Protein AF-0000000066031161 (afdb_homodimer)

GO terms:
  GO:0004060 arylamine N-acetyltransferase activity (F, EXP)

pLDDT: mean 96.81, std 4.49, range [51.31, 98.94]

Secondary structure (DSSP, 8-state):
----HHHHHHHHT--S---SSHHHHHHHHHHHHHHS-EE-HHHHTT------SHHHHHIIIIIS---B-HHHHHHHHHHHHHHHT-EEEEEEEEE-TT--TTSPPPPS-EEEEEEEPTTSSSEEEE-S-S-TT---S-EES-SS-EE--SSS-EEEEEETTEEEEEEEETTEEEEEEEE-S----HHHHHHHHHHHHH-TT-HHHHS-EEEEE-SSEEEEEETTEEEEEETTEEEEEE-SSHHHHHHHHHHTS----GGGTTS-HHHHHHTTTT-/----HHHHHHHTT--S---SSHHHHHHHHHHHHHHS-EE-HHHHTT------SHHHHHIIIIIS---B-HHHHHHHHHHHHHHHT-EEEEEEEEE-TT--TTSPPPPS-EEEEEEEPTTSSSEEEE-S-S-TT---S-EES-SS-EE--SSS-EEEEEETTEEEEEEEETTEEEEEEEE-S----HHHHHHHHHHHHH-TT-HHHHS-EEEEE-SSEEEEEETTEEEEEETTEEEEEE-SSHHHHHHHHHHTS----GGGTTS-HHHHHHTTTT-

Organism: Mycolicibacterium smegmatis (NCBI:txid1772)

Sequence (550 aa):
MAMDLGGYLTRIGLDGRPRPDLGTLHAIVAAHNRSIPFENLDPLLGIPVADLSAEALFAKLVDRRRGGYCYEHNGLLGYVLEELGFEVERLSGRVVWMRADDAPLPAQTHNVLSVAVPGADGRYLVDVGFGGQTLTSPIRLEAGPVQQTRHEPYRLTRHGDDHTLAAQVRGEWQPLYTFTTEPRPRIDLEVGSWYVSTHPGSHFVTGLTVAVVTDDARYNLRGRNLAVHRSGATEHIRFDSAAQVLDAIVNRFGIDLGDLAGRDVQARVAEVLDTMAMDLGGYLTRIGLDGRPRPDLGTLHAIVAAHNRSIPFENLDPLLGIPVADLSAEALFAKLVDRRRGGYCYEHNGLLGYVLEELGFEVERLSGRVVWMRADDAPLPAQTHNVLSVAVPGADGRYLVDVGFGGQTLTSPIRLEAGPVQQTRHEPYRLTRHGDDHTLAAQVRGEWQPLYTFTTEPRPRIDLEVGSWYVSTHPGSHFVTGLTVAVVTDDARYNLRGRNLAVHRSGATEHIRFDSAAQVLDAIVNRFGIDLGDLAGRDVQARVAEVLDT

Foldseek 3Di:
DQQPLVLLCVQLVHDDQDALAQVSQLVSLQSLQFRAKEWLLCLQQQHADQDLDLVVLCCACRVQVHHYAFSSSQSNVQSSSVSNPKDKFKWWWWFCFPHDPPDPGGDRQGIWIWIHGPPDPATWTGTSGLAQPTQSGTDGPDADDWADGLDFTWGWHDDVQKIWIWTQDPNDTTTTIITGPDGDDSNVNSVSRRCLSHPPPHCSHQWIWMWGDHSFWIWIDTQQWIWIDGPHDIDIDGDPALVVVVVCCCPVVVHRCVVVVVGDSRVSSRNHNPD/DQQPLVLLCVQLVHDDQDALAQVSQLVSLQSLQFRAKEWLLCLQQQHADQDLDLVVLCCACRVQVHHYAFSSSQSNVQSSSVSNPKDKFKWWWWFCFPHDPPDPGGDRQGIWIWIHGPPDPATWTGTSGLAQPTQSGTDGPDADDFADGLDFTWGWHDDVQKIWIWTQDPNDTTTTIITGPDGDDSNVNSVSRRCQSHPPPHCSHQWIWMWGDHSFWIWIDTQQWIWIDGPHDIDIDGDPALVVVVVCCCPVVVHRCVVVVVGDSRVSSRNHNPD

Radius of gyration: 25.74 Å; Cα contacts (8 Å, |Δi|>4): 1197; chains: 2; bounding box: 50×70×63 Å

InterPro domains:
  IPR001447 Arylamine N-acetyltransferase [PF00797] (21-258)
  IPR001447 Arylamine N-acetyltransferase [PR01543] (21-44)
  IPR001447 Arylamine N-acetyltransferase [PR01543] (70-92)
  IPR001447 Arylamine N-acetyltransferase [PTHR11786] (6-258)
  IPR038765 Papain-like cysteine peptidase superfamily [SSF54001] (2-269)

Nearest PDB structures (foldseek):
  1w5r-assembly1_B  TM=9.933E-01  e=8.835E-51  Mycolicibacterium smegmatis
  1gx3-assembly2_B  TM=9.918E-01  e=8.393E-50  Mycolicibacterium smegmatis
  4c5p-assembly1_A  TM=9.776E-01  e=4.790E-38  Mycobacterium marinum
  4bgf-assembly3_C  TM=9.773E-01  e=1.092E-37  Mycobacterium tuberculosis H37Rv
  2vfc-assembly2_B  TM=9.746E-01  e=5.365E-37  Mycobacterium marinum

Solvent-accessible surface area (backbone atoms only — not comparable to full-atom values): 28556 Å² total; per-residue (Å²): 132,82,81,60,60,66,59,47,30,58,58,32,69,51,83,81,80,81,57,47,36,68,68,41,52,40,50,48,46,42,30,40,31,54,50,44,26,28,29,34,63,48,19,46,72,69,39,68,52,57,70,75,47,67,68,53,33,42,46,40,41,45,73,49,34,25,52,28,42,20,61,46,41,36,41,43,49,46,54,52,41,41,74,51,62,31,48,70,39,40,26,48,18,25,63,46,53,94,51,61,88,84,50,78,81,57,46,65,65,37,43,34,35,43,33,37,40,64,96,52,86,66,42,26,37,39,37,69,23,68,42,64,78,36,54,56,34,66,38,69,69,48,63,70,58,77,42,79,39,76,73,55,39,32,34,29,43,69,61,88,74,36,34,35,39,27,37,44,58,94,88,35,80,41,56,39,33,35,32,44,85,61,68,49,59,68,54,50,50,32,38,37,34,36,32,44,19,59,37,82,83,24,63,36,33,59,24,46,47,37,16,39,36,49,91,67,34,31,34,33,33,40,32,31,38,34,38,39,39,39,98,89,43,75,48,80,47,75,50,91,44,35,67,52,42,50,49,39,43,36,71,72,56,56,38,48,62,70,92,46,72,93,50,67,59,54,64,56,46,50,75,18,37,88,78,133,80,80,61,59,66,60,47,32,58,58,30,70,52,82,83,81,82,57,48,37,68,69,42,51,39,51,50,46,42,29,42,31,53,50,43,26,27,28,33,64,48,19,44,72,67,38,67,52,58,70,76,46,67,66,54,32,41,47,40,41,46,74,49,34,27,52,28,42,20,59,47,39,35,41,41,49,45,53,50,40,41,73,52,62,30,48,69,38,40,26,47,17,26,65,47,54,94,53,61,90,83,50,77,81,58,46,64,64,38,43,37,34,42,33,35,39,62,95,52,86,66,42,25,38,40,37,70,23,69,41,62,80,35,55,56,35,66,38,67,69,49,63,68,57,78,42,78,41,77,71,56,38,31,34,30,43,68,61,89,73,34,36,35,40,26,38,45,56,94,88,36,80,42,55,40,33,34,31,44,86,62,67,51,59,68,55,49,51,34,38,37,34,35,32,44,19,60,37,82,84,23,64,36,32,58,26,46,46,36,15,37,38,50,92,67,35,32,34,32,33,41,32,32,40,34,39,39,39,38,97,90,42,74,48,79,46,75,50,92,43,36,66,52,43,51,47,40,43,38,72,73,56,56,38,49,63,72,91,46,71,93,51,68,60,53,63,55,45,50,75,17,39,88,76

Structure (mmCIF, N/CA/C/O backbone):
data_AF-0000000066031161-model_v1
#
loop_
_entity.id
_entity.type
_entity.pdbx_description
1 polymer 'Arylamine N-acetyltransferase'
#
loop_
_atom_site.group_PDB
_atom_site.id
_atom_site.type_symbol
_atom_site.label_atom_id
_atom_site.label_alt_id
_atom_site.label_comp_id
_atom_site.label_asym_id
_atom_site.label_entity_id
_atom_site.label_seq_id
_atom_site.pdbx_PDB_ins_code
_atom_site.Cartn_x
_atom_site.Cartn_y
_atom_site.Cartn_z
_atom_site.occupancy
_atom_site.B_iso_or_equiv
_atom_site.auth_seq_id
_atom_site.auth_comp_id
_atom_site.auth_asym_id
_atom_site.auth_atom_id
_atom_site.pdbx_PDB_model_num
ATOM 1 N N . MET A 1 1 ? -18.531 -7.949 -16.594 1 52.84 1 MET A N 1
ATOM 2 C CA . MET A 1 1 ? -18.641 -9.133 -17.453 1 52.84 1 MET A CA 1
ATOM 3 C C . MET A 1 1 ? -18.344 -10.398 -16.656 1 52.84 1 MET A C 1
ATOM 5 O O . MET A 1 1 ? -17.562 -10.375 -15.703 1 52.84 1 MET A O 1
ATOM 9 N N . ALA A 1 2 ? -19.125 -11.43 -16.891 1 65.5 2 ALA A N 1
ATOM 10 C CA . ALA A 1 2 ? -19.031 -12.742 -16.266 1 65.5 2 ALA A CA 1
ATOM 11 C C . ALA A 1 2 ? -17.719 -13.438 -16.625 1 65.5 2 ALA A C 1
ATOM 13 O O . ALA A 1 2 ? -17.219 -13.289 -17.734 1 65.5 2 ALA A O 1
ATOM 14 N N . MET A 1 3 ? -16.812 -13.812 -15.648 1 85.19 3 MET A N 1
ATOM 15 C CA . MET A 1 3 ? -15.617 -14.633 -15.82 1 85.19 3 MET A CA 1
ATOM 16 C C . MET A 1 3 ? -15.852 -15.75 -16.828 1 85.19 3 MET A C 1
ATOM 18 O O . MET A 1 3 ? -16.875 -16.422 -16.781 1 85.19 3 MET A O 1
ATOM 22 N N . ASP A 1 4 ? -15.062 -15.797 -17.906 1 91.81 4 ASP A N 1
ATOM 23 C CA . ASP A 1 4 ? -15.102 -16.922 -18.844 1 91.81 4 ASP A CA 1
ATOM 24 C C . ASP A 1 4 ? -14.438 -18.156 -18.25 1 91.81 4 ASP A C 1
ATOM 26 O O . ASP A 1 4 ? -13.289 -18.469 -18.578 1 91.81 4 ASP A O 1
ATOM 30 N N . LEU A 1 5 ? -15.242 -18.891 -17.516 1 95 5 LEU A N 1
ATOM 31 C CA . LEU A 1 5 ? -14.734 -20.062 -16.812 1 95 5 LEU A CA 1
ATOM 32 C C . LEU A 1 5 ? -14.203 -21.109 -17.812 1 95 5 LEU A C 1
ATOM 34 O O . LEU A 1 5 ? -13.18 -21.734 -17.547 1 95 5 LEU A O 1
ATOM 38 N N . GLY A 1 6 ? -14.914 -21.266 -18.906 1 95.25 6 GLY A N 1
ATOM 39 C CA . GLY A 1 6 ? -14.461 -22.203 -19.922 1 95.25 6 GLY A CA 1
ATOM 40 C C . GLY A 1 6 ? -13.086 -21.859 -20.469 1 95.25 6 GLY A C 1
ATOM 41 O O . GLY A 1 6 ? -12.242 -22.75 -20.625 1 95.25 6 GLY A O 1
ATOM 42 N N . GLY A 1 7 ? -12.875 -20.609 -20.812 1 96.69 7 GLY A N 1
ATOM 43 C CA . GLY A 1 7 ? -11.578 -20.156 -21.266 1 96.69 7 GLY A CA 1
ATOM 44 C C . GLY A 1 7 ? -10.461 -20.406 -20.266 1 96.69 7 GLY A C 1
ATOM 45 O O . GLY A 1 7 ? -9.367 -20.828 -20.641 1 96.69 7 GLY A O 1
ATOM 46 N N . TYR A 1 8 ? -10.766 -20.203 -19.047 1 98.19 8 TYR A N 1
ATOM 47 C CA . TYR A 1 8 ? -9.797 -20.453 -17.984 1 98.19 8 TYR A CA 1
ATOM 48 C C . TYR A 1 8 ? -9.461 -21.922 -17.875 1 98.19 8 TYR A C 1
ATOM 50 O O . TYR A 1 8 ? -8.289 -22.312 -17.797 1 98.19 8 TYR A O 1
ATOM 58 N N . LEU A 1 9 ? -10.516 -22.734 -17.844 1 97.94 9 LEU A N 1
ATOM 59 C CA . LEU A 1 9 ? -10.312 -24.172 -17.719 1 97.94 9 LEU A CA 1
ATOM 60 C C . LEU A 1 9 ? -9.516 -24.719 -18.906 1 97.94 9 LEU A C 1
ATOM 62 O O . LEU A 1 9 ? -8.664 -25.594 -18.75 1 97.94 9 LEU A O 1
ATOM 66 N N . THR A 1 10 ? -9.727 -24.188 -20.078 1 97.81 10 THR A N 1
ATOM 67 C CA . THR A 1 10 ? -8.938 -24.562 -21.25 1 97.81 10 THR A CA 1
ATOM 68 C C . THR A 1 10 ? -7.48 -24.141 -21.078 1 97.81 10 THR A C 1
ATOM 70 O O . THR A 1 10 ? -6.57 -24.922 -21.375 1 97.81 10 THR A O 1
ATOM 73 N N . ARG A 1 11 ? -7.246 -22.969 -20.562 1 98.38 11 ARG A N 1
ATOM 74 C CA . ARG A 1 11 ? -5.91 -22.422 -20.344 1 98.38 11 ARG A CA 1
ATOM 75 C C . ARG A 1 11 ? -5.102 -23.312 -19.406 1 98.38 11 ARG A C 1
ATOM 77 O O . ARG A 1 11 ? -3.9 -23.5 -19.609 1 98.38 11 ARG A O 1
ATOM 84 N N . ILE A 1 12 ? -5.812 -23.891 -18.438 1 98.25 12 ILE A N 1
ATOM 85 C CA . ILE A 1 12 ? -5.043 -24.656 -17.453 1 98.25 12 ILE A CA 1
ATOM 86 C C . ILE A 1 12 ? -5.148 -26.141 -17.75 1 98.25 12 ILE A C 1
ATOM 88 O O . ILE A 1 12 ? -4.645 -26.969 -17 1 98.25 12 ILE A O 1
ATOM 92 N N . GLY A 1 13 ? -5.812 -26.5 -18.781 1 97.56 13 GLY A N 1
ATOM 93 C CA . GLY A 1 13 ? -5.867 -27.875 -19.234 1 97.56 13 GLY A CA 1
ATOM 94 C C . GLY A 1 13 ? -6.73 -28.766 -18.359 1 97.56 13 GLY A C 1
ATOM 95 O O . GLY A 1 13 ? -6.395 -29.922 -18.125 1 97.56 13 GLY A O 1
ATOM 96 N N . LEU A 1 14 ? -7.691 -28.219 -17.781 1 96.06 14 LEU A N 1
ATOM 97 C CA . LEU A 1 14 ? -8.609 -29 -16.969 1 96.06 14 LEU A CA 1
ATOM 98 C C . LEU A 1 14 ? -9.922 -29.25 -17.703 1 96.06 14 LEU A C 1
ATOM 100 O O . LEU A 1 14 ? -10.562 -28.297 -18.156 1 96.06 14 LEU A O 1
ATOM 104 N N . ASP A 1 15 ? -10.234 -30.469 -17.828 1 90.12 15 ASP A N 1
ATOM 105 C CA . ASP A 1 15 ? -11.461 -30.859 -18.5 1 90.12 15 ASP A CA 1
ATOM 106 C C . ASP A 1 15 ? -12.586 -31.109 -17.516 1 90.12 15 ASP A C 1
ATOM 108 O O . ASP A 1 15 ? -12.336 -31.328 -16.328 1 90.12 15 ASP A O 1
ATOM 112 N N . GLY A 1 16 ? -13.859 -30.906 -18.016 1 86 16 GLY A N 1
ATOM 113 C CA . GLY A 1 16 ? -15.016 -31.266 -17.188 1 86 16 GLY A CA 1
ATOM 114 C C . GLY A 1 16 ? -15.766 -30.047 -16.672 1 86 16 GLY A C 1
ATOM 115 O O . GLY A 1 16 ? -15.586 -28.938 -17.188 1 86 16 GLY A O 1
ATOM 116 N N . ARG A 1 17 ? -16.75 -30.375 -15.867 1 86.25 17 ARG A N 1
ATOM 117 C CA . ARG A 1 17 ? -17.562 -29.344 -15.211 1 86.25 17 ARG A CA 1
ATOM 118 C C . ARG A 1 17 ? -17.25 -29.281 -13.719 1 86.25 17 ARG A C 1
ATOM 120 O O . ARG A 1 17 ? -17.875 -29.984 -12.922 1 86.25 17 ARG A O 1
ATOM 127 N N . PRO A 1 18 ? -16.312 -28.453 -13.398 1 91.38 18 PRO A N 1
ATOM 128 C CA . PRO A 1 18 ? -15.891 -28.406 -12 1 91.38 18 PRO A CA 1
ATOM 129 C C . PRO A 1 18 ? -17.016 -28 -11.055 1 91.38 18 PRO A C 1
ATOM 131 O O . PRO A 1 18 ? -17.906 -27.234 -11.438 1 91.38 18 PRO A O 1
ATOM 134 N N . ARG A 1 19 ? -17.109 -28.719 -9.898 1 94.75 19 ARG A N 1
ATOM 135 C CA . ARG A 1 19 ? -18 -28.406 -8.781 1 94.75 19 ARG A CA 1
ATOM 136 C C . ARG A 1 19 ? -17.203 -27.797 -7.621 1 94.75 19 ARG A C 1
ATOM 138 O O . ARG A 1 19 ? -16 -28.016 -7.5 1 94.75 19 ARG A O 1
ATOM 145 N N . PRO A 1 20 ? -17.859 -27.047 -6.805 1 96.75 20 PRO A N 1
ATOM 146 C CA . PRO A 1 20 ? -17.156 -26.406 -5.691 1 96.75 20 PRO A CA 1
ATOM 147 C C . PRO A 1 20 ? -16.891 -27.359 -4.527 1 96.75 20 PRO A C 1
ATOM 149 O O . PRO A 1 20 ? -17.422 -27.156 -3.43 1 96.75 20 PRO A O 1
ATOM 152 N N . ASP A 1 21 ? -16.078 -28.328 -4.77 1 97.31 21 ASP A N 1
ATOM 153 C CA . ASP A 1 21 ? -15.688 -29.297 -3.742 1 97.31 21 ASP A CA 1
ATOM 154 C C . ASP A 1 21 ? -14.164 -29.375 -3.613 1 97.31 21 ASP A C 1
ATOM 156 O O . ASP A 1 21 ? -13.438 -28.719 -4.371 1 97.31 21 ASP A O 1
ATOM 160 N N . LEU A 1 22 ? -13.719 -30.109 -2.631 1 97.31 22 LEU A N 1
ATOM 161 C CA . LEU A 1 22 ? -12.297 -30.141 -2.279 1 97.31 22 LEU A CA 1
ATOM 162 C C . LEU A 1 22 ? -11.477 -30.766 -3.404 1 97.31 22 LEU A C 1
ATOM 164 O O . LEU A 1 22 ? -10.359 -30.312 -3.68 1 97.31 22 LEU A O 1
ATOM 168 N N . GLY A 1 23 ? -11.977 -31.797 -3.998 1 96.75 23 GLY A N 1
ATOM 169 C CA . GLY A 1 23 ? -11.289 -32.406 -5.125 1 96.75 23 GLY A CA 1
ATOM 170 C C . GLY A 1 23 ? -11.031 -31.422 -6.262 1 96.75 23 GLY A C 1
ATOM 171 O O . GLY A 1 23 ? -9.93 -31.391 -6.805 1 96.75 23 GLY A O 1
ATOM 172 N N . THR A 1 24 ? -12.078 -30.688 -6.621 1 97.44 24 THR A N 1
ATOM 173 C CA . THR A 1 24 ? -11.953 -29.672 -7.664 1 97.44 24 THR A CA 1
ATOM 174 C C . THR A 1 24 ? -10.938 -28.609 -7.27 1 97.44 24 THR A C 1
ATOM 176 O O . THR A 1 24 ? -10.141 -28.172 -8.102 1 97.44 24 THR A O 1
ATOM 179 N N . LEU A 1 25 ? -10.953 -28.172 -6.035 1 98.5 25 LEU A N 1
ATOM 180 C CA . LEU A 1 25 ? -10.008 -27.172 -5.562 1 98.5 25 LEU A CA 1
ATOM 181 C C . LEU A 1 25 ? -8.57 -27.656 -5.75 1 98.5 25 LEU A C 1
ATOM 183 O O . LEU A 1 25 ? -7.723 -26.906 -6.266 1 98.5 25 LEU A O 1
ATOM 187 N N . HIS A 1 26 ? -8.289 -28.906 -5.363 1 98.06 26 HIS A N 1
ATOM 188 C CA . HIS A 1 26 ? -6.969 -29.5 -5.539 1 98.06 26 HIS A CA 1
ATOM 189 C C . HIS A 1 26 ? -6.578 -29.547 -7.016 1 98.06 26 HIS A C 1
ATOM 191 O O . HIS A 1 26 ? -5.449 -29.203 -7.375 1 98.06 26 HIS A O 1
ATOM 197 N N . ALA A 1 27 ? -7.492 -29.953 -7.832 1 98.06 27 ALA A N 1
ATOM 198 C CA . ALA A 1 27 ? -7.223 -30.094 -9.258 1 98.06 27 ALA A CA 1
ATOM 199 C C . ALA A 1 27 ? -6.918 -28.75 -9.898 1 98.06 27 ALA A C 1
ATOM 201 O O . ALA A 1 27 ? -6 -28.641 -10.719 1 98.06 27 ALA A O 1
ATOM 202 N N . ILE A 1 28 ? -7.695 -27.75 -9.516 1 98.44 28 ILE A N 1
ATOM 203 C CA . ILE A 1 28 ? -7.527 -26.422 -10.086 1 98.44 28 ILE A CA 1
ATOM 204 C C . ILE A 1 28 ? -6.18 -25.844 -9.664 1 98.44 28 ILE A C 1
ATOM 206 O O . ILE A 1 28 ? -5.457 -25.266 -10.484 1 98.44 28 ILE A O 1
ATOM 210 N N . VAL A 1 29 ? -5.801 -25.984 -8.398 1 98.69 29 VAL A N 1
ATOM 211 C CA . VAL A 1 29 ? -4.527 -25.469 -7.906 1 98.69 29 VAL A CA 1
ATOM 212 C C . VAL A 1 29 ? -3.377 -26.141 -8.656 1 98.69 29 VAL A C 1
ATOM 214 O O . VAL A 1 29 ? -2.465 -25.453 -9.133 1 98.69 29 VAL A O 1
ATOM 217 N N . ALA A 1 30 ? -3.441 -27.438 -8.789 1 98.25 30 ALA A N 1
ATOM 218 C CA . ALA A 1 30 ? -2.398 -28.172 -9.492 1 98.25 30 ALA A CA 1
ATOM 219 C C . ALA A 1 30 ? -2.301 -27.734 -10.953 1 98.25 30 ALA A C 1
ATOM 221 O O . ALA A 1 30 ? -1.205 -27.484 -11.461 1 98.25 30 ALA A O 1
ATOM 222 N N . ALA A 1 31 ? -3.424 -27.656 -11.625 1 98.38 31 ALA A N 1
ATOM 223 C CA . ALA A 1 31 ? -3.471 -27.297 -13.039 1 98.38 31 ALA A CA 1
ATOM 224 C C . ALA A 1 31 ? -2.992 -25.859 -13.25 1 98.38 31 ALA A C 1
ATOM 226 O O . ALA A 1 31 ? -2.279 -25.578 -14.211 1 98.38 31 ALA A O 1
ATOM 227 N N . HIS A 1 32 ? -3.41 -24.953 -12.367 1 98.69 32 HIS A N 1
ATOM 228 C CA . HIS A 1 32 ? -2.979 -23.562 -12.438 1 98.69 32 HIS A CA 1
ATOM 229 C C . HIS A 1 32 ? -1.464 -23.453 -12.305 1 98.69 32 HIS A C 1
ATOM 231 O O . HIS A 1 32 ? -0.817 -22.766 -13.102 1 98.69 32 HIS A O 1
ATOM 237 N N . ASN A 1 33 ? -0.859 -24.156 -11.328 1 98.31 33 ASN A N 1
ATOM 238 C CA . ASN A 1 33 ? 0.581 -24.125 -11.094 1 98.31 33 ASN A CA 1
ATOM 239 C C . ASN A 1 33 ? 1.354 -24.562 -12.336 1 98.31 33 ASN A C 1
ATOM 241 O O . ASN A 1 33 ? 2.375 -23.953 -12.68 1 98.31 33 ASN A O 1
ATOM 245 N N . ARG A 1 34 ? 0.879 -25.516 -13.008 1 97.31 34 ARG A N 1
ATOM 246 C CA . ARG A 1 34 ? 1.661 -26.109 -14.086 1 97.31 34 ARG A CA 1
ATOM 247 C C . ARG A 1 34 ? 1.486 -25.344 -15.391 1 97.31 34 ARG A C 1
ATOM 249 O O . ARG A 1 34 ? 2.295 -25.469 -16.312 1 97.31 34 ARG A O 1
ATOM 256 N N . SER A 1 35 ? 0.422 -24.484 -15.461 1 98.25 35 SER A N 1
ATOM 257 C CA . SER A 1 35 ? 0.046 -23.953 -16.766 1 98.25 35 SER A CA 1
ATOM 258 C C . SER A 1 35 ? 0.333 -22.453 -16.844 1 98.25 35 SER A C 1
ATOM 260 O O . SER A 1 35 ? 0.559 -21.906 -17.922 1 98.25 35 SER A O 1
ATOM 262 N N . ILE A 1 36 ? 0.207 -21.719 -15.75 1 98.81 36 ILE A N 1
ATOM 263 C CA . ILE A 1 36 ? 0.401 -20.281 -15.742 1 98.81 36 ILE A CA 1
ATOM 264 C C . ILE A 1 36 ? 1.665 -19.938 -14.953 1 98.81 36 ILE A C 1
ATOM 266 O O . ILE A 1 36 ? 1.716 -20.109 -13.734 1 98.81 36 ILE A O 1
ATOM 270 N N . PRO A 1 37 ? 2.676 -19.406 -15.602 1 98.88 37 PRO A N 1
ATOM 271 C CA . PRO A 1 37 ? 3.953 -19.156 -14.93 1 98.88 37 PRO A CA 1
ATOM 272 C C . PRO A 1 37 ? 3.926 -17.891 -14.062 1 98.88 37 PRO A C 1
ATOM 274 O O . PRO A 1 37 ? 3.234 -16.938 -14.398 1 98.88 37 PRO A O 1
ATOM 277 N N . PHE A 1 38 ? 4.621 -17.984 -12.922 1 98.88 38 PHE A N 1
ATOM 278 C CA . PHE A 1 38 ? 5.004 -16.781 -12.188 1 98.88 38 PHE A CA 1
ATOM 279 C C . PHE A 1 38 ? 6.039 -15.984 -12.969 1 98.88 38 PHE A C 1
ATOM 281 O O . PHE A 1 38 ? 7.035 -16.547 -13.438 1 98.88 38 PHE A O 1
ATOM 288 N N . GLU A 1 39 ? 5.859 -14.695 -13.172 1 98.88 39 GLU A N 1
ATOM 289 C CA . GLU A 1 39 ? 6.832 -13.883 -13.898 1 98.88 39 GLU A CA 1
ATOM 290 C C . GLU A 1 39 ? 6.629 -12.398 -13.609 1 98.88 39 GLU A C 1
ATOM 292 O O . GLU A 1 39 ? 5.57 -11.992 -13.117 1 98.88 39 GLU A O 1
ATOM 297 N N . ASN A 1 40 ? 7.656 -11.617 -13.82 1 98.81 40 ASN A N 1
ATOM 298 C CA . ASN A 1 40 ? 7.578 -10.195 -13.531 1 98.81 40 ASN A CA 1
ATOM 299 C C . ASN A 1 40 ? 8.016 -9.352 -14.727 1 98.81 40 ASN A C 1
ATOM 301 O O . ASN A 1 40 ? 8.617 -8.289 -14.555 1 98.81 40 ASN A O 1
ATOM 305 N N . LEU A 1 41 ? 7.719 -9.75 -15.945 1 98.81 41 LEU A N 1
ATOM 306 C CA . LEU A 1 41 ? 8.18 -9.047 -17.141 1 98.81 41 LEU A CA 1
ATOM 307 C C . LEU A 1 41 ? 7.574 -7.648 -17.203 1 98.81 41 LEU A C 1
ATOM 309 O O . LEU A 1 41 ? 8.25 -6.691 -17.594 1 98.81 41 LEU A O 1
ATOM 313 N N . ASP A 1 42 ? 6.289 -7.496 -16.859 1 98.81 42 ASP A N 1
ATOM 314 C CA . ASP A 1 42 ? 5.664 -6.18 -16.922 1 98.81 42 ASP A CA 1
ATOM 315 C C . ASP A 1 42 ? 6.383 -5.188 -16.016 1 98.81 42 ASP A C 1
ATOM 317 O O . ASP A 1 42 ? 6.895 -4.168 -16.484 1 98.81 42 ASP A O 1
ATOM 321 N N . PRO A 1 43 ? 6.512 -5.516 -14.703 1 98.81 43 PRO A N 1
ATOM 322 C CA . PRO A 1 43 ? 7.254 -4.582 -13.852 1 98.81 43 PRO A CA 1
ATOM 323 C C . PRO A 1 43 ? 8.68 -4.344 -14.344 1 98.81 43 PRO A C 1
ATOM 325 O O . PRO A 1 43 ? 9.172 -3.213 -14.289 1 98.81 43 PRO A O 1
ATOM 328 N N . LEU A 1 44 ? 9.344 -5.379 -14.805 1 98.75 44 LEU A N 1
ATOM 329 C CA . LEU A 1 44 ? 10.711 -5.258 -15.305 1 98.75 44 LEU A CA 1
AT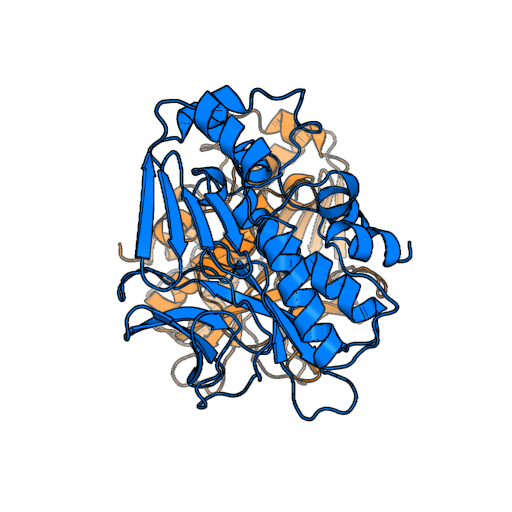OM 330 C C . LEU A 1 44 ? 10.789 -4.262 -16.453 1 98.75 44 LEU A C 1
ATOM 332 O O . LEU A 1 44 ? 11.758 -3.512 -16.562 1 98.75 44 LEU A O 1
ATOM 336 N N . LEU A 1 45 ? 9.773 -4.219 -17.281 1 98.62 45 LEU A N 1
ATOM 337 C CA . LEU A 1 45 ? 9.75 -3.379 -18.484 1 98.62 45 LEU A CA 1
ATOM 338 C C . LEU A 1 45 ? 9.133 -2.016 -18.172 1 98.62 45 LEU A C 1
ATOM 340 O O . LEU A 1 45 ? 8.867 -1.229 -19.078 1 98.62 45 LEU A O 1
ATOM 344 N N . GLY A 1 46 ? 8.812 -1.771 -16.906 1 98.12 46 GLY A N 1
ATOM 345 C CA . GLY A 1 46 ? 8.266 -0.484 -16.5 1 98.12 46 GLY A CA 1
ATOM 346 C C . GLY A 1 46 ? 6.77 -0.38 -16.719 1 98.12 46 GLY A C 1
ATOM 347 O O . GLY A 1 46 ? 6.223 0.723 -16.781 1 98.12 46 GLY A O 1
ATOM 348 N N . ILE A 1 47 ? 6.102 -1.5 -16.969 1 98.5 47 ILE A N 1
ATOM 349 C CA . ILE A 1 47 ? 4.648 -1.538 -17.094 1 98.5 47 ILE A CA 1
ATOM 350 C C . ILE A 1 47 ? 4.016 -1.801 -15.734 1 98.5 47 ILE A C 1
ATOM 352 O O . ILE A 1 47 ? 4.168 -2.887 -15.172 1 98.5 47 ILE A O 1
ATOM 356 N N . PRO A 1 48 ? 3.301 -0.848 -15.188 1 98.69 48 PRO A N 1
ATOM 357 C CA . PRO A 1 48 ? 2.686 -1.063 -13.875 1 98.69 48 PRO A CA 1
ATOM 358 C C . PRO A 1 48 ? 1.589 -2.125 -13.906 1 98.69 48 PRO A C 1
ATOM 360 O O . PRO A 1 48 ? 0.911 -2.289 -14.922 1 98.69 48 PRO A O 1
ATOM 363 N N . VAL A 1 49 ? 1.444 -2.816 -12.852 1 98.75 49 VAL A N 1
ATOM 364 C CA . VAL A 1 49 ? 0.316 -3.719 -12.648 1 98.75 49 VAL A CA 1
ATOM 365 C C . VAL A 1 49 ? -0.705 -3.07 -11.719 1 98.75 49 VAL A C 1
ATOM 367 O O . VAL A 1 49 ? -0.746 -3.373 -10.523 1 98.75 49 VAL A O 1
ATOM 370 N N . ALA A 1 50 ? -1.581 -2.287 -12.258 1 98 50 ALA A N 1
ATOM 371 C CA . ALA A 1 50 ? -2.482 -1.448 -11.469 1 98 50 ALA A CA 1
ATOM 372 C C . ALA A 1 50 ? -3.893 -2.031 -11.445 1 98 50 ALA A C 1
ATOM 374 O O . ALA A 1 50 ? -4.598 -1.924 -10.445 1 98 50 ALA A O 1
ATOM 375 N N . ASP A 1 51 ? -4.352 -2.604 -12.562 1 98.19 51 ASP A N 1
ATOM 376 C CA . ASP A 1 51 ? -5.715 -3.109 -12.703 1 98.19 51 ASP A CA 1
ATOM 377 C C . ASP A 1 51 ? -5.793 -4.59 -12.328 1 98.19 51 ASP A C 1
ATOM 379 O O . ASP A 1 51 ? -5.32 -5.445 -13.078 1 98.19 51 ASP A O 1
ATOM 383 N N . LEU A 1 52 ? -6.398 -4.883 -11.203 1 98.69 52 LEU A N 1
ATOM 384 C CA . LEU A 1 52 ? -6.531 -6.258 -10.734 1 98.69 52 LEU A CA 1
ATOM 385 C C . LEU A 1 52 ? -7.957 -6.766 -10.93 1 98.69 52 LEU A C 1
ATOM 387 O O . LEU A 1 52 ? -8.398 -7.668 -10.219 1 98.69 52 LEU A O 1
ATOM 391 N N . SER A 1 53 ? -8.664 -6.16 -11.812 1 98.25 53 SER A N 1
ATOM 392 C CA . SER A 1 53 ? -10.016 -6.633 -12.125 1 98.25 53 SER A CA 1
ATOM 393 C C . SER A 1 53 ? -9.984 -8.008 -12.781 1 98.25 53 SER A C 1
ATOM 395 O O . SER A 1 53 ? -8.961 -8.414 -13.336 1 98.25 53 SER A O 1
ATOM 397 N N . ALA A 1 54 ? -11.086 -8.656 -12.719 1 98.19 54 ALA A N 1
ATOM 398 C CA . ALA A 1 54 ? -11.219 -9.961 -13.352 1 98.19 54 ALA A CA 1
ATOM 399 C C . ALA A 1 54 ? -10.922 -9.883 -14.844 1 98.19 54 ALA A C 1
ATOM 401 O O . ALA A 1 54 ? -10.227 -10.742 -15.391 1 98.19 54 ALA A O 1
ATOM 402 N N . GLU A 1 55 ? -11.422 -8.852 -15.469 1 98.06 55 GLU A N 1
ATOM 403 C CA . GLU A 1 55 ? -11.25 -8.672 -16.906 1 98.06 55 GLU A CA 1
ATOM 404 C C . GLU A 1 55 ? -9.773 -8.5 -17.266 1 98.06 55 GLU A C 1
ATOM 406 O O . GLU A 1 55 ? -9.281 -9.125 -18.203 1 98.06 55 GLU A O 1
ATOM 411 N N . ALA A 1 56 ? -9.102 -7.652 -16.562 1 98.31 56 ALA A N 1
ATOM 412 C CA . ALA A 1 56 ? -7.695 -7.367 -16.844 1 98.31 56 ALA A CA 1
ATOM 413 C C . ALA A 1 56 ? -6.828 -8.602 -16.625 1 98.31 56 ALA A C 1
ATOM 415 O O . ALA A 1 56 ? -5.957 -8.914 -17.438 1 98.31 56 ALA A O 1
ATOM 416 N N . LEU A 1 57 ? -7.086 -9.312 -15.555 1 98.75 57 LEU A N 1
ATOM 417 C CA . LEU A 1 57 ? -6.281 -10.477 -15.219 1 98.75 57 LEU A CA 1
ATOM 418 C C . LEU A 1 57 ? -6.543 -11.617 -16.203 1 98.75 57 LEU A C 1
ATOM 420 O O . LEU A 1 57 ? -5.613 -12.305 -16.625 1 98.75 57 LEU A O 1
ATOM 424 N N . PHE A 1 58 ? -7.789 -11.789 -16.547 1 98.62 58 PHE A N 1
ATOM 425 C CA . PHE A 1 58 ? -8.133 -12.82 -17.531 1 98.62 58 PHE A CA 1
ATOM 426 C C . PHE A 1 58 ? -7.488 -12.523 -18.875 1 98.62 58 PHE A C 1
ATOM 428 O O . PHE A 1 58 ? -6.906 -13.406 -19.5 1 98.62 58 PHE A O 1
ATOM 435 N N . ALA A 1 59 ? -7.582 -11.297 -19.297 1 98.44 59 ALA A N 1
ATOM 436 C CA . ALA A 1 59 ? -7.008 -10.898 -20.578 1 98.44 59 ALA A CA 1
ATOM 437 C C . ALA A 1 59 ? -5.508 -11.188 -20.609 1 98.44 59 ALA A C 1
ATOM 439 O O . ALA A 1 59 ? -4.992 -11.688 -21.609 1 98.44 59 ALA A O 1
ATOM 440 N N . LYS A 1 60 ? -4.844 -10.922 -19.562 1 98.5 60 LYS A N 1
ATOM 441 C CA . LYS A 1 60 ? -3.396 -11.102 -19.547 1 98.5 60 LYS A CA 1
ATOM 442 C C . LYS A 1 60 ? -3.027 -12.57 -19.375 1 98.5 60 LYS A C 1
ATOM 444 O O . LYS A 1 60 ? -2.275 -13.125 -20.172 1 98.5 60 LYS A O 1
ATOM 449 N N . LEU A 1 61 ? -3.557 -13.258 -18.359 1 98.75 61 LEU A N 1
ATOM 450 C CA . LEU A 1 61 ? -3.064 -14.562 -17.938 1 98.75 61 LEU A CA 1
ATOM 451 C C . LEU A 1 61 ? -3.682 -15.672 -18.781 1 98.75 61 LEU A C 1
ATOM 453 O O . LEU A 1 61 ? -3.074 -16.734 -18.969 1 98.75 61 LEU A O 1
ATOM 457 N N . VAL A 1 62 ? -4.852 -15.414 -19.297 1 98.62 62 VAL A N 1
ATOM 458 C CA . VAL A 1 62 ? -5.547 -16.469 -20.047 1 98.62 62 VAL A CA 1
ATOM 459 C C . VAL A 1 62 ? -5.48 -16.172 -21.531 1 98.62 62 VAL A C 1
ATOM 461 O O . VAL A 1 62 ? -4.887 -16.938 -22.297 1 98.62 62 VAL A O 1
ATOM 464 N N . ASP A 1 63 ? -5.91 -14.969 -21.969 1 98.19 63 ASP A N 1
ATOM 465 C CA . ASP A 1 63 ? -6.004 -14.688 -23.391 1 98.19 63 ASP A CA 1
ATOM 466 C C . ASP A 1 63 ? -4.621 -14.5 -24.016 1 98.19 63 ASP A C 1
ATOM 468 O O . ASP A 1 63 ? -4.332 -15.055 -25.078 1 98.19 63 ASP A O 1
ATOM 472 N N . ARG A 1 64 ? -3.822 -13.789 -23.344 1 98.38 64 ARG A N 1
ATOM 473 C CA . ARG A 1 64 ? -2.518 -13.469 -23.906 1 98.38 64 ARG A CA 1
ATOM 474 C C . ARG A 1 64 ? -1.473 -14.492 -23.5 1 98.38 64 ARG A C 1
ATOM 476 O O . ARG A 1 64 ? -0.311 -14.406 -23.906 1 98.38 64 ARG A O 1
ATOM 483 N N . ARG A 1 65 ? -1.845 -15.461 -22.625 1 98.44 65 ARG A N 1
ATOM 484 C CA . ARG A 1 65 ? -1.006 -16.578 -22.188 1 98.44 65 ARG A CA 1
ATOM 485 C C . ARG A 1 65 ? 0.265 -16.078 -21.516 1 98.44 65 ARG A C 1
ATOM 487 O O . ARG A 1 65 ? 1.354 -16.594 -21.766 1 98.44 65 ARG A O 1
ATOM 494 N N . ARG A 1 66 ? 0.099 -14.953 -20.859 1 98.75 66 ARG A N 1
ATOM 495 C CA . ARG A 1 66 ? 1.146 -14.422 -19.984 1 98.75 66 ARG A CA 1
ATOM 496 C C . ARG A 1 66 ? 1.046 -15.008 -18.578 1 98.75 66 ARG A C 1
ATOM 498 O O . ARG A 1 66 ? 0.213 -15.875 -18.328 1 98.75 66 ARG A O 1
ATOM 505 N N . GLY A 1 67 ? 1.977 -14.781 -17.703 1 98.75 67 GLY A N 1
ATOM 506 C CA . GLY A 1 67 ? 1.93 -15 -16.266 1 98.75 67 GLY A CA 1
ATOM 507 C C . GLY A 1 67 ? 1.812 -13.711 -15.477 1 98.75 67 GLY A C 1
ATOM 508 O O . GLY A 1 67 ? 1.211 -12.742 -15.938 1 98.75 67 GLY A O 1
ATOM 509 N N . GLY A 1 68 ? 2.309 -13.781 -14.297 1 98.81 68 GLY A N 1
ATOM 510 C CA . GLY A 1 68 ? 2.312 -12.648 -13.391 1 98.81 68 GLY A CA 1
ATOM 511 C C . GLY A 1 68 ? 2.797 -13.008 -11.992 1 98.81 68 GLY A C 1
ATOM 512 O O . GLY A 1 68 ? 3.402 -14.055 -11.789 1 98.81 68 GLY A O 1
ATOM 513 N N . TYR A 1 69 ? 2.723 -12.102 -11.086 1 98.69 69 TYR A N 1
ATOM 514 C CA . TYR A 1 69 ? 3.119 -12.375 -9.703 1 98.69 69 TYR A CA 1
ATOM 515 C C . TYR A 1 69 ? 1.898 -12.57 -8.812 1 98.69 69 TYR A C 1
ATOM 517 O O . TYR A 1 69 ? 0.806 -12.867 -9.305 1 98.69 69 TYR A O 1
ATOM 525 N N . CYS A 1 70 ? 2.004 -12.492 -7.516 1 98.88 70 CYS A N 1
ATOM 526 C CA . CYS A 1 70 ? 1.05 -13.031 -6.551 1 98.88 70 CYS A CA 1
ATOM 527 C C . CYS A 1 70 ? -0.314 -12.367 -6.707 1 98.88 70 CYS A C 1
ATOM 529 O O . CYS A 1 70 ? -1.346 -13.039 -6.629 1 98.88 70 CYS A O 1
ATOM 531 N N . TYR A 1 71 ? -0.356 -11.047 -6.977 1 98.94 71 TYR A N 1
ATOM 532 C CA . TYR A 1 71 ? -1.626 -10.336 -7.082 1 98.94 71 TYR A CA 1
ATOM 533 C C . TYR A 1 71 ? -2.408 -10.797 -8.305 1 98.94 71 TYR A C 1
ATOM 535 O O . TYR A 1 71 ? -3.641 -10.82 -8.289 1 98.94 71 TYR A O 1
ATOM 543 N N . GLU A 1 72 ? -1.694 -11.102 -9.336 1 98.94 72 GLU A N 1
ATOM 544 C CA . GLU A 1 72 ? -2.322 -11.523 -10.586 1 98.94 72 GLU A CA 1
ATOM 545 C C . GLU A 1 72 ? -2.762 -12.984 -10.516 1 98.94 72 GLU A C 1
ATOM 547 O O . GLU A 1 72 ? -3.906 -13.305 -10.844 1 98.94 72 GLU A O 1
ATOM 552 N N . HIS A 1 73 ? -1.871 -13.844 -10.039 1 98.88 73 HIS A N 1
ATOM 553 C CA . HIS A 1 73 ? -2.189 -15.266 -9.906 1 98.88 73 HIS A CA 1
ATOM 554 C C . HIS A 1 73 ? -3.365 -15.477 -8.961 1 98.88 73 HIS A C 1
ATOM 556 O O . HIS A 1 73 ? -4.395 -16.031 -9.352 1 98.88 73 HIS A O 1
ATOM 562 N N . ASN A 1 74 ? -3.207 -15.031 -7.73 1 98.94 74 ASN A N 1
ATOM 563 C CA . ASN A 1 74 ? -4.23 -15.258 -6.715 1 98.94 74 ASN A CA 1
ATOM 564 C C . ASN A 1 74 ? -5.473 -14.414 -6.969 1 98.94 74 ASN A C 1
ATOM 566 O O . ASN A 1 74 ? -6.586 -14.812 -6.617 1 98.94 74 ASN A O 1
ATOM 570 N N . GLY A 1 75 ? -5.27 -13.234 -7.664 1 98.81 75 GLY A N 1
ATOM 571 C CA . GLY A 1 75 ? -6.434 -12.484 -8.109 1 98.81 75 GLY A CA 1
ATOM 572 C C . GLY A 1 75 ? -7.309 -13.258 -9.078 1 98.81 75 GLY A C 1
ATOM 573 O O . GLY A 1 75 ? -8.508 -13.406 -8.852 1 98.81 75 GLY A O 1
ATOM 574 N N . LEU A 1 76 ? -6.711 -13.758 -10.117 1 98.88 76 LEU A N 1
ATOM 575 C CA . LEU A 1 76 ? -7.449 -14.523 -11.117 1 98.88 76 LEU A CA 1
ATOM 576 C C . LEU A 1 76 ? -8.086 -15.758 -10.492 1 98.88 76 LEU A C 1
ATOM 578 O O . LEU A 1 76 ? -9.281 -16.016 -10.68 1 98.88 76 LEU A O 1
ATOM 582 N N . LEU A 1 77 ? -7.305 -16.484 -9.719 1 98.88 77 LEU A N 1
ATOM 583 C CA . LEU A 1 77 ? -7.844 -17.703 -9.109 1 98.88 77 LEU A CA 1
ATOM 584 C C . LEU A 1 77 ? -9.008 -17.375 -8.18 1 98.88 77 LEU A C 1
ATOM 586 O O . LEU A 1 77 ? -9.992 -18.109 -8.125 1 98.88 77 LEU A O 1
ATOM 590 N N . GLY A 1 78 ? -8.836 -16.312 -7.398 1 98.75 78 GLY A N 1
ATOM 591 C CA . GLY A 1 78 ? -9.93 -15.906 -6.535 1 98.75 78 GLY A CA 1
ATOM 592 C C . GLY A 1 78 ? -11.242 -15.719 -7.277 1 98.75 78 GLY A C 1
ATOM 593 O O . GLY A 1 78 ? -12.289 -16.203 -6.836 1 98.75 78 GLY A O 1
ATOM 594 N N . TYR A 1 79 ? -11.219 -15 -8.406 1 98.56 79 TYR A N 1
ATOM 595 C CA . TYR A 1 79 ? -12.414 -14.773 -9.211 1 98.56 79 TYR A CA 1
ATOM 596 C C . TYR A 1 79 ? -12.977 -16.094 -9.734 1 98.56 79 TYR A C 1
ATOM 598 O O . TYR A 1 79 ? -14.188 -16.297 -9.742 1 98.56 79 TYR A O 1
ATOM 606 N N . VAL A 1 80 ? -12.125 -16.969 -10.18 1 98.38 80 VAL A N 1
ATOM 607 C CA . VAL A 1 80 ? -12.516 -18.266 -10.719 1 98.38 80 VAL A CA 1
ATOM 608 C C . VAL A 1 80 ? -13.227 -19.078 -9.648 1 98.38 80 VAL A C 1
ATOM 610 O O . VAL A 1 80 ? -14.305 -19.625 -9.891 1 98.38 80 VAL A O 1
ATOM 613 N N . LEU A 1 81 ? -12.617 -19.141 -8.469 1 98.56 81 LEU A N 1
ATOM 614 C CA . LEU A 1 81 ? -13.188 -19.938 -7.383 1 98.56 81 LEU A CA 1
ATOM 615 C C . LEU A 1 81 ? -14.539 -19.375 -6.949 1 98.56 81 LEU A C 1
ATOM 617 O O . LEU A 1 81 ? -15.469 -20.141 -6.676 1 98.56 81 LEU A O 1
ATOM 621 N N . GLU A 1 82 ? -14.602 -18.078 -6.895 1 97.94 82 GLU A N 1
ATOM 622 C CA . GLU A 1 82 ? -15.883 -17.453 -6.566 1 97.94 82 GLU A CA 1
ATOM 623 C C . GLU A 1 82 ? -16.953 -17.844 -7.586 1 97.94 82 GLU A C 1
ATOM 625 O O . GLU A 1 82 ? -18.078 -18.156 -7.215 1 97.94 82 GLU A O 1
ATOM 630 N N . GLU A 1 83 ? -16.594 -17.781 -8.828 1 96.81 83 GLU A N 1
ATOM 631 C CA . GLU A 1 83 ? -17.531 -18.125 -9.891 1 96.81 83 GLU A CA 1
ATOM 632 C C . GLU A 1 83 ? -17.969 -19.578 -9.781 1 96.81 83 GLU A C 1
ATOM 634 O O . GLU A 1 83 ? -19.109 -19.922 -10.133 1 96.81 83 GLU A O 1
ATOM 639 N N . LEU A 1 84 ? -17.156 -20.406 -9.32 1 96.81 84 LEU A N 1
ATOM 640 C CA . LEU A 1 84 ? -17.438 -21.844 -9.203 1 96.81 84 LEU A CA 1
ATOM 641 C C . LEU A 1 84 ? -18.312 -22.109 -7.984 1 96.81 84 LEU A C 1
ATOM 643 O O . LEU A 1 84 ? -18.875 -23.203 -7.855 1 96.81 84 LEU A O 1
ATOM 647 N N . GLY A 1 85 ? -18.359 -21.156 -7.039 1 96.94 85 GLY A N 1
ATOM 648 C CA . GLY A 1 85 ? -19.25 -21.344 -5.91 1 96.94 85 GLY A CA 1
ATOM 649 C C . GLY A 1 85 ? -18.516 -21.453 -4.582 1 96.94 85 GLY A C 1
ATOM 650 O O . GLY A 1 85 ? -19.141 -21.719 -3.551 1 96.94 85 GLY A O 1
ATOM 651 N N . PHE A 1 86 ? -17.219 -21.234 -4.555 1 98.38 86 PHE A N 1
ATOM 652 C CA . PHE A 1 86 ? -16.469 -21.188 -3.305 1 98.38 86 PHE A CA 1
ATOM 653 C C . PHE A 1 86 ? -16.625 -19.828 -2.643 1 98.38 86 PHE A C 1
ATOM 655 O O . PHE A 1 86 ? -16.953 -18.828 -3.305 1 98.38 86 PHE A O 1
ATOM 662 N N . GLU A 1 87 ? -16.438 -19.781 -1.372 1 98.31 87 GLU A N 1
ATOM 663 C CA . GLU A 1 87 ? -16.266 -18.516 -0.665 1 98.31 87 GLU A CA 1
ATOM 664 C C . GLU A 1 87 ? -14.797 -18.156 -0.521 1 98.31 87 GLU A C 1
ATOM 666 O O . GLU A 1 87 ? -14.008 -18.922 0.02 1 98.31 87 GLU A O 1
ATOM 671 N N . VAL A 1 88 ? -14.461 -16.969 -1.011 1 98.75 88 VAL A N 1
ATOM 672 C CA . VAL A 1 88 ? -13.047 -16.609 -1.088 1 98.75 88 VAL A CA 1
ATOM 673 C C . VAL A 1 88 ? -12.805 -15.312 -0.326 1 98.75 88 VAL A C 1
ATOM 675 O O . VAL A 1 88 ? -13.562 -14.344 -0.476 1 98.75 88 VAL A O 1
ATOM 678 N N . GLU A 1 89 ? -11.852 -15.289 0.552 1 98.81 89 GLU A N 1
ATOM 679 C CA . GLU A 1 89 ? -11.312 -14.086 1.171 1 98.81 89 GLU A CA 1
ATOM 680 C C . GLU A 1 89 ? -9.867 -13.836 0.734 1 98.81 89 GLU A C 1
ATOM 682 O O . GLU A 1 89 ? -9.07 -14.773 0.659 1 98.81 89 GLU A O 1
ATOM 687 N N . ARG A 1 90 ? -9.578 -12.625 0.392 1 98.81 90 ARG A N 1
ATOM 688 C CA . ARG A 1 90 ? -8.219 -12.234 0.025 1 98.81 90 ARG A CA 1
ATOM 689 C C . ARG A 1 90 ? -7.449 -11.727 1.238 1 98.81 90 ARG A C 1
ATOM 691 O O . ARG A 1 90 ? -7.969 -10.938 2.027 1 98.81 90 ARG A O 1
ATOM 698 N N . LEU A 1 91 ? -6.289 -12.227 1.375 1 98.69 91 LEU A N 1
ATOM 699 C CA . LEU A 1 91 ? -5.438 -11.867 2.504 1 98.69 91 LEU A CA 1
ATOM 700 C C . LEU A 1 91 ? -4.129 -11.25 2.025 1 98.69 91 LEU A C 1
ATOM 702 O O . LEU A 1 91 ? -3.812 -11.305 0.835 1 98.69 91 LEU A O 1
ATOM 706 N N . SER A 1 92 ? -3.441 -10.648 2.924 1 98.25 92 SER A N 1
ATOM 707 C CA . SER A 1 92 ? -2.127 -10.078 2.654 1 98.25 92 SER A CA 1
ATOM 708 C C . SER A 1 92 ? -1.085 -10.602 3.637 1 98.25 92 SER A C 1
ATOM 710 O O . SER A 1 92 ? -1.377 -10.789 4.82 1 98.25 92 SER A O 1
ATOM 712 N N . GLY A 1 93 ? 0.134 -10.836 3.115 1 98.38 93 GLY A N 1
ATOM 713 C CA . GLY A 1 93 ? 1.205 -11.352 3.951 1 98.38 93 GLY A CA 1
ATOM 714 C C . GLY A 1 93 ? 2.537 -10.664 3.707 1 98.38 93 GLY A C 1
ATOM 715 O O . GLY A 1 93 ? 2.662 -9.844 2.795 1 98.38 93 GLY A O 1
ATOM 716 N N . ARG A 1 94 ? 3.504 -10.984 4.613 1 98.44 94 ARG A N 1
ATOM 717 C CA . ARG A 1 94 ? 4.891 -10.539 4.523 1 98.44 94 ARG A CA 1
ATOM 718 C C . ARG A 1 94 ? 5.812 -11.688 4.141 1 98.44 94 ARG A C 1
ATOM 720 O O . ARG A 1 94 ? 5.898 -12.688 4.855 1 98.44 94 ARG A O 1
ATOM 727 N N . VAL A 1 95 ? 6.5 -11.492 3.027 1 98.5 95 VAL A N 1
ATOM 728 C CA . VAL A 1 95 ? 7.41 -12.539 2.572 1 98.5 95 VAL A CA 1
ATOM 729 C C . VAL A 1 95 ? 8.672 -12.547 3.434 1 98.5 95 VAL A C 1
ATOM 731 O O . VAL A 1 95 ? 9.344 -11.516 3.564 1 98.5 95 VAL A O 1
ATOM 734 N N . VAL A 1 96 ? 8.969 -13.648 4.012 1 97.75 96 VAL A N 1
ATOM 735 C CA . VAL A 1 96 ? 10.172 -13.758 4.84 1 97.75 96 VAL A CA 1
ATOM 736 C C . VAL A 1 96 ? 11.078 -14.852 4.285 1 97.75 96 VAL A C 1
ATOM 738 O O . VAL A 1 96 ? 12.086 -15.211 4.906 1 97.75 96 VAL A O 1
ATOM 741 N N . TRP A 1 97 ? 10.773 -15.344 3.154 1 95.19 97 TRP A N 1
ATOM 742 C CA . TRP A 1 97 ? 11.5 -16.406 2.471 1 95.19 97 TRP A CA 1
ATOM 743 C C . TRP A 1 97 ? 12.945 -15.992 2.215 1 95.19 97 TRP A C 1
ATOM 745 O O . TRP A 1 97 ? 13.203 -14.938 1.639 1 95.19 97 TRP A O 1
ATOM 755 N N . MET A 1 98 ? 13.906 -16.781 2.686 1 90.31 98 MET A N 1
ATOM 756 C CA . MET A 1 98 ? 15.344 -16.625 2.455 1 90.31 98 MET A CA 1
ATOM 757 C C . MET A 1 98 ? 15.852 -15.312 3.041 1 90.31 98 MET A C 1
ATOM 759 O O . MET A 1 98 ? 16.828 -14.742 2.545 1 90.31 98 MET A O 1
ATOM 763 N N . ARG A 1 99 ? 15.117 -14.766 3.955 1 91.12 99 ARG A N 1
ATOM 764 C CA . ARG A 1 99 ? 15.578 -13.555 4.625 1 91.12 99 ARG A CA 1
ATOM 765 C C . ARG A 1 99 ? 16.297 -13.891 5.93 1 91.12 99 ARG A C 1
ATOM 767 O O . ARG A 1 99 ? 15.898 -14.805 6.648 1 91.12 99 ARG A O 1
ATOM 774 N N . ALA A 1 100 ? 17.328 -13.031 6.09 1 89.81 100 ALA A N 1
ATOM 775 C CA . ALA A 1 100 ? 18.047 -13.172 7.352 1 89.81 100 ALA A CA 1
ATOM 776 C C . ALA A 1 100 ? 17.156 -12.789 8.531 1 89.81 100 ALA A C 1
ATOM 778 O O . ALA A 1 100 ? 16.219 -11.992 8.391 1 89.81 100 ALA A O 1
ATOM 779 N N . ASP A 1 101 ? 17.391 -13.375 9.648 1 86.06 101 ASP A N 1
ATOM 780 C CA . ASP A 1 101 ? 16.594 -13.133 10.844 1 86.06 101 ASP A CA 1
ATOM 781 C C . ASP A 1 101 ? 16.594 -11.656 11.219 1 86.06 101 ASP A C 1
ATOM 783 O O . ASP A 1 101 ? 15.602 -11.141 11.734 1 86.06 101 ASP A O 1
ATOM 787 N N . ASP A 1 102 ? 17.672 -11.047 10.953 1 90.94 102 ASP A N 1
ATOM 788 C CA . ASP A 1 102 ? 17.797 -9.656 11.383 1 90.94 102 ASP A CA 1
ATOM 789 C C . ASP A 1 102 ? 17.438 -8.695 10.25 1 90.94 102 ASP A C 1
ATOM 791 O O . ASP A 1 102 ? 17.656 -7.488 10.359 1 90.94 102 ASP A O 1
ATOM 795 N N . ALA A 1 103 ? 16.922 -9.281 9.172 1 93.12 103 ALA A N 1
ATOM 796 C CA . ALA A 1 103 ? 16.516 -8.422 8.062 1 93.12 103 ALA A CA 1
ATOM 797 C C . ALA A 1 103 ? 15.352 -7.52 8.453 1 93.12 103 ALA A C 1
ATOM 799 O O . ALA A 1 103 ? 14.539 -7.879 9.312 1 93.12 103 ALA A O 1
ATOM 800 N N . PRO A 1 104 ? 15.367 -6.301 7.859 1 94.38 104 PRO A N 1
ATOM 801 C CA . PRO A 1 104 ? 14.227 -5.426 8.133 1 94.38 104 PRO A CA 1
ATOM 802 C C . PRO A 1 104 ? 12.883 -6.086 7.805 1 94.38 104 PRO A C 1
ATOM 804 O O . PRO A 1 104 ? 12.82 -6.945 6.922 1 94.38 104 PRO A O 1
ATOM 807 N N . LEU A 1 105 ? 11.859 -5.719 8.539 1 96 105 LEU A N 1
ATOM 808 C CA . LEU A 1 105 ? 10.5 -6.199 8.305 1 96 105 LEU A CA 1
ATOM 809 C C . LEU A 1 105 ? 10.055 -5.879 6.879 1 96 105 LEU A C 1
ATOM 811 O O . LEU A 1 105 ? 10.086 -4.719 6.461 1 96 105 LEU A O 1
ATOM 815 N N . PRO A 1 106 ? 9.68 -6.871 6.113 1 97.62 106 PRO A N 1
ATOM 816 C CA . PRO A 1 106 ? 9.195 -6.59 4.758 1 97.62 106 PRO A CA 1
ATOM 817 C C . PRO A 1 106 ? 7.77 -6.047 4.738 1 97.62 106 PRO A C 1
ATOM 819 O O . PRO A 1 106 ? 7.027 -6.215 5.707 1 97.62 106 PRO A O 1
ATOM 822 N N . ALA A 1 107 ? 7.434 -5.383 3.717 1 98.19 107 ALA A N 1
ATOM 823 C CA . ALA A 1 107 ? 6.086 -4.848 3.543 1 98.19 107 ALA A CA 1
ATOM 824 C C . ALA A 1 107 ? 5.066 -5.973 3.391 1 98.19 107 ALA A C 1
ATOM 826 O O . ALA A 1 107 ? 5.418 -7.09 3.008 1 98.19 107 ALA A O 1
ATOM 827 N N . GLN A 1 108 ? 3.869 -5.703 3.715 1 97.94 108 GLN A N 1
ATOM 828 C CA . GLN A 1 108 ? 2.766 -6.637 3.512 1 97.94 108 GLN A CA 1
ATOM 829 C C . GLN A 1 108 ? 2.277 -6.605 2.066 1 97.94 108 GLN A C 1
ATOM 831 O O . GLN A 1 108 ? 1.253 -5.992 1.764 1 97.94 108 GLN A O 1
ATOM 836 N N . THR A 1 109 ? 3.012 -7.383 1.197 1 98.56 109 THR A N 1
ATOM 837 C CA . THR A 1 109 ? 2.721 -7.215 -0.222 1 98.56 109 THR A CA 1
ATOM 838 C C . THR A 1 109 ? 2.543 -8.57 -0.902 1 98.56 109 THR A C 1
ATOM 840 O O . THR A 1 109 ? 2.691 -8.68 -2.121 1 98.56 109 THR A O 1
ATOM 843 N N . HIS A 1 110 ? 2.32 -9.633 -0.152 1 98.81 110 HIS A N 1
ATOM 844 C CA . HIS A 1 110 ? 1.975 -10.922 -0.746 1 98.81 110 HIS A CA 1
ATOM 845 C C . HIS A 1 110 ? 0.482 -11.203 -0.614 1 98.81 110 HIS A C 1
ATOM 847 O O . HIS A 1 110 ? -0.079 -11.102 0.479 1 98.81 110 HIS A O 1
ATOM 853 N N . ASN A 1 111 ? -0.143 -11.469 -1.725 1 98.88 111 ASN A N 1
ATOM 854 C CA . ASN A 1 111 ? -1.556 -11.836 -1.729 1 98.88 111 ASN A CA 1
ATOM 855 C C . ASN A 1 111 ? -1.744 -13.344 -1.659 1 98.88 111 ASN A C 1
ATOM 857 O O . ASN A 1 111 ? -1.056 -14.094 -2.354 1 98.88 111 ASN A O 1
ATOM 861 N N . VAL A 1 112 ? -2.572 -13.789 -0.769 1 98.81 112 VAL A N 1
ATOM 862 C CA . VAL A 1 112 ? -2.939 -15.195 -0.633 1 98.81 112 VAL A CA 1
ATOM 863 C C . VAL A 1 112 ? -4.441 -15.32 -0.389 1 98.81 112 VAL A C 1
ATOM 865 O O . VAL A 1 112 ? -5.117 -14.32 -0.134 1 98.81 112 VAL A O 1
ATOM 868 N N . LEU A 1 113 ? -4.996 -16.516 -0.542 1 98.94 113 LEU A N 1
ATOM 869 C CA . LEU A 1 113 ? -6.441 -16.703 -0.453 1 98.94 113 LEU A CA 1
ATOM 870 C C . LEU A 1 113 ? -6.809 -17.594 0.719 1 98.94 113 LEU A C 1
ATOM 872 O O . LEU A 1 113 ? -6.113 -18.578 0.991 1 98.94 113 LEU A O 1
ATOM 876 N N . SER A 1 114 ? -7.797 -17.234 1.436 1 98.94 114 SER A N 1
ATOM 877 C CA . SER A 1 114 ? -8.547 -18.094 2.342 1 98.94 114 SER A CA 1
ATOM 878 C C . SER A 1 114 ? -9.844 -18.578 1.701 1 98.94 114 SER A C 1
ATOM 880 O O . SER A 1 114 ? -10.703 -17.766 1.345 1 98.94 114 SER A O 1
ATOM 882 N N . VAL A 1 115 ? -10.047 -19.891 1.583 1 98.88 115 VAL A N 1
ATOM 883 C CA . VAL A 1 115 ? -11.141 -20.422 0.777 1 98.88 115 VAL A CA 1
ATOM 884 C C . VAL A 1 115 ? -11.992 -21.359 1.622 1 98.88 115 VAL A C 1
ATOM 886 O O . VAL A 1 115 ? -11.461 -22.266 2.281 1 98.88 115 VAL A O 1
ATOM 889 N N . ALA A 1 116 ? -13.242 -21.141 1.654 1 98.69 116 ALA A N 1
ATOM 890 C CA . ALA A 1 116 ? -14.195 -22.078 2.234 1 98.69 116 ALA A CA 1
ATOM 891 C C . ALA A 1 116 ? -14.766 -23.016 1.169 1 98.69 116 ALA A C 1
ATOM 893 O O . ALA A 1 116 ? -15.227 -22.562 0.118 1 98.69 116 ALA A O 1
ATOM 894 N N . VAL A 1 117 ? -14.711 -24.25 1.448 1 97.69 117 VAL A N 1
ATOM 895 C CA . VAL A 1 117 ? -15.266 -25.266 0.56 1 97.69 117 VAL A CA 1
ATOM 896 C C . VAL A 1 117 ? -16.656 -25.688 1.054 1 97.69 117 VAL A C 1
ATOM 898 O O . VAL A 1 117 ? -16.812 -26.078 2.211 1 97.69 117 VAL A O 1
ATOM 901 N N . PRO A 1 118 ? -17.609 -25.547 0.203 1 96.31 118 PRO A N 1
ATOM 902 C CA . PRO A 1 118 ? -18.938 -25.984 0.629 1 96.31 118 PRO A CA 1
ATOM 903 C C . PRO A 1 118 ? -18.953 -27.406 1.188 1 96.31 118 PRO A C 1
ATOM 905 O O . PRO A 1 118 ? -18.359 -28.312 0.587 1 96.31 118 PRO A O 1
ATOM 908 N N . GLY A 1 119 ? -19.547 -27.547 2.336 1 92.81 119 GLY A N 1
ATOM 909 C CA . GLY A 1 119 ? -19.688 -28.859 2.941 1 92.81 119 GLY A CA 1
ATOM 910 C C . GLY A 1 119 ? -18.484 -29.25 3.785 1 92.81 119 GLY A C 1
ATOM 911 O O . GLY A 1 119 ? -18.516 -30.266 4.48 1 92.81 119 GLY A O 1
ATOM 912 N N . ALA A 1 120 ? -17.406 -28.594 3.656 1 91.88 120 ALA A N 1
ATOM 913 C CA . ALA A 1 120 ? -16.234 -28.859 4.469 1 91.88 120 ALA A CA 1
ATOM 914 C C . ALA A 1 120 ? -16.156 -27.922 5.668 1 91.88 120 ALA A C 1
ATOM 916 O O . ALA A 1 120 ? -16.672 -26.812 5.617 1 91.88 120 ALA A O 1
ATOM 917 N N . ASP A 1 121 ? -15.555 -28.438 6.707 1 93.19 121 ASP A N 1
ATOM 918 C CA . ASP A 1 121 ? -15.344 -27.609 7.887 1 93.19 121 ASP A CA 1
ATOM 919 C C . ASP A 1 121 ? -14.055 -26.797 7.77 1 93.19 121 ASP A C 1
ATOM 921 O O . ASP A 1 121 ? -13.023 -27.328 7.328 1 93.19 121 ASP A O 1
ATOM 925 N N . GLY A 1 122 ? -14.188 -25.578 8.086 1 95.25 122 GLY A N 1
ATOM 926 C CA . GLY A 1 122 ? -13 -24.734 8.125 1 95.25 122 GLY A CA 1
ATOM 927 C C . GLY A 1 122 ? -12.633 -24.172 6.766 1 95.25 122 GLY A C 1
ATOM 928 O O . GLY A 1 122 ? -13.406 -24.281 5.809 1 95.25 122 GLY A O 1
ATOM 929 N N . ARG A 1 123 ? -11.531 -23.484 6.711 1 98.31 123 ARG A N 1
ATOM 930 C CA . ARG A 1 123 ? -11.07 -22.844 5.488 1 98.31 123 ARG A CA 1
ATOM 931 C C . ARG A 1 123 ? -9.711 -23.391 5.059 1 98.31 123 ARG A C 1
ATOM 933 O O . ARG A 1 123 ? -9.039 -24.078 5.836 1 98.31 123 ARG A O 1
ATOM 940 N N . TYR A 1 124 ? -9.391 -23.172 3.852 1 98.81 124 TYR A N 1
ATOM 941 C CA . TYR A 1 124 ? -8.133 -23.609 3.264 1 98.81 124 TYR A CA 1
ATOM 942 C C . TYR A 1 124 ? -7.289 -22.422 2.832 1 98.81 124 TYR A C 1
ATOM 944 O O . TYR A 1 124 ? -7.816 -21.438 2.311 1 98.81 124 TYR A O 1
ATOM 952 N N . LEU A 1 125 ? -5.992 -22.531 3.123 1 98.88 125 LEU A N 1
ATOM 953 C CA . LEU A 1 125 ? -5.023 -21.625 2.516 1 98.88 125 LEU A CA 1
ATOM 954 C C . LEU A 1 125 ? -4.707 -22.047 1.085 1 98.88 125 LEU A C 1
ATOM 956 O O . LEU A 1 125 ? -4.344 -23.203 0.84 1 98.88 125 LEU A O 1
ATOM 960 N N . VAL A 1 126 ? -4.934 -21.141 0.155 1 98.94 126 VAL A N 1
ATOM 961 C CA . VAL A 1 126 ? -4.645 -21.375 -1.259 1 98.94 126 VAL A CA 1
ATOM 962 C C . VAL A 1 126 ? -3.719 -20.266 -1.776 1 98.94 126 VAL A C 1
ATOM 964 O O . VAL A 1 126 ? -3.986 -19.078 -1.59 1 98.94 126 VAL A O 1
ATOM 967 N N . ASP A 1 127 ? -2.633 -20.656 -2.322 1 98.94 127 ASP A N 1
ATOM 968 C CA . ASP A 1 127 ? -1.646 -19.734 -2.857 1 98.94 127 ASP A CA 1
ATOM 969 C C . ASP A 1 127 ? -0.965 -20.297 -4.098 1 98.94 127 ASP A C 1
ATOM 971 O O . ASP A 1 127 ? -0.144 -21.219 -3.994 1 98.94 127 ASP A O 1
ATOM 975 N N . VAL A 1 128 ? -1.254 -19.703 -5.234 1 98.88 128 VAL A N 1
ATOM 976 C CA . VAL A 1 128 ? -0.669 -20.172 -6.48 1 98.88 128 VAL A CA 1
ATOM 977 C C . VAL A 1 128 ? 0.313 -19.141 -7.02 1 98.88 128 VAL A C 1
ATOM 979 O O . VAL A 1 128 ? 0.739 -19.219 -8.172 1 98.88 128 VAL A O 1
ATOM 982 N N . GLY A 1 129 ? 0.598 -18.109 -6.191 1 98.69 129 GLY A N 1
ATOM 983 C CA . GLY A 1 129 ? 1.324 -16.969 -6.738 1 98.69 129 GLY A CA 1
ATOM 984 C C . GLY A 1 129 ? 2.578 -16.625 -5.957 1 98.69 129 GLY A C 1
ATOM 985 O O . GLY A 1 129 ? 3 -15.469 -5.922 1 98.69 129 GLY A O 1
ATOM 986 N N . PHE A 1 130 ? 3.232 -17.594 -5.281 1 98.62 130 PHE A N 1
ATOM 987 C CA . PHE A 1 130 ? 4.406 -17.281 -4.477 1 98.62 130 PHE A CA 1
ATOM 988 C C . PHE A 1 130 ? 5.68 -17.391 -5.309 1 98.62 130 PHE A C 1
ATOM 990 O O . PHE A 1 130 ? 6.742 -16.922 -4.895 1 98.62 130 PHE A O 1
ATOM 997 N N . GLY A 1 131 ? 5.66 -18 -6.473 1 97.06 131 GLY A N 1
ATOM 998 C CA . GLY A 1 131 ? 6.844 -18.188 -7.301 1 97.06 131 GLY A CA 1
ATOM 999 C C . GLY A 1 131 ? 7.438 -19.578 -7.172 1 97.06 131 GLY A C 1
ATOM 1000 O O . GLY A 1 131 ? 6.719 -20.578 -7.262 1 97.06 131 GLY A O 1
ATOM 1001 N N . GLY A 1 132 ? 8.734 -19.703 -7.035 1 94.44 132 GLY A N 1
ATOM 1002 C CA . GLY A 1 132 ? 9.461 -20.953 -7.098 1 94.44 132 GLY A CA 1
ATOM 1003 C C . GLY A 1 132 ? 9.086 -21.922 -5.992 1 94.44 132 GLY A C 1
ATOM 1004 O O . GLY A 1 132 ? 9.172 -23.141 -6.168 1 94.44 132 GLY A O 1
ATOM 1005 N N . GLN A 1 133 ? 8.664 -21.375 -4.863 1 96 133 GLN A N 1
ATOM 1006 C CA . GLN A 1 133 ? 8.312 -22.219 -3.727 1 96 133 GLN A CA 1
ATOM 1007 C C . GLN A 1 133 ? 6.828 -22.109 -3.396 1 96 133 GLN A C 1
ATOM 1009 O O . GLN A 1 133 ? 6.445 -22.141 -2.227 1 96 133 GLN A O 1
ATOM 1014 N N . THR A 1 134 ? 6.035 -21.922 -4.363 1 97.81 134 THR A N 1
ATOM 1015 C CA . THR A 1 134 ? 4.594 -21.766 -4.207 1 97.81 134 THR A CA 1
ATOM 1016 C C . THR A 1 134 ? 3.982 -23 -3.562 1 97.81 134 THR A C 1
ATOM 1018 O O . THR A 1 134 ? 4.426 -24.125 -3.82 1 97.81 134 THR A O 1
ATOM 1021 N N . LEU A 1 135 ? 3.004 -22.812 -2.703 1 98 135 LEU A N 1
ATOM 1022 C CA . LEU A 1 135 ? 2.145 -23.844 -2.127 1 98 135 LEU A CA 1
ATOM 1023 C C . LEU A 1 135 ? 1.365 -24.578 -3.215 1 98 135 LEU A C 1
ATOM 1025 O O . LEU A 1 135 ? 0.538 -23.969 -3.902 1 98 135 LEU A O 1
ATOM 1029 N N . THR A 1 136 ? 1.61 -25.891 -3.395 1 97.94 136 THR A N 1
ATOM 1030 C CA . THR A 1 136 ? 1.139 -26.547 -4.609 1 97.94 136 THR A CA 1
ATOM 1031 C C . THR A 1 136 ? -0.158 -27.312 -4.348 1 97.94 136 THR A C 1
ATOM 1033 O O . THR A 1 136 ? -0.666 -28 -5.23 1 97.94 136 THR A O 1
ATOM 1036 N N . SER A 1 137 ? -0.662 -27.312 -3.131 1 98.56 137 SER A N 1
ATOM 1037 C CA . SER A 1 137 ? -1.956 -27.844 -2.725 1 98.56 137 SER A CA 1
ATOM 1038 C C . SER A 1 137 ? -2.643 -26.938 -1.715 1 98.56 137 SER A C 1
ATOM 1040 O O . SER A 1 137 ? -1.979 -26.281 -0.905 1 98.56 137 SER A O 1
ATOM 1042 N N . PRO A 1 138 ? -4.031 -26.891 -1.831 1 98.69 138 PRO A N 1
ATOM 1043 C CA . PRO A 1 138 ? -4.684 -26.281 -0.674 1 98.69 138 PRO A CA 1
ATOM 1044 C C . PRO A 1 138 ? -4.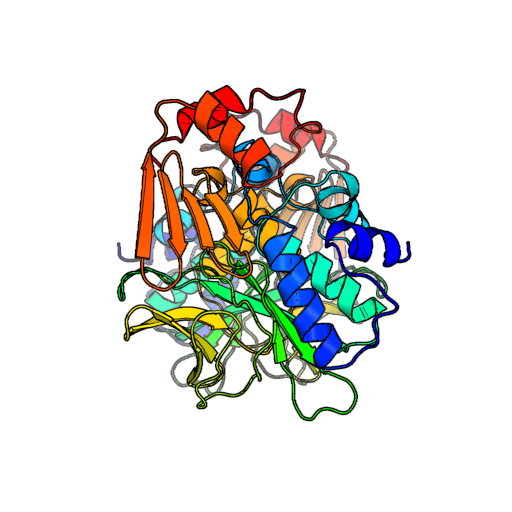348 -26.984 0.638 1 98.69 138 PRO A C 1
ATOM 1046 O O . PRO A 1 138 ? -4.223 -28.203 0.671 1 98.69 138 PRO A O 1
ATOM 1049 N N . ILE A 1 139 ? -4.102 -26.234 1.645 1 98.69 139 ILE A N 1
ATOM 1050 C CA . ILE A 1 139 ? -3.947 -26.844 2.963 1 98.69 139 ILE A CA 1
ATOM 1051 C C . ILE A 1 139 ? -4.953 -26.219 3.934 1 98.69 139 ILE A C 1
ATOM 1053 O O . ILE A 1 139 ? -5.379 -25.078 3.752 1 98.69 139 ILE A O 1
ATOM 1057 N N . ARG A 1 140 ? -5.309 -26.969 4.961 1 98.44 140 ARG A N 1
ATOM 1058 C CA . ARG A 1 140 ? -6.195 -26.422 5.98 1 98.44 140 ARG A CA 1
ATOM 1059 C C . ARG A 1 140 ? -5.57 -25.203 6.656 1 98.44 140 ARG A C 1
ATOM 1061 O O . ARG A 1 140 ? -4.371 -25.203 6.949 1 98.44 140 ARG A O 1
ATOM 1068 N N . LEU A 1 141 ? -6.348 -24.203 6.789 1 98.31 141 LEU A N 1
ATOM 1069 C CA . LEU A 1 141 ? -5.918 -23.016 7.527 1 98.31 141 LEU A CA 1
ATOM 1070 C C . LEU A 1 141 ? -5.961 -23.266 9.031 1 98.31 141 LEU A C 1
ATOM 1072 O O . LEU A 1 141 ? -6.805 -22.703 9.734 1 98.31 141 LEU A O 1
ATOM 1076 N N . GLU A 1 142 ? -5.047 -24.125 9.438 1 97.06 142 GLU A N 1
ATOM 1077 C CA . GLU A 1 142 ? -4.938 -24.578 10.812 1 97.06 142 GLU A CA 1
ATOM 1078 C C . GLU A 1 142 ? -3.477 -24.703 11.242 1 97.06 142 GLU A C 1
ATOM 1080 O O . GLU A 1 142 ? -2.68 -25.359 10.578 1 97.06 142 GLU A O 1
ATOM 1085 N N . ALA A 1 143 ? -3.158 -24.047 12.312 1 97.81 143 ALA A N 1
ATOM 1086 C CA . ALA A 1 143 ? -1.798 -24.125 12.836 1 97.81 143 ALA A CA 1
ATOM 1087 C C . ALA A 1 143 ? -1.556 -25.453 13.539 1 97.81 143 ALA A C 1
ATOM 1089 O O . ALA A 1 143 ? -2.434 -25.969 14.242 1 97.81 143 ALA A O 1
ATOM 1090 N N . GLY A 1 144 ? -0.314 -25.969 13.32 1 97.12 144 GLY A N 1
ATOM 1091 C CA . GLY A 1 144 ? 0.047 -27.156 14.078 1 97.12 144 GLY A CA 1
ATOM 1092 C C . GLY A 1 144 ? 0.379 -28.344 13.195 1 97.12 144 GLY A C 1
ATOM 1093 O O . GLY A 1 144 ? 1.536 -28.766 13.117 1 97.12 144 GLY A O 1
ATOM 1094 N N . PRO A 1 145 ? -0.621 -28.844 12.469 1 97.94 145 PRO A N 1
ATOM 1095 C CA . PRO A 1 145 ? -0.403 -30.078 11.703 1 97.94 145 PRO A CA 1
ATOM 1096 C C . PRO A 1 145 ? 0.557 -29.875 10.531 1 97.94 145 PRO A C 1
ATOM 1098 O O . PRO A 1 145 ? 0.55 -28.828 9.891 1 97.94 145 PRO A O 1
ATOM 1101 N N . VAL A 1 146 ? 1.4 -30.844 10.305 1 98.69 146 VAL A N 1
ATOM 1102 C CA . VAL A 1 146 ? 2.15 -30.938 9.055 1 98.69 146 VAL A CA 1
ATOM 1103 C C . VAL A 1 146 ? 1.239 -31.453 7.941 1 98.69 146 VAL A C 1
ATOM 1105 O O . VAL A 1 146 ? 0.555 -32.469 8.109 1 98.69 146 VAL A O 1
ATOM 1108 N N . GLN A 1 147 ? 1.195 -30.781 6.883 1 98.62 147 GLN A N 1
ATOM 1109 C CA . GLN A 1 147 ? 0.287 -31.141 5.801 1 98.62 147 GLN A CA 1
ATOM 1110 C C . GLN A 1 147 ? 1.053 -31.422 4.512 1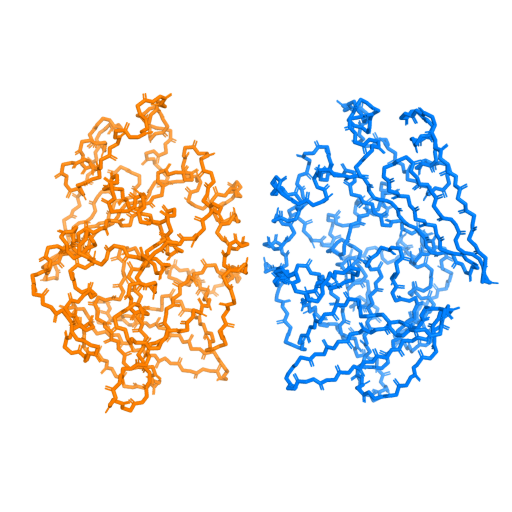 98.62 147 GLN A C 1
ATOM 1112 O O . GLN A 1 147 ? 1.71 -30.531 3.967 1 98.62 147 GLN A O 1
ATOM 1117 N N . GLN A 1 148 ? 0.926 -32.625 4.059 1 97.94 148 GLN A N 1
ATOM 1118 C CA . GLN A 1 148 ? 1.576 -33.031 2.814 1 97.94 148 GLN A CA 1
ATOM 1119 C C . GLN A 1 148 ? 0.903 -32.375 1.61 1 97.94 148 GLN A C 1
ATOM 1121 O O . GLN A 1 148 ? -0.325 -32.281 1.55 1 97.94 148 GLN A O 1
ATOM 1126 N N . THR A 1 149 ? 1.693 -31.859 0.687 1 97.38 149 THR A N 1
ATOM 1127 C CA . THR A 1 149 ? 1.206 -31.344 -0.584 1 97.38 149 THR A CA 1
ATOM 1128 C C . THR A 1 149 ? 1.656 -32.219 -1.743 1 97.38 149 THR A C 1
ATOM 1130 O O . THR A 1 149 ? 2.141 -33.344 -1.53 1 97.38 149 THR A O 1
ATOM 1133 N N . ARG A 1 150 ? 1.362 -31.75 -2.977 1 94.81 150 ARG A N 1
ATOM 1134 C CA . ARG A 1 150 ? 1.8 -32.469 -4.168 1 94.81 150 ARG A CA 1
ATOM 1135 C C . ARG A 1 150 ? 3.318 -32.594 -4.207 1 94.81 150 ARG A C 1
ATOM 1137 O O . ARG A 1 150 ? 3.857 -33.469 -4.867 1 94.81 150 ARG A O 1
ATOM 1144 N N . HIS A 1 151 ? 4.016 -31.719 -3.479 1 94.94 151 HIS A N 1
ATOM 1145 C CA . HIS A 1 151 ? 5.477 -31.703 -3.443 1 94.94 151 HIS A CA 1
ATOM 1146 C C . HIS A 1 151 ? 5.992 -31.891 -2.021 1 94.94 151 HIS A C 1
ATOM 1148 O O . HIS A 1 151 ? 5.941 -33 -1.479 1 94.94 151 HIS A O 1
ATOM 1154 N N . GLU A 1 152 ? 6.469 -30.906 -1.3 1 94.75 152 GLU A N 1
ATOM 1155 C CA . GLU A 1 152 ? 6.984 -31.016 0.063 1 94.75 152 GLU A CA 1
ATOM 1156 C C . GLU A 1 152 ? 5.898 -30.703 1.089 1 94.75 152 GLU A C 1
ATOM 1158 O O . GLU A 1 152 ? 4.867 -30.109 0.751 1 94.75 152 GLU A O 1
ATOM 1163 N N . PRO A 1 153 ? 6.09 -31.141 2.312 1 97.69 153 PRO A N 1
ATOM 1164 C CA . PRO A 1 153 ? 5.145 -30.781 3.371 1 97.69 153 PRO A CA 1
ATOM 1165 C C . PRO A 1 153 ? 5.215 -29.297 3.74 1 97.69 153 PRO A C 1
ATOM 1167 O O . PRO A 1 153 ? 6.281 -28.688 3.639 1 97.69 153 PRO A O 1
ATOM 1170 N N . TYR A 1 154 ? 4.109 -28.781 4.152 1 98.69 154 TYR A N 1
ATOM 1171 C CA . TYR A 1 154 ? 3.98 -27.438 4.691 1 98.69 154 TYR A CA 1
ATOM 1172 C C . TYR A 1 154 ? 3.336 -27.453 6.074 1 98.69 154 TYR A C 1
ATOM 1174 O O . TYR A 1 154 ? 2.684 -28.438 6.441 1 98.69 154 TYR A O 1
ATOM 1182 N N . ARG A 1 155 ? 3.539 -26.406 6.801 1 98.69 155 ARG A N 1
ATOM 1183 C CA . ARG A 1 155 ? 2.863 -26.234 8.086 1 98.69 155 ARG A CA 1
ATOM 1184 C C . ARG A 1 155 ? 2.609 -24.766 8.391 1 98.69 155 ARG A C 1
ATOM 1186 O O . ARG A 1 155 ? 3.301 -23.891 7.863 1 98.69 155 ARG A O 1
ATOM 1193 N N . LEU A 1 156 ? 1.578 -24.547 9.148 1 98.75 156 LEU A N 1
ATOM 1194 C CA . LEU A 1 156 ? 1.283 -23.234 9.711 1 98.75 156 LEU A CA 1
ATOM 1195 C C . LEU A 1 156 ? 1.606 -23.188 11.195 1 98.75 156 LEU A C 1
ATOM 1197 O O . LEU A 1 156 ? 1.336 -24.141 11.93 1 98.75 156 LEU A O 1
ATOM 1201 N N . THR A 1 157 ? 2.264 -22.141 11.539 1 98.56 157 THR A N 1
ATOM 1202 C CA . THR A 1 157 ? 2.4 -21.828 12.953 1 98.56 157 THR A CA 1
ATOM 1203 C C . THR A 1 157 ? 1.729 -20.484 13.266 1 98.56 157 THR A C 1
ATOM 1205 O O . THR A 1 157 ? 1.558 -19.656 12.383 1 98.56 157 THR A O 1
ATOM 1208 N N . ARG A 1 158 ? 1.3 -20.375 14.523 1 97.31 158 ARG A N 1
ATOM 1209 C CA . ARG A 1 158 ? 0.572 -19.172 14.898 1 97.31 158 ARG A CA 1
ATOM 1210 C C . ARG A 1 158 ? 1.202 -18.5 16.125 1 97.31 158 ARG A C 1
ATOM 1212 O O . ARG A 1 158 ? 1.607 -19.188 17.062 1 97.31 158 ARG A O 1
ATOM 1219 N N . HIS A 1 159 ? 1.425 -17.266 16.047 1 94.19 159 HIS A N 1
ATOM 1220 C CA . HIS A 1 159 ? 1.798 -16.391 17.156 1 94.19 159 HIS A CA 1
ATOM 1221 C C . HIS A 1 159 ? 0.857 -15.203 17.25 1 94.19 159 HIS A C 1
ATOM 1223 O O . HIS A 1 159 ? 0.986 -14.234 16.5 1 94.19 159 HIS A O 1
ATOM 1229 N N . GLY A 1 160 ? 0.007 -15.203 18.266 1 92.44 160 GLY A N 1
ATOM 1230 C CA . GLY A 1 160 ? -1.038 -14.195 18.281 1 92.44 160 GLY A CA 1
ATOM 1231 C C . GLY A 1 160 ? -1.973 -14.281 17.094 1 92.44 160 GLY A C 1
ATOM 1232 O O . GLY A 1 160 ? -2.535 -15.336 16.812 1 92.44 160 GLY A O 1
ATOM 1233 N N . ASP A 1 161 ? -2.066 -13.227 16.406 1 90.75 161 ASP A N 1
ATOM 1234 C CA . ASP A 1 161 ? -2.959 -13.172 15.242 1 90.75 161 ASP A CA 1
ATOM 1235 C C . ASP A 1 161 ? -2.201 -13.477 13.953 1 90.75 161 ASP A C 1
ATOM 1237 O O . ASP A 1 161 ? -2.807 -13.586 12.883 1 90.75 161 ASP A O 1
ATOM 1241 N N . ASP A 1 162 ? -0.956 -13.727 14.109 1 95.75 162 ASP A N 1
ATOM 1242 C CA . ASP A 1 162 ? -0.12 -13.945 12.938 1 95.75 162 ASP A CA 1
ATOM 1243 C C . ASP A 1 162 ? 0.065 -15.43 12.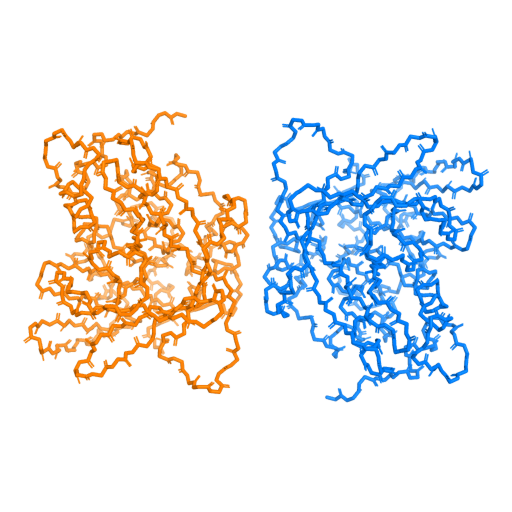656 1 95.75 162 ASP A C 1
ATOM 1245 O O . ASP A 1 162 ? 0.255 -16.219 13.578 1 95.75 162 ASP A O 1
ATOM 1249 N N . HIS A 1 163 ? -0.07 -15.773 11.422 1 98.44 163 HIS A N 1
ATOM 1250 C CA . HIS A 1 163 ? 0.285 -17.094 10.922 1 98.44 163 HIS A CA 1
ATOM 1251 C C . HIS A 1 163 ? 1.588 -17.047 10.133 1 98.44 163 HIS A C 1
ATOM 1253 O O . HIS A 1 163 ? 1.887 -16.047 9.477 1 98.44 163 HIS A O 1
ATOM 1259 N N . THR A 1 164 ? 2.377 -18.125 10.234 1 98.56 164 THR A N 1
ATOM 1260 C CA . THR A 1 164 ? 3.545 -18.312 9.383 1 98.56 164 THR A CA 1
ATOM 1261 C C . THR A 1 164 ? 3.43 -19.609 8.594 1 98.56 164 THR A C 1
ATOM 1263 O O . THR A 1 164 ? 3.229 -20.688 9.172 1 98.56 164 THR A O 1
ATOM 1266 N N . LEU A 1 165 ? 3.496 -19.516 7.324 1 98.81 165 LEU A N 1
ATOM 1267 C CA . LEU A 1 165 ? 3.609 -20.703 6.48 1 98.81 165 LEU A CA 1
ATOM 1268 C C . LEU A 1 165 ? 5.07 -21.094 6.281 1 98.81 165 LEU A C 1
ATOM 1270 O O . LEU A 1 165 ? 5.91 -20.25 5.969 1 98.81 165 LEU A O 1
ATOM 1274 N N . ALA A 1 166 ? 5.363 -22.344 6.453 1 98.69 166 ALA A N 1
ATOM 1275 C CA . ALA A 1 166 ? 6.707 -22.875 6.223 1 98.69 166 ALA A CA 1
ATOM 1276 C C . ALA A 1 166 ? 6.66 -24.156 5.387 1 98.69 166 ALA A C 1
ATOM 1278 O O . ALA A 1 166 ? 5.699 -24.922 5.473 1 98.69 166 ALA A O 1
ATOM 1279 N N . ALA A 1 167 ? 7.621 -24.375 4.59 1 98 167 ALA A N 1
ATOM 1280 C CA . ALA A 1 167 ? 7.82 -25.609 3.836 1 98 167 ALA A CA 1
ATOM 1281 C C . ALA A 1 167 ? 8.992 -26.406 4.391 1 98 167 ALA A C 1
ATOM 1283 O O . ALA A 1 167 ? 9.984 -25.828 4.855 1 98 167 ALA A O 1
ATOM 1284 N N . GLN A 1 168 ? 8.875 -27.688 4.332 1 96.56 168 GLN A N 1
ATOM 1285 C CA . GLN A 1 168 ? 10.016 -28.531 4.68 1 96.56 168 GLN A CA 1
ATOM 1286 C C . GLN A 1 168 ? 10.906 -28.766 3.463 1 96.56 168 GLN A C 1
ATOM 1288 O O . GLN A 1 168 ? 10.508 -29.469 2.527 1 96.56 168 GLN A O 1
ATOM 1293 N N . VAL A 1 169 ? 12.031 -28.188 3.424 1 91.44 169 VAL A N 1
ATOM 1294 C CA . VAL A 1 169 ? 12.992 -28.312 2.33 1 91.44 169 VAL A CA 1
ATOM 1295 C C . VAL A 1 169 ? 14.266 -28.969 2.836 1 91.44 169 VAL A C 1
ATOM 1297 O O . VAL A 1 169 ? 14.953 -28.438 3.705 1 91.44 169 VAL A O 1
ATOM 1300 N N . ARG A 1 170 ? 14.617 -30.156 2.4 1 89.88 170 ARG A N 1
ATOM 1301 C CA . ARG A 1 170 ? 15.789 -30.922 2.809 1 89.88 170 ARG A CA 1
ATOM 1302 C C . ARG A 1 170 ? 15.805 -31.156 4.316 1 89.88 170 ARG A C 1
ATOM 1304 O O . ARG A 1 170 ? 16.812 -30.891 4.98 1 89.88 170 ARG A O 1
ATOM 1311 N N . GLY A 1 171 ? 14.641 -31.391 4.746 1 91.94 171 GLY A N 1
ATOM 1312 C CA . GLY A 1 171 ? 14.484 -31.781 6.141 1 91.94 171 GLY A CA 1
ATOM 1313 C C . GLY A 1 171 ? 14.406 -30.594 7.082 1 91.94 171 GLY A C 1
ATOM 1314 O O . GLY A 1 171 ? 14.211 -30.75 8.289 1 91.94 171 GLY A O 1
ATOM 1315 N N . GLU A 1 172 ? 14.461 -29.453 6.512 1 95.44 172 GLU A N 1
ATOM 1316 C CA . GLU A 1 172 ? 14.43 -28.25 7.328 1 95.44 172 GLU A CA 1
ATOM 1317 C C . GLU A 1 172 ? 13.203 -27.406 7.02 1 95.44 172 GLU A C 1
ATOM 1319 O O . GLU A 1 172 ? 12.812 -27.266 5.859 1 95.44 172 GLU A O 1
ATOM 1324 N N . TRP A 1 173 ? 12.609 -26.875 8.109 1 97.19 173 TRP A N 1
ATOM 1325 C CA . TRP A 1 173 ? 11.477 -25.984 7.918 1 97.19 173 TRP A CA 1
ATOM 1326 C C . TRP A 1 173 ? 11.938 -24.578 7.527 1 97.19 173 TRP A C 1
ATOM 1328 O O . TRP A 1 173 ? 12.727 -23.969 8.242 1 97.19 173 TRP A O 1
ATOM 1338 N N . GLN A 1 174 ? 11.477 -24.125 6.418 1 97.06 174 GLN A N 1
ATOM 1339 C CA . GLN A 1 174 ? 11.797 -22.797 5.906 1 97.06 174 GLN A CA 1
ATOM 1340 C C . GLN A 1 174 ? 10.547 -21.906 5.848 1 97.06 174 GLN A C 1
ATOM 1342 O O . GLN A 1 174 ? 9.617 -22.188 5.094 1 97.06 174 GLN A O 1
ATOM 1347 N N . PRO A 1 175 ? 10.547 -20.797 6.648 1 97.75 175 PRO A N 1
ATOM 1348 C CA . PRO A 1 175 ? 9.391 -19.891 6.57 1 97.75 175 PRO A CA 1
ATOM 1349 C C . PRO A 1 175 ? 9.281 -19.188 5.223 1 97.75 175 PRO A C 1
ATOM 1351 O O . PRO A 1 175 ? 10.297 -18.812 4.637 1 97.75 175 PRO A O 1
ATOM 1354 N N . LEU A 1 176 ? 8.086 -19.078 4.727 1 98.5 176 LEU A N 1
ATOM 1355 C CA . LEU A 1 176 ? 7.832 -18.406 3.451 1 98.5 176 LEU A CA 1
ATOM 1356 C C . LEU A 1 176 ? 7.266 -17.016 3.666 1 98.5 176 LEU A C 1
ATOM 1358 O O . LEU A 1 176 ? 7.84 -16.031 3.195 1 98.5 176 LEU A O 1
ATOM 1362 N N . TYR A 1 177 ? 6.18 -16.922 4.383 1 98.62 177 TYR A N 1
ATOM 1363 C CA . TYR A 1 177 ? 5.566 -15.633 4.656 1 98.62 177 TYR A CA 1
ATOM 1364 C C . TYR A 1 177 ? 4.707 -15.695 5.914 1 98.62 177 TYR A C 1
ATOM 1366 O O . TYR A 1 177 ? 4.32 -16.781 6.359 1 98.62 177 TYR A O 1
ATOM 1374 N N . THR A 1 178 ? 4.477 -14.562 6.52 1 98.25 178 THR A N 1
ATOM 1375 C CA . THR A 1 178 ? 3.553 -14.383 7.633 1 98.25 178 THR A CA 1
ATOM 1376 C C . THR A 1 178 ? 2.301 -13.633 7.176 1 98.25 178 THR A C 1
ATOM 1378 O O . THR A 1 178 ? 2.346 -12.859 6.215 1 98.25 178 THR A O 1
ATOM 1381 N N . PHE A 1 179 ? 1.17 -13.906 7.816 1 98.44 179 PHE A N 1
ATOM 1382 C CA . PHE A 1 179 ? -0.077 -13.25 7.441 1 98.44 179 PHE A CA 1
ATOM 1383 C C . PHE A 1 179 ? -1.097 -13.344 8.57 1 98.44 179 PHE A C 1
ATOM 1385 O O . PHE A 1 179 ? -0.928 -14.125 9.508 1 98.44 179 PHE A O 1
ATOM 1392 N N . THR A 1 180 ? -2.082 -12.492 8.539 1 97 180 THR A N 1
ATOM 1393 C CA . THR A 1 180 ? -3.277 -12.617 9.367 1 97 180 THR A CA 1
ATOM 1394 C C . THR A 1 180 ? -4.48 -13.023 8.516 1 97 180 THR A C 1
ATOM 1396 O O . THR A 1 180 ? -4.406 -13.023 7.289 1 97 180 THR A O 1
ATOM 1399 N N . THR A 1 181 ? -5.531 -13.328 9.195 1 96.88 181 THR A N 1
ATOM 1400 C CA . THR A 1 181 ? -6.707 -13.789 8.461 1 96.88 181 THR A CA 1
ATOM 1401 C C . THR A 1 181 ? -7.691 -12.648 8.242 1 96.88 181 THR A C 1
ATOM 1403 O O . THR A 1 181 ? -8.852 -12.875 7.898 1 96.88 181 THR A O 1
ATOM 1406 N N . GLU A 1 182 ? -7.258 -11.469 8.461 1 94.69 182 GLU A N 1
ATOM 1407 C CA . GLU A 1 182 ? -8.102 -10.32 8.141 1 94.69 182 GLU A CA 1
ATOM 1408 C C . GLU A 1 182 ? -8.219 -10.125 6.629 1 94.69 182 GLU A C 1
ATOM 1410 O O . GLU A 1 182 ? -7.211 -9.922 5.945 1 94.69 182 GLU A O 1
ATOM 1415 N N . PRO A 1 183 ? -9.445 -10.164 6.121 1 97.44 183 PRO A N 1
ATOM 1416 C CA . PRO A 1 183 ? -9.609 -9.969 4.68 1 97.44 183 PRO A CA 1
ATOM 1417 C C . PRO A 1 183 ? -9.227 -8.562 4.227 1 97.44 183 PRO A C 1
ATOM 1419 O O . PRO A 1 183 ? -9.391 -7.598 4.977 1 97.44 183 PRO A O 1
ATOM 1422 N N . ARG A 1 184 ? -8.734 -8.508 3.041 1 97.88 184 ARG A N 1
ATOM 1423 C CA . ARG A 1 184 ? -8.352 -7.246 2.416 1 97.88 184 ARG A CA 1
ATOM 1424 C C . ARG A 1 184 ? -9.203 -6.969 1.179 1 97.88 184 ARG A C 1
ATOM 1426 O O . ARG A 1 184 ? -9.359 -7.844 0.323 1 97.88 184 ARG A O 1
ATOM 1433 N N . PRO A 1 185 ? -9.742 -5.746 1.127 1 97.69 185 PRO A N 1
ATOM 1434 C CA . PRO A 1 185 ? -10.461 -5.41 -0.105 1 97.69 185 PRO A CA 1
ATOM 1435 C C . PRO A 1 185 ? -9.531 -5.246 -1.306 1 97.69 185 PRO A C 1
ATOM 1437 O O . PRO A 1 185 ? -8.352 -4.93 -1.139 1 97.69 185 PRO A O 1
ATOM 1440 N N . ARG A 1 186 ? -10.062 -5.379 -2.482 1 97.75 186 ARG A N 1
ATOM 1441 C CA . ARG A 1 186 ? -9.297 -5.363 -3.727 1 97.75 186 ARG A CA 1
ATOM 1442 C C . ARG A 1 186 ? -8.492 -4.074 -3.855 1 97.75 186 ARG A C 1
ATOM 1444 O O . ARG A 1 186 ? -7.352 -4.094 -4.316 1 97.75 186 ARG A O 1
ATOM 1451 N N . ILE A 1 187 ? -9.039 -2.926 -3.438 1 98.44 187 ILE A N 1
ATOM 1452 C CA . ILE A 1 187 ? -8.383 -1.638 -3.619 1 98.44 187 ILE A CA 1
ATOM 1453 C C . ILE A 1 187 ? -7.082 -1.607 -2.816 1 98.44 187 ILE A C 1
ATOM 1455 O O . ILE A 1 187 ? -6.094 -1.009 -3.246 1 98.44 187 ILE A O 1
ATOM 1459 N N . ASP A 1 188 ? -7.066 -2.27 -1.691 1 98.62 188 ASP A N 1
ATOM 1460 C CA . ASP A 1 188 ? -5.844 -2.303 -0.895 1 98.62 188 ASP A CA 1
ATOM 1461 C C . ASP A 1 188 ? -4.801 -3.215 -1.53 1 98.62 188 ASP A C 1
ATOM 1463 O O . ASP A 1 188 ? -3.598 -2.988 -1.383 1 98.62 188 ASP A O 1
ATOM 1467 N N . LEU A 1 189 ? -5.258 -4.23 -2.215 1 98.81 189 LEU A N 1
ATOM 1468 C CA . LEU A 1 189 ? -4.34 -5.07 -2.975 1 98.81 189 LEU A CA 1
ATOM 1469 C C . LEU A 1 189 ? -3.75 -4.305 -4.156 1 98.81 189 LEU A C 1
ATOM 1471 O O . LEU A 1 189 ? -2.578 -4.48 -4.492 1 98.81 189 LEU A O 1
ATOM 1475 N N . GLU A 1 190 ? -4.574 -3.479 -4.766 1 98.81 190 GLU A N 1
ATOM 1476 C CA . GLU A 1 190 ? -4.086 -2.637 -5.855 1 98.81 190 GLU A CA 1
ATOM 1477 C C . GLU A 1 190 ? -2.99 -1.69 -5.375 1 98.81 190 GLU A C 1
ATOM 1479 O O . GLU A 1 190 ? -2.029 -1.425 -6.102 1 98.81 190 GLU A O 1
ATOM 1484 N N . VAL A 1 191 ? -3.1 -1.23 -4.156 1 98.88 191 VAL A N 1
ATOM 1485 C CA . VAL A 1 191 ? -2.068 -0.386 -3.559 1 98.88 191 VAL A CA 1
ATOM 1486 C C . VAL A 1 191 ? -0.756 -1.16 -3.463 1 98.88 191 VAL A C 1
ATOM 1488 O O . VAL A 1 191 ? 0.296 -0.663 -3.873 1 98.88 191 VAL A O 1
ATOM 1491 N N . GLY A 1 192 ? -0.84 -2.367 -2.93 1 98.88 192 GLY A N 1
ATOM 1492 C CA . GLY A 1 192 ? 0.346 -3.203 -2.834 1 98.88 192 GLY A CA 1
ATOM 1493 C C . GLY A 1 192 ? 0.948 -3.539 -4.188 1 98.88 192 GLY A C 1
ATOM 1494 O O . GLY A 1 192 ? 2.17 -3.51 -4.352 1 98.88 192 GLY A O 1
ATOM 1495 N N . SER A 1 193 ? 0.071 -3.838 -5.152 1 98.94 193 SER A N 1
ATOM 1496 C CA . SER A 1 193 ? 0.528 -4.184 -6.492 1 98.94 193 SER A CA 1
ATOM 1497 C C . SER A 1 193 ? 1.228 -3.006 -7.164 1 98.94 193 SER A C 1
ATOM 1499 O O . SER A 1 193 ? 2.254 -3.18 -7.824 1 98.94 193 SER A O 1
ATOM 1501 N N . TRP A 1 194 ? 0.701 -1.812 -7.004 1 98.94 194 TRP A N 1
ATOM 1502 C CA . TRP A 1 194 ? 1.354 -0.615 -7.52 1 98.94 194 TRP A CA 1
ATOM 1503 C C . TRP A 1 194 ? 2.76 -0.469 -6.945 1 98.94 194 TRP A C 1
ATOM 1505 O O . TRP A 1 194 ? 3.719 -0.232 -7.684 1 98.94 194 TRP A O 1
ATOM 1515 N N . TYR A 1 195 ? 2.875 -0.666 -5.648 1 98.94 195 TYR A N 1
ATOM 1516 C CA . TYR A 1 195 ? 4.16 -0.534 -4.969 1 98.94 195 TYR A CA 1
ATOM 1517 C C . TYR A 1 195 ? 5.18 -1.517 -5.535 1 98.94 195 TYR A C 1
ATOM 1519 O O . TYR A 1 195 ? 6.238 -1.112 -6.02 1 98.94 195 TYR A O 1
ATOM 1527 N N . VAL A 1 196 ? 4.863 -2.783 -5.672 1 98.81 196 VAL A N 1
ATOM 1528 C CA . VAL A 1 196 ? 5.867 -3.781 -6.02 1 98.81 196 VAL A CA 1
ATOM 1529 C C . VAL A 1 196 ? 6.148 -3.734 -7.52 1 98.81 196 VAL A C 1
ATOM 1531 O O . VAL A 1 196 ? 7.23 -4.121 -7.969 1 98.81 196 VAL A O 1
ATOM 1534 N N . SER A 1 197 ? 5.176 -3.178 -8.297 1 98.88 197 SER A N 1
ATOM 1535 C CA . SER A 1 197 ? 5.379 -3.164 -9.742 1 98.88 197 SER A CA 1
ATOM 1536 C C . SER A 1 197 ? 6.051 -1.873 -10.188 1 98.88 197 SER A C 1
ATOM 1538 O O . SER A 1 197 ? 6.477 -1.758 -11.344 1 98.88 197 SER A O 1
ATOM 1540 N N . THR A 1 198 ? 6.184 -0.832 -9.273 1 98.88 198 THR A N 1
ATOM 1541 C CA . THR A 1 198 ? 6.672 0.44 -9.789 1 98.88 198 THR A CA 1
ATOM 1542 C C . THR A 1 198 ? 7.805 0.978 -8.922 1 98.88 198 THR A C 1
ATOM 1544 O O . THR A 1 198 ? 8.609 1.794 -9.375 1 98.88 198 THR A O 1
ATOM 1547 N N . HIS A 1 199 ? 7.895 0.639 -7.645 1 98.81 199 HIS A N 1
ATOM 1548 C CA . HIS A 1 199 ? 8.93 1.164 -6.762 1 98.81 199 HIS A CA 1
ATOM 1549 C C . HIS A 1 199 ? 10.32 0.767 -7.246 1 98.81 199 HIS A C 1
ATOM 1551 O O . HIS A 1 199 ? 10.57 -0.406 -7.535 1 98.81 199 HIS A O 1
ATOM 1557 N N . PRO A 1 200 ? 11.219 1.685 -7.281 1 98.12 200 PRO A N 1
ATOM 1558 C CA . PRO A 1 200 ? 12.539 1.397 -7.859 1 98.12 200 PRO A CA 1
ATOM 1559 C C . PRO A 1 200 ? 13.336 0.396 -7.031 1 98.12 200 PRO A C 1
ATOM 1561 O O . PRO A 1 200 ? 14.297 -0.198 -7.531 1 98.12 200 PRO A O 1
ATOM 1564 N N . GLY A 1 201 ? 12.992 0.252 -5.789 1 97.06 201 GLY A N 1
ATOM 1565 C CA . GLY A 1 201 ? 13.68 -0.699 -4.934 1 97.06 201 GLY A CA 1
ATOM 1566 C C . GLY A 1 201 ? 13.07 -2.088 -4.969 1 97.06 201 GLY A C 1
ATOM 1567 O O . GLY A 1 201 ? 13.578 -3.014 -4.336 1 97.06 201 GLY A O 1
ATOM 1568 N N . SER A 1 202 ? 11.969 -2.264 -5.648 1 98.19 202 SER A N 1
ATOM 1569 C CA . SER A 1 202 ? 11.297 -3.555 -5.746 1 98.19 202 SER A CA 1
ATOM 1570 C C . SER A 1 202 ? 12.102 -4.535 -6.59 1 98.19 202 SER A C 1
ATOM 1572 O O . SER A 1 202 ? 12.547 -4.199 -7.691 1 98.19 202 SER A O 1
ATOM 1574 N N . HIS A 1 203 ? 12.273 -5.781 -6.129 1 97.12 203 HIS A N 1
ATOM 1575 C CA . HIS A 1 203 ? 13.008 -6.793 -6.879 1 97.12 203 HIS A CA 1
ATOM 1576 C C . HIS A 1 203 ? 12.266 -7.184 -8.148 1 97.12 203 HIS A C 1
ATOM 1578 O O . HIS A 1 203 ? 12.859 -7.73 -9.078 1 97.12 203 HIS A O 1
ATOM 1584 N N . PHE A 1 204 ? 10.945 -6.848 -8.258 1 98.44 204 PHE A N 1
ATOM 1585 C CA . PHE A 1 204 ? 10.18 -7.129 -9.469 1 98.44 204 PHE A CA 1
ATOM 1586 C C . PHE A 1 204 ? 10.523 -6.125 -10.562 1 98.44 204 PHE A C 1
ATOM 1588 O O . PHE A 1 204 ? 10.242 -6.371 -11.742 1 98.44 204 PHE A O 1
ATOM 1595 N N . VAL A 1 205 ? 11.023 -5.012 -10.148 1 98.62 205 VAL A N 1
ATOM 1596 C CA . VAL A 1 205 ? 11.383 -3.949 -11.078 1 98.62 205 VAL A CA 1
ATOM 1597 C C . VAL A 1 205 ? 12.852 -4.098 -11.492 1 98.62 205 VAL A C 1
ATOM 1599 O O . VAL A 1 205 ? 13.203 -3.848 -12.641 1 98.62 205 VAL A O 1
ATOM 1602 N N . THR A 1 206 ? 13.719 -4.637 -10.586 1 98.31 206 THR A N 1
ATOM 1603 C CA . THR A 1 206 ? 15.156 -4.508 -10.781 1 98.31 206 THR A CA 1
ATOM 1604 C C . THR A 1 206 ? 15.766 -5.84 -11.219 1 98.31 206 THR A C 1
ATOM 1606 O O . THR A 1 206 ? 16.922 -5.887 -11.664 1 98.31 206 THR A O 1
ATOM 1609 N N . GLY A 1 207 ? 14.969 -6.895 -11.086 1 98.44 207 GLY A N 1
ATOM 1610 C CA . GLY A 1 207 ? 15.453 -8.211 -11.461 1 98.44 207 GLY A CA 1
ATOM 1611 C C . GLY A 1 207 ? 14.422 -9.047 -12.195 1 98.44 207 GLY A C 1
ATOM 1612 O O . GLY A 1 207 ? 13.234 -8.695 -12.219 1 98.44 207 GLY A O 1
ATOM 1613 N N . LEU A 1 208 ? 14.906 -10.148 -12.797 1 98.75 208 LEU A N 1
ATOM 1614 C CA . LEU A 1 208 ? 14.023 -11.047 -13.523 1 98.75 208 LEU A CA 1
ATOM 1615 C C . LEU A 1 208 ? 13.781 -12.336 -12.734 1 98.75 208 LEU A C 1
ATOM 1617 O O . LEU A 1 208 ? 14.734 -12.977 -12.289 1 98.75 208 LEU A O 1
ATOM 1621 N N . THR A 1 209 ? 12.602 -12.68 -12.555 1 98.69 209 THR A N 1
ATOM 1622 C CA . THR A 1 209 ? 12.211 -13.945 -11.938 1 98.69 209 THR A CA 1
ATOM 1623 C C . THR A 1 209 ? 11.07 -14.594 -12.711 1 98.69 209 THR A C 1
ATOM 1625 O O . THR A 1 209 ? 10.125 -13.914 -13.125 1 98.69 209 THR A O 1
ATOM 1628 N N . VAL A 1 210 ? 11.195 -15.828 -13.023 1 98.81 210 VAL A N 1
ATOM 1629 C CA . VAL A 1 210 ? 10.18 -16.656 -13.664 1 98.81 210 VAL A CA 1
ATOM 1630 C C . VAL A 1 210 ? 10.156 -18.047 -13.008 1 98.81 210 VAL A C 1
ATOM 1632 O O . VAL A 1 210 ? 11.203 -18.594 -12.672 1 98.81 210 VAL A O 1
ATOM 1635 N N . ALA A 1 211 ? 8.961 -18.562 -12.797 1 98.81 211 ALA A N 1
ATOM 1636 C CA . ALA A 1 211 ? 8.859 -19.875 -12.172 1 98.81 211 ALA A CA 1
ATOM 1637 C C . ALA A 1 211 ? 7.629 -20.625 -12.672 1 98.81 211 ALA A C 1
ATOM 1639 O O . ALA A 1 211 ? 6.641 -20 -13.078 1 98.81 211 ALA A O 1
ATOM 1640 N N . VAL A 1 212 ? 7.719 -21.859 -12.695 1 98.38 212 VAL A N 1
ATOM 1641 C CA . VAL A 1 212 ? 6.59 -22.75 -12.938 1 98.38 212 VAL A CA 1
ATOM 1642 C C . VAL A 1 212 ? 6.762 -24.047 -12.133 1 98.38 212 VAL A C 1
ATOM 1644 O O . VAL A 1 212 ? 7.891 -24.484 -11.898 1 98.38 212 VAL A O 1
ATOM 1647 N N . VAL A 1 213 ? 5.676 -24.562 -11.656 1 97.56 213 VAL A N 1
ATOM 1648 C CA . VAL A 1 213 ? 5.707 -25.812 -10.898 1 97.56 213 VAL A CA 1
ATOM 1649 C C . VAL A 1 213 ? 4.906 -26.875 -11.641 1 97.56 213 VAL A C 1
ATOM 1651 O O . VAL A 1 213 ? 3.686 -26.766 -11.781 1 97.56 213 VAL A O 1
ATOM 1654 N N . THR A 1 214 ? 5.617 -27.875 -12.109 1 96.12 214 THR A N 1
ATOM 1655 C CA . THR A 1 214 ? 4.973 -29.016 -12.75 1 96.12 214 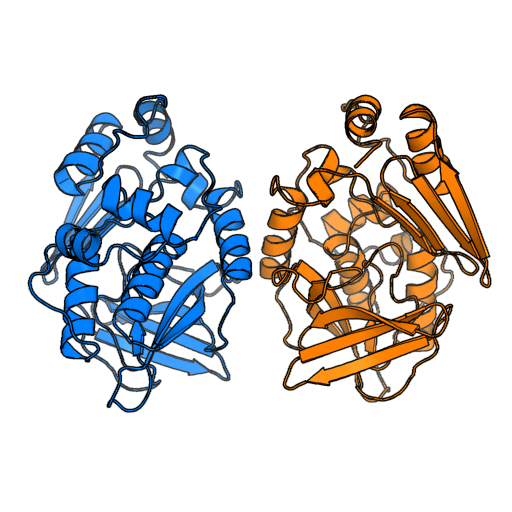THR A CA 1
ATOM 1656 C C . THR A 1 214 ? 4.695 -30.109 -11.734 1 96.12 214 THR A C 1
ATOM 1658 O O . THR A 1 214 ? 4.914 -29.938 -10.531 1 96.12 214 THR A O 1
ATOM 1661 N N . ASP A 1 215 ? 4.113 -31.156 -12.195 1 94.12 215 ASP A N 1
ATOM 1662 C CA . ASP A 1 215 ? 3.779 -32.25 -11.281 1 94.12 215 ASP A CA 1
ATOM 1663 C C . ASP A 1 215 ? 5.039 -32.875 -10.688 1 94.12 215 ASP A C 1
ATOM 1665 O O . ASP A 1 215 ? 5.016 -33.375 -9.562 1 94.12 215 ASP A O 1
ATOM 1669 N N . ASP A 1 216 ? 6.164 -32.719 -11.398 1 92.44 216 ASP A N 1
ATOM 1670 C CA . ASP A 1 216 ? 7.324 -33.469 -10.938 1 92.44 216 ASP A CA 1
ATOM 1671 C C . ASP A 1 216 ? 8.516 -32.531 -10.672 1 92.44 216 ASP A C 1
ATOM 1673 O O . ASP A 1 216 ? 9.57 -33 -10.234 1 92.44 216 ASP A O 1
ATOM 1677 N N . ALA A 1 217 ? 8.289 -31.25 -10.953 1 96.19 217 ALA A N 1
ATOM 1678 C CA . ALA A 1 217 ? 9.477 -30.406 -10.82 1 96.19 217 ALA A CA 1
ATOM 1679 C C . ALA A 1 217 ? 9.078 -28.953 -10.516 1 96.19 217 ALA A C 1
ATOM 1681 O O . ALA A 1 217 ? 7.957 -28.531 -10.812 1 96.19 217 ALA A O 1
ATOM 1682 N N . ARG A 1 218 ? 9.984 -28.203 -9.891 1 97.12 218 ARG A N 1
ATOM 1683 C CA . ARG A 1 218 ? 9.953 -26.75 -9.773 1 97.12 218 ARG A CA 1
ATOM 1684 C C . ARG A 1 218 ? 11.031 -26.109 -10.648 1 97.12 218 ARG A C 1
ATOM 1686 O O . ARG A 1 218 ? 12.211 -26.453 -10.547 1 97.12 218 ARG A O 1
ATOM 1693 N N . TYR A 1 219 ? 10.602 -25.25 -11.539 1 98.12 219 TYR A N 1
ATOM 1694 C CA . TYR A 1 219 ? 11.5 -24.453 -12.359 1 98.12 219 TYR A CA 1
ATOM 1695 C C . TYR A 1 219 ? 11.609 -23.016 -11.828 1 98.12 219 TYR A C 1
ATOM 1697 O O . TYR A 1 219 ? 10.594 -22.344 -11.633 1 98.12 219 TYR A O 1
ATOM 1705 N N . ASN A 1 220 ? 12.828 -22.609 -11.523 1 98.06 220 ASN A N 1
ATOM 1706 C CA . ASN A 1 220 ? 13.07 -21.266 -11.016 1 98.06 220 ASN A CA 1
ATOM 1707 C C . ASN A 1 220 ? 14.141 -20.531 -11.82 1 98.06 220 ASN A C 1
ATOM 1709 O O . ASN A 1 220 ? 15.312 -20.922 -11.797 1 98.06 220 ASN A O 1
ATOM 1713 N N . LEU A 1 221 ? 13.734 -19.531 -12.539 1 98.75 221 LEU A N 1
ATOM 1714 C CA . LEU A 1 221 ? 14.656 -18.688 -13.289 1 98.75 221 LEU A CA 1
ATOM 1715 C C . LEU A 1 221 ? 14.867 -17.359 -12.578 1 98.75 221 LEU A C 1
ATOM 1717 O O . LEU A 1 221 ? 13.898 -16.641 -12.273 1 98.75 221 LEU A O 1
ATOM 1721 N N . ARG A 1 222 ? 16.062 -16.984 -12.234 1 98.31 222 ARG A N 1
ATOM 1722 C CA . ARG A 1 222 ? 16.5 -15.688 -11.711 1 98.31 222 ARG A CA 1
ATOM 1723 C C . ARG A 1 222 ? 17.641 -15.117 -12.555 1 98.31 222 ARG A C 1
ATOM 1725 O O . ARG A 1 222 ? 18.75 -15.633 -12.539 1 98.31 222 ARG A O 1
ATOM 1732 N N . GLY A 1 223 ? 17.344 -14.016 -13.109 1 98.38 223 GLY A N 1
ATOM 1733 C CA . GLY A 1 223 ? 18.328 -13.539 -14.07 1 98.38 223 GLY A CA 1
ATOM 1734 C C . GLY A 1 223 ? 18.656 -14.562 -15.141 1 98.38 223 GLY A C 1
ATOM 1735 O O . GLY A 1 223 ? 17.797 -14.977 -15.906 1 98.38 223 GLY A O 1
ATOM 1736 N N . ARG A 1 224 ? 19.906 -14.977 -15.211 1 98.69 224 ARG A N 1
ATOM 1737 C CA . ARG A 1 224 ? 20.297 -15.945 -16.234 1 98.69 224 ARG A CA 1
ATOM 1738 C C . ARG A 1 224 ? 20.406 -17.344 -15.641 1 98.69 224 ARG A C 1
ATOM 1740 O O . ARG A 1 224 ? 20.812 -18.281 -16.328 1 98.69 224 ARG A O 1
ATOM 1747 N N . ASN A 1 225 ? 20.078 -17.484 -14.375 1 98.69 225 ASN A N 1
ATOM 1748 C CA . ASN A 1 225 ? 20.266 -18.766 -13.703 1 98.69 225 ASN A CA 1
ATOM 1749 C C . ASN A 1 225 ? 18.953 -19.531 -13.562 1 98.69 225 ASN A C 1
ATOM 1751 O O . ASN A 1 225 ? 18.016 -19.062 -12.906 1 98.69 225 ASN A O 1
ATOM 1755 N N . LEU A 1 226 ? 18.891 -20.688 -14.133 1 98.56 226 LEU A N 1
ATOM 1756 C CA . LEU A 1 226 ? 17.75 -21.578 -14.039 1 98.56 226 LEU A CA 1
ATOM 1757 C C . LEU A 1 226 ? 18.047 -22.766 -13.133 1 98.56 226 LEU A C 1
ATOM 1759 O O . LEU A 1 226 ? 19.062 -23.453 -13.305 1 98.56 226 LEU A O 1
ATOM 1763 N N . ALA A 1 227 ? 17.25 -22.938 -12.102 1 98 227 ALA A N 1
ATOM 1764 C CA . ALA A 1 227 ? 17.297 -24.141 -11.266 1 98 227 ALA A CA 1
ATOM 1765 C C . ALA A 1 227 ? 16.078 -25.016 -11.484 1 98 227 ALA A C 1
ATOM 1767 O O . ALA A 1 227 ? 14.945 -24.516 -11.477 1 98 227 ALA A O 1
ATOM 1768 N N . VAL A 1 228 ? 16.328 -26.266 -11.75 1 97.5 228 VAL A N 1
ATOM 1769 C CA . VAL A 1 228 ? 15.25 -27.25 -11.875 1 97.5 228 VAL A CA 1
ATOM 1770 C C . VAL A 1 228 ? 15.336 -28.266 -10.742 1 97.5 228 VAL A C 1
ATOM 1772 O O . VAL A 1 228 ? 16.297 -29.031 -10.656 1 97.5 228 VAL A O 1
ATOM 1775 N N . HIS A 1 229 ? 14.375 -28.219 -9.836 1 95.44 229 HIS A N 1
ATOM 1776 C CA . HIS A 1 229 ? 14.312 -29.141 -8.711 1 95.44 229 HIS A CA 1
ATOM 1777 C C . HIS A 1 229 ? 13.375 -30.312 -9 1 95.44 229 HIS A C 1
ATOM 1779 O O . HIS A 1 229 ? 12.188 -30.109 -9.242 1 95.44 229 HIS A O 1
ATOM 1785 N N . ARG A 1 230 ? 13.977 -31.547 -9.023 1 90.44 230 ARG A N 1
ATOM 1786 C CA . ARG A 1 230 ? 13.234 -32.812 -9.211 1 90.44 230 ARG A CA 1
ATOM 1787 C C . ARG A 1 230 ? 13.539 -33.781 -8.094 1 90.44 230 ARG A C 1
ATOM 1789 O O . ARG A 1 230 ? 14.695 -34.156 -7.883 1 90.44 230 ARG A O 1
ATOM 1796 N N . SER A 1 231 ? 12.492 -34.531 -7.422 1 79.94 231 SER A N 1
ATOM 1797 C CA . SER A 1 231 ? 12.555 -35.625 -6.449 1 79.94 231 SER A CA 1
ATOM 1798 C C . SER A 1 231 ? 13.922 -35.688 -5.777 1 79.94 231 SER A C 1
ATOM 1800 O O . SER A 1 231 ? 14.586 -36.719 -5.828 1 79.94 231 SER A O 1
ATOM 1802 N N . GLY A 1 232 ? 14.352 -34.5 -5.301 1 76.12 232 GLY A N 1
ATOM 1803 C CA . GLY A 1 232 ? 15.516 -34.469 -4.434 1 76.12 232 GLY A CA 1
ATOM 1804 C C . GLY A 1 232 ? 16.781 -34.031 -5.145 1 76.12 232 GLY A C 1
ATOM 1805 O O . GLY A 1 232 ? 17.844 -33.938 -4.531 1 76.12 232 GLY A O 1
ATOM 1806 N N . ALA A 1 233 ? 16.75 -33.812 -6.367 1 89.12 233 ALA A N 1
ATOM 1807 C CA . ALA A 1 233 ? 17.922 -33.344 -7.094 1 89.12 233 ALA A CA 1
ATOM 1808 C C . ALA A 1 233 ? 17.672 -31.969 -7.715 1 89.12 233 ALA A C 1
ATOM 1810 O O . ALA A 1 233 ? 16.516 -31.625 -7.996 1 89.12 233 ALA A O 1
ATOM 1811 N N . THR A 1 234 ? 18.766 -31.188 -7.816 1 93.88 234 THR A N 1
ATOM 1812 C CA . THR A 1 234 ? 18.672 -29.875 -8.445 1 93.88 234 THR A CA 1
ATOM 1813 C C . THR A 1 234 ? 19.625 -29.781 -9.625 1 93.88 234 THR A C 1
ATOM 1815 O O . THR A 1 234 ? 20.812 -30.109 -9.5 1 93.88 234 THR A O 1
ATOM 1818 N N . GLU A 1 235 ? 19.094 -29.469 -10.758 1 96.38 235 GLU A N 1
ATOM 1819 C CA . GLU A 1 235 ? 19.891 -29.109 -11.93 1 96.38 235 GLU A CA 1
ATOM 1820 C C . GLU A 1 235 ? 20.047 -27.594 -12.047 1 96.38 235 GLU A C 1
ATOM 1822 O O . GLU A 1 235 ? 19.078 -26.859 -11.852 1 96.38 235 GLU A O 1
ATOM 1827 N N . HIS A 1 236 ? 21.266 -27.156 -12.297 1 97.56 236 HIS A N 1
ATOM 1828 C CA . HIS A 1 236 ? 21.531 -25.734 -12.492 1 97.56 236 HIS A CA 1
ATOM 1829 C C . HIS A 1 236 ? 21.984 -25.438 -13.922 1 97.56 236 HIS A C 1
ATOM 1831 O O . HIS A 1 236 ? 22.891 -26.109 -14.438 1 97.56 236 HIS A O 1
ATOM 1837 N N . ILE A 1 237 ? 21.328 -24.562 -14.547 1 98.06 237 ILE A N 1
ATOM 1838 C CA . ILE A 1 237 ? 21.656 -24.109 -15.898 1 98.06 237 ILE A CA 1
ATOM 1839 C C . ILE A 1 237 ? 21.953 -22.609 -15.875 1 98.06 237 ILE A C 1
ATOM 1841 O O . ILE A 1 237 ? 21.156 -21.828 -15.352 1 98.06 237 ILE A O 1
ATOM 1845 N N . ARG A 1 238 ? 23.062 -22.156 -16.375 1 98.56 238 ARG A N 1
ATOM 1846 C CA . ARG A 1 238 ? 23.406 -20.75 -16.531 1 98.56 238 ARG A CA 1
ATOM 1847 C C . ARG A 1 238 ? 23.391 -20.344 -18 1 98.56 238 ARG A C 1
ATOM 1849 O O . ARG A 1 238 ? 24.141 -20.875 -18.797 1 98.56 238 ARG A O 1
ATOM 1856 N N . PHE A 1 239 ? 22.594 -19.391 -18.391 1 98.69 239 PHE A N 1
ATOM 1857 C CA . PHE A 1 239 ? 22.5 -18.938 -19.781 1 98.69 239 PHE A CA 1
ATOM 1858 C C . PHE A 1 239 ? 23.578 -17.922 -20.094 1 98.69 239 PHE A C 1
ATOM 1860 O O . PHE A 1 239 ? 23.969 -17.125 -19.219 1 98.69 239 PHE A O 1
ATOM 1867 N N . ASP A 1 240 ? 24.047 -17.891 -21.297 1 98.38 240 ASP A N 1
ATOM 1868 C CA . ASP A 1 240 ? 25.156 -17.031 -21.688 1 98.38 240 ASP A CA 1
ATOM 1869 C C . ASP A 1 240 ? 24.656 -15.656 -22.109 1 98.38 240 ASP A C 1
ATOM 1871 O O . ASP A 1 240 ? 25.406 -14.672 -22.047 1 98.38 240 ASP A O 1
ATOM 1875 N N . SER A 1 241 ? 23.359 -15.602 -22.562 1 98.5 241 SER A N 1
ATOM 1876 C CA . SER A 1 241 ? 22.875 -14.359 -23.156 1 98.5 241 SER A CA 1
ATOM 1877 C C . SER A 1 241 ? 21.406 -14.133 -22.844 1 98.5 241 SER A C 1
ATOM 1879 O O . SER A 1 241 ? 20.688 -15.07 -22.469 1 98.5 241 SER A O 1
ATOM 1881 N N . ALA A 1 242 ? 20.984 -12.906 -23.031 1 98.69 242 ALA A N 1
ATOM 1882 C CA . ALA A 1 242 ? 19.578 -12.555 -22.891 1 98.69 242 ALA A CA 1
ATOM 1883 C C . ALA A 1 242 ? 18.719 -13.32 -23.875 1 98.69 242 ALA A C 1
ATOM 1885 O O . ALA A 1 242 ? 17.578 -13.688 -23.578 1 98.69 242 ALA A O 1
ATOM 1886 N N . ALA A 1 243 ? 19.266 -13.578 -25.031 1 98.56 243 ALA A N 1
ATOM 1887 C CA . ALA A 1 243 ? 18.531 -14.32 -26.047 1 98.56 243 ALA A CA 1
ATOM 1888 C C . ALA A 1 243 ? 18.188 -15.727 -25.562 1 98.56 243 ALA A C 1
ATOM 1890 O O . ALA A 1 243 ? 17.094 -16.234 -25.812 1 98.56 243 ALA A O 1
ATOM 1891 N N . GLN A 1 244 ? 19.109 -16.359 -24.891 1 98.75 244 GLN A N 1
ATOM 1892 C CA . GLN A 1 244 ? 18.875 -17.688 -24.359 1 98.75 244 GLN A CA 1
ATOM 1893 C C . GLN A 1 244 ? 17.844 -17.656 -23.234 1 98.75 244 GLN A C 1
ATOM 1895 O O . GLN A 1 244 ? 17.016 -18.578 -23.109 1 98.75 244 GLN A O 1
ATOM 1900 N N . VAL A 1 245 ? 17.922 -16.594 -22.438 1 98.81 245 VAL A N 1
ATOM 1901 C CA . VAL A 1 245 ? 16.922 -16.438 -21.391 1 98.81 245 VAL A CA 1
ATOM 1902 C C . VAL A 1 245 ? 15.531 -16.297 -22 1 98.81 245 VAL A C 1
ATOM 1904 O O . VAL A 1 245 ? 14.594 -16.969 -21.562 1 98.81 245 VAL A O 1
ATOM 1907 N N . LEU A 1 246 ? 15.375 -15.5 -23.031 1 98.56 246 LEU A N 1
ATOM 1908 C CA . LEU A 1 246 ? 14.078 -15.305 -23.672 1 98.56 246 LEU A CA 1
ATOM 1909 C C . LEU A 1 246 ? 13.594 -16.609 -24.312 1 98.56 246 LEU A C 1
ATOM 1911 O O . LEU A 1 246 ? 12.398 -16.906 -24.297 1 98.56 246 LEU A O 1
ATOM 1915 N N . ASP A 1 247 ? 14.562 -17.281 -24.906 1 98.5 247 ASP A N 1
ATOM 1916 C CA . ASP A 1 247 ? 14.203 -18.578 -25.469 1 98.5 247 ASP A CA 1
ATOM 1917 C C . ASP A 1 247 ? 13.609 -19.5 -24.406 1 98.5 247 ASP A C 1
ATOM 1919 O O . ASP A 1 247 ? 12.609 -20.188 -24.672 1 98.5 247 ASP A O 1
ATOM 1923 N N . ALA A 1 248 ? 14.195 -19.547 -23.219 1 98.62 248 ALA A N 1
ATOM 1924 C CA . ALA A 1 248 ? 13.672 -20.359 -22.125 1 98.62 248 ALA A CA 1
ATOM 1925 C C . ALA A 1 248 ? 12.297 -19.859 -21.688 1 98.62 248 ALA A C 1
ATOM 1927 O O . ALA A 1 248 ? 11.391 -20.656 -21.438 1 98.62 248 ALA A O 1
ATOM 1928 N N . ILE A 1 249 ? 12.141 -18.547 -21.547 1 98.75 249 ILE A N 1
ATOM 1929 C CA . ILE A 1 249 ? 10.883 -17.938 -21.125 1 98.75 249 ILE A CA 1
ATOM 1930 C C . ILE A 1 249 ? 9.758 -18.375 -22.062 1 98.75 249 ILE A C 1
ATOM 1932 O O . ILE A 1 249 ? 8.68 -18.75 -21.609 1 98.75 249 ILE A O 1
ATOM 1936 N N . VAL A 1 250 ? 10 -18.406 -23.359 1 98.31 250 VAL A N 1
ATOM 1937 C CA . VAL A 1 250 ? 8.984 -18.719 -24.359 1 98.31 250 VAL A CA 1
ATOM 1938 C C . VAL A 1 250 ? 8.781 -20.219 -24.453 1 98.31 250 VAL A C 1
ATOM 1940 O O . VAL A 1 250 ? 7.656 -20.719 -24.359 1 98.31 250 VAL A O 1
ATOM 1943 N N . ASN A 1 251 ? 9.859 -20.984 -24.484 1 97.56 251 ASN A N 1
ATOM 1944 C CA . ASN A 1 251 ? 9.758 -22.375 -24.875 1 97.56 251 ASN A CA 1
ATOM 1945 C C . ASN A 1 251 ? 9.68 -23.297 -23.656 1 97.56 251 ASN A C 1
ATOM 1947 O O . ASN A 1 251 ? 9.086 -24.375 -23.719 1 97.56 251 ASN A O 1
ATOM 1951 N N . ARG A 1 252 ? 10.336 -22.922 -22.578 1 96.25 252 ARG A N 1
ATOM 1952 C CA . ARG A 1 252 ? 10.297 -23.75 -21.375 1 96.25 252 ARG A CA 1
ATOM 1953 C C . ARG A 1 252 ? 9.156 -23.328 -20.453 1 96.25 252 ARG A C 1
ATOM 1955 O O . ARG A 1 252 ? 8.461 -24.188 -19.891 1 96.25 252 ARG A O 1
ATOM 1962 N N . PHE A 1 253 ? 8.93 -22.062 -20.328 1 98.31 253 PHE A N 1
ATOM 1963 C CA . PHE A 1 253 ? 7.93 -21.578 -19.391 1 98.31 253 PHE A CA 1
ATOM 1964 C C . PHE A 1 253 ? 6.602 -21.312 -20.094 1 98.31 253 PHE A C 1
ATOM 1966 O O . PHE A 1 253 ? 5.566 -21.156 -19.438 1 98.31 253 PHE A O 1
ATOM 1973 N N . GLY A 1 254 ? 6.625 -21.234 -21.438 1 97.81 254 GLY A N 1
ATOM 1974 C CA . GLY A 1 254 ? 5.395 -21.141 -22.219 1 97.81 254 GLY A CA 1
ATOM 1975 C C . GLY A 1 254 ? 4.793 -19.75 -22.203 1 97.81 254 GLY A C 1
ATOM 1976 O O . GLY A 1 254 ? 3.578 -19.594 -22.344 1 97.81 254 GLY A O 1
ATOM 1977 N N . ILE A 1 255 ? 5.625 -18.703 -22.016 1 98.62 255 ILE A N 1
ATOM 1978 C CA . ILE A 1 255 ? 5.137 -17.328 -21.953 1 98.62 255 ILE A CA 1
ATOM 1979 C C . ILE A 1 255 ? 5.102 -16.734 -23.375 1 98.62 255 ILE A C 1
ATOM 1981 O O . ILE A 1 255 ? 6.098 -16.781 -24.094 1 98.62 255 ILE A O 1
ATOM 1985 N N . ASP A 1 256 ? 3.951 -16.234 -23.766 1 98.38 256 ASP A N 1
ATOM 1986 C CA . ASP A 1 256 ? 3.803 -15.531 -25.031 1 98.38 256 ASP A CA 1
ATOM 1987 C C . ASP A 1 256 ? 4.195 -14.062 -24.891 1 98.38 256 ASP A C 1
ATOM 1989 O O . ASP A 1 256 ? 3.611 -13.328 -24.094 1 98.38 256 ASP A O 1
ATOM 1993 N N . LEU A 1 257 ? 5.16 -13.617 -25.688 1 97.81 257 LEU A N 1
ATOM 1994 C CA . LEU A 1 257 ? 5.676 -12.25 -25.578 1 97.81 257 LEU A CA 1
ATOM 1995 C C . LEU A 1 257 ? 5.066 -11.352 -26.641 1 97.81 257 LEU A C 1
ATOM 1997 O O . LEU A 1 257 ? 5.531 -10.234 -26.859 1 97.81 257 LEU A O 1
ATOM 2001 N N . GLY A 1 258 ? 4.043 -11.867 -27.297 1 97 258 GLY A N 1
ATOM 2002 C CA . GLY A 1 258 ? 3.461 -11.156 -28.422 1 97 258 GLY A CA 1
ATOM 2003 C C . GLY A 1 258 ? 2.957 -9.773 -28.062 1 97 258 GLY A C 1
ATOM 2004 O O . GLY A 1 258 ? 3.021 -8.852 -28.875 1 97 258 GLY A O 1
ATOM 2005 N N . ASP A 1 259 ? 2.461 -9.57 -26.891 1 96.31 259 ASP A N 1
ATOM 2006 C CA . ASP A 1 259 ? 1.872 -8.289 -26.484 1 96.31 259 ASP A CA 1
ATOM 2007 C C . ASP A 1 259 ? 2.953 -7.266 -26.156 1 96.31 259 ASP A C 1
ATOM 2009 O O . ASP A 1 259 ? 2.656 -6.086 -25.953 1 96.31 259 ASP A O 1
ATOM 2013 N N . LEU A 1 260 ? 4.215 -7.727 -26.203 1 96.88 260 LEU A N 1
ATOM 2014 C CA . LEU A 1 260 ? 5.332 -6.844 -25.875 1 96.88 260 LEU A CA 1
ATOM 2015 C C . LEU A 1 260 ? 6.117 -6.484 -27.141 1 96.88 260 LEU A C 1
ATOM 2017 O O . LEU A 1 260 ? 7.242 -5.98 -27.047 1 96.88 260 LEU A O 1
ATOM 2021 N N . ALA A 1 261 ? 5.695 -6.832 -28.375 1 91.56 261 ALA A N 1
ATOM 2022 C CA . ALA A 1 261 ? 6.375 -6.641 -29.656 1 91.56 261 ALA A CA 1
ATOM 2023 C C . ALA A 1 261 ? 6.883 -5.207 -29.797 1 91.56 261 ALA A C 1
ATOM 2025 O O . ALA A 1 261 ? 7.926 -4.973 -30.406 1 91.56 261 ALA A O 1
ATOM 2026 N N . GLY A 1 262 ? 6.379 -4.16 -29.156 1 92.19 262 GLY A N 1
ATOM 2027 C CA . GLY A 1 262 ? 6.805 -2.777 -29.266 1 92.19 262 GLY A CA 1
ATOM 2028 C C . GLY A 1 262 ? 7.867 -2.393 -28.25 1 92.19 262 GLY A C 1
ATOM 2029 O O . GLY A 1 262 ? 8.367 -1.264 -28.266 1 92.19 262 GLY A O 1
ATOM 2030 N N . ARG A 1 263 ? 8.367 -3.396 -27.547 1 95.62 263 ARG A N 1
ATOM 2031 C CA . ARG A 1 263 ? 9.375 -3.166 -26.516 1 95.62 263 ARG A CA 1
ATOM 2032 C C . ARG A 1 263 ? 10.625 -4 -26.781 1 95.62 263 ARG A C 1
ATOM 2034 O O . ARG A 1 263 ? 10.547 -5.066 -27.391 1 95.62 263 ARG A O 1
ATOM 2041 N N . ASP A 1 264 ? 11.734 -3.467 -26.391 1 97.38 264 ASP A N 1
ATOM 2042 C CA . ASP A 1 264 ? 12.977 -4.227 -26.5 1 97.38 264 ASP A CA 1
ATOM 2043 C C . ASP A 1 264 ? 13.203 -5.09 -25.266 1 97.38 264 ASP A C 1
ATOM 2045 O O . ASP A 1 264 ? 14.07 -4.793 -24.438 1 97.38 264 ASP A O 1
ATOM 2049 N N . VAL A 1 265 ? 12.492 -6.176 -25.172 1 98.38 265 VAL A N 1
ATOM 2050 C CA . VAL A 1 265 ? 12.516 -7.078 -24.031 1 98.38 265 VAL A CA 1
ATOM 2051 C C . VAL A 1 265 ? 13.914 -7.652 -23.844 1 98.38 265 VAL A C 1
ATOM 2053 O O . VAL A 1 265 ? 14.414 -7.734 -22.719 1 98.38 265 VAL A O 1
ATOM 2056 N N . GLN A 1 266 ? 14.539 -8.016 -24.938 1 98.19 266 GLN A N 1
ATOM 2057 C CA . GLN A 1 266 ? 15.867 -8.625 -24.875 1 98.19 266 GLN A CA 1
ATOM 2058 C C . GLN A 1 266 ? 16.875 -7.664 -24.25 1 98.19 266 GLN A C 1
ATOM 2060 O O . GLN A 1 266 ? 17.703 -8.07 -23.422 1 98.19 266 GLN A O 1
ATOM 2065 N N . ALA A 1 267 ? 16.891 -6.418 -24.672 1 98.5 267 ALA A N 1
ATOM 2066 C CA . ALA A 1 267 ? 17.812 -5.422 -24.125 1 98.5 267 ALA A CA 1
ATOM 2067 C C . ALA A 1 267 ? 17.609 -5.258 -22.609 1 98.5 267 ALA A C 1
ATOM 2069 O O . ALA A 1 267 ? 18.562 -5.164 -21.859 1 98.5 267 ALA A O 1
ATOM 2070 N N . ARG A 1 268 ? 16.344 -5.207 -22.203 1 98.5 268 ARG A N 1
ATOM 2071 C CA . ARG A 1 268 ? 16.062 -5.039 -20.781 1 98.5 268 ARG A CA 1
ATOM 2072 C C . ARG A 1 268 ? 16.516 -6.258 -19.984 1 98.5 268 ARG A C 1
ATOM 2074 O O . ARG A 1 268 ? 17.109 -6.113 -18.922 1 98.5 268 ARG A O 1
ATOM 2081 N N . VAL A 1 269 ? 16.219 -7.445 -20.484 1 98.62 269 VAL A N 1
ATOM 2082 C CA . VAL A 1 269 ? 16.656 -8.672 -19.828 1 98.62 269 VAL A CA 1
ATOM 2083 C C . VAL A 1 269 ? 18.172 -8.703 -19.734 1 98.62 269 VAL A C 1
ATOM 2085 O O . VAL A 1 269 ? 18.734 -9.117 -18.719 1 98.62 269 VAL A O 1
ATOM 2088 N N . ALA A 1 270 ? 18.844 -8.234 -20.766 1 98.75 270 ALA A N 1
ATOM 2089 C CA . ALA A 1 270 ? 20.297 -8.195 -20.781 1 98.75 270 ALA A CA 1
ATOM 2090 C C . ALA A 1 270 ? 20.844 -7.359 -19.625 1 98.75 270 ALA A C 1
ATOM 2092 O O . ALA A 1 270 ? 21.906 -7.668 -19.062 1 98.75 270 ALA A O 1
ATOM 2093 N N . GLU A 1 271 ? 20.141 -6.359 -19.234 1 98.44 271 GLU A N 1
ATOM 2094 C CA . GLU A 1 271 ? 20.578 -5.438 -18.203 1 98.44 271 GLU A CA 1
ATOM 2095 C C . GLU A 1 271 ? 20.5 -6.09 -16.812 1 98.44 271 GLU A C 1
ATOM 2097 O O . GLU A 1 271 ? 21.109 -5.598 -15.859 1 98.44 271 GLU A O 1
ATOM 2102 N N . VAL A 1 272 ? 19.719 -7.227 -16.734 1 98.31 272 VAL A N 1
ATOM 2103 C CA . VAL A 1 272 ? 19.453 -7.73 -15.391 1 98.31 272 VAL A CA 1
ATOM 2104 C C . VAL A 1 272 ? 19.859 -9.195 -15.297 1 98.31 272 VAL A C 1
ATOM 2106 O O . VAL A 1 272 ? 19.359 -9.938 -14.445 1 98.31 272 VAL A O 1
ATOM 2109 N N . LEU A 1 273 ? 20.75 -9.672 -16.109 1 98.38 273 LEU A N 1
ATOM 2110 C CA . LEU A 1 273 ? 21.156 -11.07 -16.172 1 98.38 273 LEU A CA 1
ATOM 2111 C C . LEU A 1 273 ? 21.781 -11.5 -14.844 1 98.38 273 LEU A C 1
ATOM 2113 O O . LEU A 1 273 ? 21.672 -12.656 -14.438 1 98.38 273 LEU A O 1
ATOM 2117 N N . ASP A 1 274 ? 22.453 -10.531 -14.164 1 96.56 274 ASP A N 1
ATOM 2118 C CA . ASP A 1 274 ? 23.234 -10.891 -12.984 1 96.56 274 ASP A CA 1
ATOM 2119 C C . ASP A 1 274 ? 22.594 -10.344 -11.711 1 96.56 274 ASP A C 1
ATOM 2121 O O . ASP A 1 274 ? 23.281 -10.125 -10.711 1 96.56 274 ASP A O 1
ATOM 2125 N N . THR A 1 275 ? 21.328 -10.117 -11.828 1 89.12 275 THR A N 1
ATOM 2126 C CA . THR A 1 275 ? 20.609 -9.664 -10.641 1 89.12 275 THR A CA 1
ATOM 2127 C C . THR A 1 275 ? 20.078 -10.859 -9.844 1 89.12 275 THR A C 1
ATOM 2129 O O . THR A 1 275 ? 19.891 -11.945 -10.398 1 89.12 275 THR A O 1
ATOM 2132 N N . MET B 1 1 ? 20.016 9.055 13.477 1 51.31 1 MET B N 1
ATOM 2133 C CA . MET B 1 1 ? 20.297 10.352 14.094 1 51.31 1 MET B CA 1
ATOM 2134 C C . MET B 1 1 ? 19.109 10.812 14.93 1 51.31 1 MET B C 1
ATOM 2136 O O . MET B 1 1 ? 17.969 10.461 14.641 1 51.31 1 MET B O 1
ATOM 2140 N N . ALA B 1 2 ? 19.375 11.352 16.094 1 65 2 ALA B N 1
ATOM 2141 C CA . ALA B 1 2 ? 18.406 11.844 17.078 1 65 2 ALA B CA 1
ATOM 2142 C C . ALA B 1 2 ? 17.594 13.008 16.531 1 65 2 ALA B C 1
ATOM 2144 O O . ALA B 1 2 ? 18.094 13.805 15.734 1 65 2 ALA B O 1
ATOM 2145 N N . MET B 1 3 ? 16.312 12.914 16.516 1 84 3 MET B N 1
ATOM 2146 C CA . MET B 1 3 ? 15.391 14 16.188 1 84 3 MET B CA 1
ATOM 2147 C C . MET B 1 3 ? 15.836 15.312 16.828 1 84 3 MET B C 1
ATOM 2149 O O . MET B 1 3 ? 16.188 15.344 18 1 84 3 MET B O 1
ATOM 2153 N N . ASP B 1 4 ? 16.156 16.359 16.016 1 91.69 4 ASP B N 1
ATOM 2154 C CA . ASP B 1 4 ? 16.422 17.703 16.531 1 91.69 4 ASP B CA 1
ATOM 2155 C C . ASP B 1 4 ? 15.148 18.359 17.062 1 91.69 4 ASP B C 1
ATOM 2157 O O . ASP B 1 4 ? 14.547 19.203 16.406 1 91.69 4 ASP B O 1
ATOM 2161 N N . LEU B 1 5 ? 14.859 18.047 18.312 1 95.06 5 LEU B N 1
ATOM 2162 C CA . LEU B 1 5 ? 13.633 18.531 18.938 1 95.06 5 LEU B CA 1
ATOM 2163 C C . LEU B 1 5 ? 13.609 20.047 19 1 95.06 5 LEU B C 1
ATOM 2165 O O . LEU B 1 5 ? 12.57 20.672 18.781 1 95.06 5 LEU B O 1
ATOM 2169 N N . GLY B 1 6 ? 14.758 20.641 19.297 1 95.31 6 GLY B N 1
ATOM 2170 C CA . GLY B 1 6 ? 14.844 22.094 19.328 1 95.31 6 GLY B CA 1
ATOM 2171 C C . GLY B 1 6 ? 14.492 22.75 18 1 95.31 6 GLY B C 1
ATOM 2172 O O . GLY B 1 6 ? 13.766 23.734 17.953 1 95.31 6 GLY B O 1
ATOM 2173 N N . GLY B 1 7 ? 15.062 22.234 16.922 1 96.69 7 GLY B N 1
ATOM 2174 C CA . GLY B 1 7 ? 14.742 22.719 15.586 1 96.69 7 GLY B CA 1
ATOM 2175 C C . GLY B 1 7 ? 13.266 22.625 15.25 1 96.69 7 GLY B C 1
ATOM 2176 O O . GLY B 1 7 ? 12.695 23.547 14.672 1 96.69 7 GLY B O 1
ATOM 2177 N N . TYR B 1 8 ? 12.672 21.562 15.656 1 98.19 8 TYR B N 1
ATOM 2178 C CA . TYR B 1 8 ? 11.25 21.359 15.43 1 98.19 8 TYR B CA 1
ATOM 2179 C C . TYR B 1 8 ? 10.43 22.391 16.203 1 98.19 8 TYR B C 1
ATOM 2181 O O . TYR B 1 8 ? 9.508 23 15.664 1 98.19 8 TYR B O 1
ATOM 2189 N N . LEU B 1 9 ? 10.758 22.5 17.484 1 97.94 9 LEU B N 1
ATOM 2190 C CA . LEU B 1 9 ? 10.023 23.438 18.344 1 97.94 9 LEU B CA 1
ATOM 2191 C C . LEU B 1 9 ? 10.156 24.875 17.812 1 97.94 9 LEU B C 1
ATOM 2193 O O . LEU B 1 9 ? 9.195 25.641 17.859 1 97.94 9 LEU B O 1
ATOM 2197 N N . THR B 1 10 ? 11.289 25.219 17.297 1 97.81 10 THR B N 1
ATOM 2198 C CA . THR B 1 10 ? 11.492 26.531 16.672 1 97.81 10 THR B CA 1
ATOM 2199 C C . THR B 1 10 ? 10.625 26.672 15.43 1 97.81 10 THR B C 1
ATOM 2201 O O . THR B 1 10 ? 9.984 27.703 15.234 1 97.81 10 THR B O 1
ATOM 2204 N N . ARG B 1 11 ? 10.547 25.672 14.633 1 98.38 11 ARG B N 1
ATOM 2205 C CA . ARG B 1 11 ? 9.773 25.641 13.398 1 98.38 11 ARG B CA 1
ATOM 2206 C C . ARG B 1 11 ? 8.289 25.906 13.68 1 98.38 11 ARG B C 1
ATOM 2208 O O . ARG B 1 11 ? 7.621 26.594 12.914 1 98.38 11 ARG B O 1
ATOM 2215 N N . ILE B 1 12 ? 7.84 25.375 14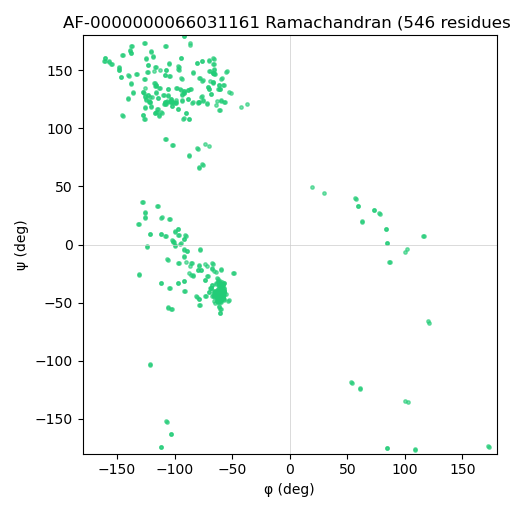.828 1 98.25 12 ILE B N 1
ATOM 2216 C CA . ILE B 1 12 ? 6.402 25.5 15.055 1 98.25 12 ILE B CA 1
ATOM 2217 C C . ILE B 1 12 ? 6.133 26.625 16.047 1 98.25 12 ILE B C 1
ATOM 2219 O O . ILE B 1 12 ? 4.988 26.844 16.453 1 98.25 12 ILE B O 1
ATOM 2223 N N . GLY B 1 13 ? 7.133 27.312 16.453 1 97.56 13 GLY B N 1
ATOM 2224 C CA . GLY B 1 13 ? 6.984 28.484 17.281 1 97.56 13 GLY B CA 1
ATOM 2225 C C . GLY B 1 13 ? 6.59 28.172 18.719 1 97.56 13 GLY B C 1
ATOM 2226 O O . GLY B 1 13 ? 5.797 28.906 19.312 1 97.56 13 GLY B O 1
ATOM 2227 N N . LEU B 1 14 ? 6.984 27.078 19.172 1 96 14 LEU B N 1
ATOM 2228 C CA . LEU B 1 14 ? 6.695 26.703 20.547 1 96 14 LEU B CA 1
ATOM 2229 C C . LEU B 1 14 ? 7.934 26.875 21.422 1 96 14 LEU B C 1
ATOM 2231 O O . LEU B 1 14 ? 9 26.328 21.125 1 96 14 LEU B O 1
ATOM 2235 N N . ASP B 1 15 ? 7.773 27.641 22.438 1 90.12 15 ASP B N 1
ATOM 2236 C CA . ASP B 1 15 ? 8.867 27.906 23.359 1 90.12 15 ASP B CA 1
ATOM 2237 C C . ASP B 1 15 ? 8.781 26.984 24.578 1 90.12 15 ASP B C 1
ATOM 2239 O O . ASP B 1 15 ? 7.723 26.422 24.875 1 90.12 15 ASP B O 1
ATOM 2243 N N . GLY B 1 16 ? 9.992 26.719 25.203 1 86 16 GLY B N 1
ATOM 2244 C CA . GLY B 1 16 ? 10 25.984 26.453 1 86 16 GLY B CA 1
ATOM 2245 C C . GLY B 1 16 ? 10.547 24.578 26.312 1 86 16 GLY B C 1
ATOM 2246 O O . GLY B 1 16 ? 11.203 24.25 25.312 1 86 16 GLY B O 1
ATOM 2247 N N . ARG B 1 17 ? 10.484 23.906 27.438 1 86.5 17 ARG B N 1
ATOM 2248 C CA . ARG B 1 17 ? 10.898 22.5 27.5 1 86.5 17 ARG B CA 1
ATOM 2249 C C . ARG B 1 17 ? 9.695 21.578 27.641 1 86.5 17 ARG B C 1
ATOM 2251 O O . ARG B 1 17 ? 9.273 21.266 28.75 1 86.5 17 ARG B O 1
ATOM 2258 N N . PRO B 1 18 ? 9.195 21.156 26.516 1 91.5 18 PRO B N 1
ATOM 2259 C CA . PRO B 1 18 ? 7.973 20.344 26.578 1 91.5 18 PRO B CA 1
ATOM 2260 C C . PRO B 1 18 ? 8.156 19.047 27.344 1 91.5 18 PRO B C 1
ATOM 2262 O O . PRO B 1 18 ? 9.258 18.484 27.359 1 91.5 18 PRO B O 1
ATOM 2265 N N . ARG B 1 19 ? 7.141 18.703 28.203 1 94.75 19 ARG B N 1
ATOM 2266 C CA . ARG B 1 19 ? 7.031 17.422 28.906 1 94.75 19 ARG B CA 1
ATOM 2267 C C . ARG B 1 19 ? 5.957 16.547 28.266 1 94.75 19 ARG B C 1
ATOM 2269 O O . ARG B 1 19 ? 5.043 17.047 27.609 1 94.75 19 ARG B O 1
ATOM 2276 N N . PRO B 1 20 ? 6.066 15.273 28.453 1 96.69 20 PRO B N 1
ATOM 2277 C CA . PRO B 1 20 ? 5.086 14.375 27.844 1 96.69 20 PRO B CA 1
ATOM 2278 C C . PRO B 1 20 ? 3.771 14.32 28.625 1 96.69 20 PRO B C 1
ATOM 2280 O O . PRO B 1 20 ? 3.406 13.273 29.156 1 96.69 20 PRO B O 1
ATOM 2283 N N . ASP B 1 21 ? 3.078 15.414 28.625 1 97.25 21 ASP B N 1
ATOM 2284 C CA . ASP B 1 21 ? 1.771 15.5 29.266 1 97.25 21 ASP B CA 1
ATOM 2285 C C . ASP B 1 21 ? 0.715 16.031 28.297 1 97.25 21 ASP B C 1
ATOM 2287 O O . ASP B 1 21 ? 1.03 16.375 27.156 1 97.25 21 ASP B O 1
ATOM 2291 N N . LEU B 1 22 ? -0.526 16.016 28.734 1 97.31 22 LEU B N 1
ATOM 2292 C CA . LEU B 1 22 ? -1.657 16.328 27.859 1 97.31 22 LEU B CA 1
ATOM 2293 C C . LEU B 1 22 ? -1.606 17.781 27.391 1 97.31 22 LEU B C 1
ATOM 2295 O O . LEU B 1 22 ? -1.944 18.078 26.25 1 97.31 22 LEU B O 1
ATOM 2299 N N . GLY B 1 23 ? -1.261 18.656 28.281 1 96.75 23 GLY B N 1
ATOM 2300 C CA . GLY B 1 23 ? -1.124 20.062 27.906 1 96.75 23 GLY B CA 1
ATOM 2301 C C . GLY B 1 23 ? -0.138 20.281 26.781 1 96.75 23 GLY B C 1
ATOM 2302 O O . GLY B 1 23 ? -0.422 21.016 25.828 1 96.75 23 GLY B O 1
ATOM 2303 N N . THR B 1 24 ? 1.025 19.656 26.906 1 97.44 24 THR B N 1
ATOM 2304 C CA . THR B 1 24 ? 2.047 19.734 25.875 1 97.44 24 THR B CA 1
ATOM 2305 C C . THR B 1 24 ? 1.529 19.141 24.562 1 97.44 24 THR B C 1
ATOM 2307 O O . THR B 1 24 ? 1.771 19.703 23.484 1 97.44 24 THR B O 1
ATOM 2310 N N . LEU B 1 25 ? 0.843 18.031 24.609 1 98.5 25 LEU B N 1
ATOM 2311 C CA . LEU B 1 25 ? 0.291 17.406 23.406 1 98.5 25 LEU B CA 1
ATOM 2312 C C . LEU B 1 25 ? -0.642 18.375 22.688 1 98.5 25 LEU B C 1
ATOM 2314 O O . LEU B 1 25 ? -0.54 18.547 21.469 1 98.5 25 LEU B O 1
ATOM 2318 N N . HIS B 1 26 ? -1.546 19.047 23.422 1 98.06 26 HIS B N 1
ATOM 2319 C CA . HIS B 1 26 ? -2.455 20.031 22.859 1 98.06 26 HIS B CA 1
ATOM 2320 C C . HIS B 1 26 ? -1.687 21.188 22.219 1 98.06 26 HIS B C 1
ATOM 2322 O O . HIS B 1 26 ? -2.014 21.609 21.109 1 98.06 26 HIS B O 1
ATOM 2328 N N . ALA B 1 27 ? -0.691 21.656 22.906 1 98.06 27 ALA B N 1
ATOM 2329 C CA . ALA B 1 27 ? 0.085 22.797 22.438 1 98.06 27 ALA B CA 1
ATOM 2330 C C . ALA B 1 27 ? 0.829 22.453 21.141 1 98.06 27 ALA B C 1
ATOM 2332 O O . ALA B 1 27 ? 0.871 23.25 20.219 1 98.06 27 ALA B O 1
ATOM 2333 N N . ILE B 1 28 ? 1.397 21.266 21.109 1 98.44 28 ILE B N 1
ATOM 2334 C CA . ILE B 1 28 ? 2.176 20.844 19.953 1 98.44 28 ILE B CA 1
ATOM 2335 C C . ILE B 1 28 ? 1.254 20.672 18.75 1 98.44 28 ILE B C 1
ATOM 2337 O O . ILE B 1 28 ? 1.583 21.109 17.641 1 98.44 28 ILE B O 1
ATOM 2341 N N . VAL B 1 29 ? 0.094 20.047 18.922 1 98.69 29 VAL B N 1
ATOM 2342 C CA . VAL B 1 29 ? -0.85 19.859 17.828 1 98.69 29 VAL B CA 1
ATOM 2343 C C . VAL B 1 29 ? -1.283 21.203 17.266 1 98.69 29 VAL B C 1
ATOM 2345 O O . VAL B 1 29 ? -1.267 21.422 16.047 1 98.69 29 VAL B O 1
ATOM 2348 N N . ALA B 1 30 ? -1.625 22.141 18.156 1 98.31 30 ALA B N 1
ATOM 2349 C CA . ALA B 1 30 ? -2.053 23.469 17.734 1 98.31 30 ALA B CA 1
ATOM 2350 C C . ALA B 1 30 ? -0.938 24.188 16.984 1 98.31 30 ALA B C 1
ATOM 2352 O O . ALA B 1 30 ? -1.173 24.766 15.914 1 98.31 30 ALA B O 1
ATOM 2353 N N . ALA B 1 31 ? 0.256 24.156 17.516 1 98.38 31 ALA B N 1
ATOM 2354 C CA . ALA B 1 31 ? 1.401 24.844 16.922 1 98.38 31 ALA B CA 1
ATOM 2355 C C . ALA B 1 31 ? 1.772 24.234 15.578 1 98.38 31 ALA B C 1
ATOM 2357 O O . ALA B 1 31 ? 2.104 24.938 14.633 1 98.38 31 ALA B O 1
ATOM 2358 N N . HIS B 1 32 ? 1.749 22.906 15.508 1 98.69 32 HIS B N 1
ATOM 2359 C CA . HIS B 1 32 ? 2.035 22.203 14.258 1 98.69 32 HIS B CA 1
ATOM 2360 C C . HIS B 1 32 ? 1.045 22.594 13.164 1 98.69 32 HIS B C 1
ATOM 2362 O O . HIS B 1 32 ? 1.444 22.906 12.039 1 98.69 32 HIS B O 1
ATOM 2368 N N . ASN B 1 33 ? -0.27 22.625 13.484 1 98.38 33 ASN B N 1
ATOM 2369 C CA . ASN B 1 33 ? -1.318 22.984 12.531 1 98.38 33 ASN B CA 1
ATOM 2370 C C . ASN B 1 33 ? -1.085 24.359 11.938 1 98.38 33 ASN B C 1
ATOM 2372 O O . ASN B 1 33 ? -1.265 24.562 10.734 1 98.38 33 ASN B O 1
ATOM 2376 N N . ARG B 1 34 ? -0.667 25.266 12.719 1 97.38 34 ARG B N 1
ATOM 2377 C CA . ARG B 1 34 ? -0.62 26.656 12.281 1 97.38 34 ARG B CA 1
ATOM 2378 C C . ARG B 1 34 ? 0.678 26.953 11.531 1 97.38 34 ARG B C 1
ATOM 2380 O O . ARG B 1 34 ? 0.773 27.953 10.812 1 97.38 34 ARG B O 1
ATOM 2387 N N . SER B 1 35 ? 1.698 26.047 11.68 1 98.25 35 SER B N 1
ATOM 2388 C CA . SER B 1 35 ? 3.035 26.422 11.234 1 98.25 35 SER B CA 1
ATOM 2389 C C . SER B 1 35 ? 3.459 25.609 10.016 1 98.25 35 SER B C 1
ATOM 2391 O O . SER B 1 35 ? 4.27 26.062 9.211 1 98.25 35 SER B O 1
ATOM 2393 N N . ILE B 1 36 ? 3.039 24.359 9.914 1 98.81 36 ILE B N 1
ATOM 2394 C CA . ILE B 1 36 ? 3.439 23.469 8.828 1 98.81 36 ILE B CA 1
ATOM 2395 C C . ILE B 1 36 ? 2.236 23.188 7.93 1 98.81 36 ILE B C 1
ATOM 2397 O O . ILE B 1 36 ? 1.294 22.516 8.344 1 98.81 36 ILE B O 1
ATOM 2401 N N . PRO B 1 37 ? 2.252 23.641 6.711 1 98.88 37 PRO B N 1
ATOM 2402 C CA . PRO B 1 37 ? 1.086 23.484 5.84 1 98.88 37 PRO B CA 1
ATOM 2403 C C . PRO B 1 37 ? 0.96 22.094 5.254 1 98.88 37 PRO B C 1
ATOM 2405 O O . PRO B 1 37 ? 1.971 21.438 4.988 1 98.88 37 PRO B O 1
ATOM 2408 N N . PHE B 1 38 ? -0.306 21.641 5.141 1 98.88 38 PHE B N 1
ATOM 2409 C CA . PHE B 1 38 ? -0.611 20.5 4.273 1 98.88 38 PHE B CA 1
ATOM 2410 C C . PHE B 1 38 ? -0.421 20.875 2.807 1 98.88 38 PHE B C 1
ATOM 2412 O O . PHE B 1 38 ? -0.918 21.922 2.357 1 98.88 38 PHE B O 1
ATOM 2419 N N . GLU B 1 39 ? 0.305 20.125 2.02 1 98.88 39 GLU B N 1
ATOM 2420 C CA . GLU B 1 39 ? 0.5 20.422 0.605 1 98.88 39 GLU B CA 1
ATOM 2421 C C . GLU B 1 39 ? 0.967 19.188 -0.164 1 98.88 39 GLU B C 1
ATOM 2423 O O . GLU B 1 39 ? 1.428 18.219 0.435 1 98.88 39 GLU B O 1
ATOM 2428 N N . ASN B 1 40 ? 0.762 19.188 -1.453 1 98.81 40 ASN B N 1
ATOM 2429 C CA . ASN B 1 40 ? 1.128 18.047 -2.273 1 98.81 40 ASN B CA 1
ATOM 2430 C C . ASN B 1 40 ? 1.996 18.453 -3.459 1 98.81 40 ASN B C 1
ATOM 2432 O O . ASN B 1 40 ? 1.889 17.875 -4.543 1 98.81 40 ASN B O 1
ATOM 2436 N N . LEU B 1 41 ? 2.891 19.406 -3.316 1 98.81 41 LEU B N 1
ATOM 2437 C CA . LEU B 1 41 ? 3.691 19.922 -4.426 1 98.81 41 LEU B CA 1
ATOM 2438 C C . LEU B 1 41 ? 4.629 18.844 -4.957 1 98.81 41 LEU B C 1
ATOM 2440 O O . LEU B 1 41 ? 4.824 18.734 -6.168 1 98.81 41 LEU B O 1
ATOM 2444 N N . ASP B 1 42 ? 5.234 18.047 -4.074 1 98.81 42 ASP B N 1
ATOM 2445 C CA . ASP B 1 42 ? 6.145 17 -4.535 1 98.81 42 ASP B CA 1
ATOM 2446 C C . ASP B 1 42 ? 5.43 16 -5.449 1 98.81 42 ASP B C 1
ATOM 2448 O O . ASP B 1 42 ? 5.809 15.836 -6.609 1 98.81 42 ASP B O 1
ATOM 2452 N N . PRO B 1 43 ? 4.32 15.391 -4.965 1 98.81 43 PRO B N 1
ATOM 2453 C CA . PRO B 1 43 ? 3.613 14.484 -5.871 1 98.81 43 PRO B CA 1
ATOM 2454 C C . PRO B 1 43 ? 3.158 15.172 -7.156 1 98.81 43 PRO B C 1
ATOM 2456 O O . PRO B 1 43 ? 3.227 14.578 -8.234 1 98.81 43 PRO B O 1
ATOM 2459 N N . LEU B 1 44 ? 2.686 16.406 -7.043 1 98.75 44 LEU B N 1
ATOM 2460 C CA . LEU B 1 44 ? 2.227 17.156 -8.211 1 98.75 44 LEU B CA 1
ATOM 2461 C C . LEU B 1 44 ? 3.344 17.297 -9.234 1 98.75 44 LEU B C 1
ATOM 2463 O O . LEU B 1 44 ? 3.096 17.234 -10.445 1 98.75 44 LEU B O 1
ATOM 2467 N N . LEU B 1 45 ? 4.57 17.453 -8.781 1 98.62 45 LEU B N 1
ATOM 2468 C CA . LEU B 1 45 ? 5.719 17.703 -9.648 1 98.62 45 LEU B CA 1
ATOM 2469 C C . LEU B 1 45 ? 6.383 16.391 -10.047 1 98.62 45 LEU B C 1
ATOM 2471 O O . LEU B 1 45 ? 7.469 16.391 -10.625 1 98.62 45 LEU B O 1
ATOM 2475 N N . GLY B 1 46 ? 5.789 15.266 -9.648 1 98.12 46 GLY B N 1
ATOM 2476 C CA . GLY B 1 46 ? 6.324 13.961 -10.016 1 98.12 46 GLY B CA 1
ATOM 2477 C C . GLY B 1 46 ? 7.438 13.492 -9.102 1 98.12 46 GLY B C 1
ATOM 2478 O O . GLY B 1 46 ? 8.219 12.617 -9.469 1 98.12 46 GLY B O 1
ATOM 2479 N N . ILE B 1 47 ? 7.617 14.148 -7.961 1 98.5 47 ILE B N 1
ATOM 2480 C CA . ILE B 1 47 ? 8.594 13.727 -6.957 1 98.5 47 ILE B CA 1
ATOM 2481 C C . ILE B 1 47 ? 7.941 12.758 -5.977 1 98.5 47 ILE B C 1
ATOM 2483 O O . ILE B 1 47 ? 7.055 13.141 -5.211 1 98.5 47 ILE B O 1
ATOM 2487 N N . PRO B 1 48 ? 8.344 11.5 -5.957 1 98.69 48 PRO B N 1
ATOM 2488 C CA . PRO B 1 48 ? 7.734 10.539 -5.031 1 98.69 48 PRO B CA 1
ATOM 2489 C C . PRO B 1 48 ? 8.047 10.852 -3.57 1 98.69 48 PRO B C 1
ATOM 2491 O O . PRO B 1 48 ? 9.117 11.391 -3.264 1 98.69 48 PRO B O 1
ATOM 2494 N N . VAL B 1 49 ? 7.148 10.555 -2.729 1 98.75 49 VAL B N 1
ATOM 2495 C CA . VAL B 1 49 ? 7.375 10.594 -1.287 1 98.75 49 VAL B CA 1
ATOM 2496 C C . VAL B 1 49 ? 7.602 9.18 -0.757 1 98.75 49 VAL B C 1
ATOM 2498 O O . VAL B 1 49 ? 6.688 8.562 -0.204 1 98.75 49 VAL B O 1
ATOM 2501 N N . ALA B 1 50 ? 8.812 8.719 -0.814 1 98 50 ALA B N 1
ATOM 2502 C CA . ALA B 1 50 ? 9.133 7.32 -0.538 1 98 50 ALA B CA 1
ATOM 2503 C C . ALA B 1 50 ? 9.781 7.168 0.837 1 98 50 ALA B C 1
ATOM 2505 O O . ALA B 1 50 ? 9.555 6.172 1.528 1 98 50 ALA B O 1
ATOM 2506 N N . ASP B 1 51 ? 10.633 8.125 1.24 1 98.19 51 ASP B N 1
ATOM 2507 C CA . ASP B 1 51 ? 11.391 8.055 2.486 1 98.19 51 ASP B CA 1
ATOM 2508 C C . ASP B 1 51 ? 10.641 8.742 3.625 1 98.19 51 ASP B C 1
ATOM 2510 O O . ASP B 1 51 ? 10.547 9.969 3.666 1 98.19 51 ASP B O 1
ATOM 2514 N N . LEU B 1 52 ? 10.117 7.953 4.543 1 98.62 52 LEU B N 1
ATOM 2515 C CA . LEU B 1 52 ? 9.375 8.484 5.676 1 98.62 52 LEU B CA 1
ATOM 2516 C C . LEU B 1 52 ? 10.203 8.438 6.953 1 98.62 52 LEU B C 1
ATOM 2518 O O . LEU B 1 52 ? 9.656 8.391 8.055 1 98.62 52 LEU B O 1
ATOM 2522 N N . SER B 1 53 ? 11.477 8.375 6.816 1 98.25 53 SER B N 1
ATOM 2523 C CA . SER B 1 53 ? 12.359 8.391 7.98 1 98.25 53 SER B CA 1
ATOM 2524 C C . SER B 1 53 ? 12.289 9.734 8.695 1 98.25 53 SER B C 1
ATOM 2526 O O . SER B 1 53 ? 11.891 10.742 8.109 1 98.25 53 SER B O 1
ATOM 2528 N N . ALA B 1 54 ? 12.695 9.719 9.906 1 98.19 54 ALA B N 1
ATOM 2529 C CA . ALA B 1 54 ? 12.742 10.945 10.703 1 98.19 54 ALA B CA 1
ATOM 2530 C C . ALA B 1 54 ? 13.625 11.992 10.031 1 98.19 54 ALA B C 1
ATOM 2532 O O . ALA B 1 54 ? 13.266 13.172 9.977 1 98.19 54 ALA B O 1
ATOM 2533 N N . GLU B 1 55 ? 14.742 11.555 9.523 1 98 55 GLU B N 1
ATOM 2534 C CA . GLU B 1 55 ? 15.703 12.461 8.891 1 98 55 GLU B CA 1
ATOM 2535 C C . GLU B 1 55 ? 15.102 13.125 7.656 1 98 55 GLU B C 1
ATOM 2537 O O . GLU B 1 55 ? 15.219 14.344 7.477 1 98 55 GLU B O 1
ATOM 2542 N N . ALA B 1 56 ? 14.5 12.352 6.816 1 98.31 56 ALA B N 1
ATOM 2543 C CA . ALA B 1 56 ? 13.938 12.867 5.574 1 98.31 56 ALA B CA 1
ATOM 2544 C C . ALA B 1 56 ? 12.789 13.836 5.852 1 98.31 56 ALA B C 1
ATOM 2546 O O . ALA B 1 56 ? 12.703 14.898 5.234 1 98.31 56 ALA B O 1
ATOM 2547 N N . LEU B 1 57 ? 11.945 13.492 6.781 1 98.75 57 LEU B N 1
ATOM 2548 C CA . LEU B 1 57 ? 10.781 14.32 7.094 1 98.75 57 LEU B CA 1
ATOM 2549 C C . LEU B 1 57 ? 11.211 15.617 7.77 1 98.75 57 LEU B C 1
ATOM 2551 O O . LEU B 1 57 ? 10.68 16.688 7.469 1 98.75 57 LEU B O 1
ATOM 2555 N N . PHE B 1 58 ? 12.164 15.516 8.648 1 98.62 58 PHE B N 1
ATOM 2556 C CA . PHE B 1 58 ? 12.68 16.703 9.312 1 98.62 58 PHE B CA 1
ATOM 2557 C C . PHE B 1 58 ? 13.328 17.641 8.297 1 98.62 58 PHE B C 1
ATOM 2559 O O . PHE B 1 58 ? 13.078 18.859 8.32 1 98.62 58 PHE B O 1
ATOM 2566 N N . ALA B 1 59 ? 14.133 17.078 7.445 1 98.44 59 ALA B N 1
ATOM 2567 C CA . ALA B 1 59 ? 14.805 17.891 6.434 1 98.44 59 ALA B CA 1
ATOM 2568 C C . ALA B 1 59 ? 13.805 18.656 5.574 1 98.44 59 ALA B C 1
ATOM 2570 O O . ALA B 1 59 ? 14 19.828 5.277 1 98.44 59 ALA B O 1
ATOM 2571 N N . LYS B 1 60 ? 12.75 18.016 5.223 1 98.5 60 LYS B N 1
ATOM 2572 C CA . LYS B 1 60 ? 11.781 18.656 4.34 1 98.5 60 LYS B CA 1
ATOM 2573 C C . LYS B 1 60 ? 10.891 19.625 5.109 1 98.5 60 LYS B C 1
ATOM 2575 O O . LYS B 1 60 ? 10.781 20.797 4.734 1 98.5 60 LYS B O 1
ATOM 2580 N N . LEU B 1 61 ? 10.266 19.219 6.203 1 98.75 61 LEU B N 1
ATOM 2581 C CA . LEU B 1 61 ? 9.195 19.969 6.844 1 98.75 61 LEU B CA 1
ATOM 2582 C C . LEU B 1 61 ? 9.758 21.031 7.781 1 98.75 61 LEU B C 1
ATOM 2584 O O . LEU B 1 61 ? 9.125 22.062 8.016 1 98.75 61 LEU B O 1
ATOM 2588 N N . VAL B 1 62 ? 10.945 20.766 8.273 1 98.62 62 VAL B N 1
ATOM 2589 C CA . VAL B 1 62 ? 11.508 21.688 9.266 1 98.62 62 VAL B CA 1
ATOM 2590 C C . VAL B 1 62 ? 12.609 22.531 8.617 1 98.62 62 VAL B C 1
ATOM 2592 O O . VAL B 1 62 ? 12.492 23.75 8.516 1 98.62 62 VAL B O 1
ATOM 2595 N N . ASP B 1 63 ? 13.609 21.875 7.996 1 98.19 63 ASP B N 1
ATOM 2596 C CA . ASP B 1 63 ? 14.766 22.609 7.488 1 98.19 63 ASP B CA 1
ATOM 2597 C C . ASP B 1 63 ? 14.406 23.406 6.234 1 98.19 63 ASP B C 1
ATOM 2599 O O . ASP B 1 63 ? 14.766 24.578 6.117 1 98.19 63 ASP B O 1
ATOM 2603 N N . ARG B 1 64 ? 13.703 22.766 5.395 1 98.38 64 ARG B N 1
ATOM 2604 C CA . ARG B 1 64 ? 13.406 23.422 4.121 1 98.38 64 ARG B CA 1
ATOM 2605 C C . ARG B 1 64 ? 12.094 24.188 4.188 1 98.38 64 ARG B C 1
ATOM 2607 O O . ARG B 1 64 ? 11.68 24.812 3.211 1 98.38 64 ARG B O 1
ATOM 2614 N N . ARG B 1 65 ? 11.367 24.109 5.328 1 98.44 65 ARG B N 1
ATOM 2615 C CA . ARG B 1 65 ? 10.141 24.844 5.602 1 98.44 65 ARG B CA 1
ATOM 2616 C C . ARG B 1 65 ? 9.07 24.531 4.566 1 98.44 65 ARG B C 1
ATOM 2618 O O . ARG B 1 65 ? 8.375 25.438 4.082 1 98.44 65 ARG B O 1
ATOM 2625 N N . ARG B 1 66 ? 9.125 23.297 4.109 1 98.75 66 ARG B N 1
ATOM 2626 C CA . ARG B 1 66 ? 8.07 22.766 3.26 1 98.75 66 ARG B CA 1
ATOM 2627 C C . ARG B 1 66 ? 6.938 22.172 4.098 1 98.75 66 ARG B C 1
ATOM 2629 O O . ARG B 1 66 ? 6.949 22.281 5.324 1 98.75 66 ARG B O 1
ATOM 2636 N N . GLY B 1 67 ? 5.84 21.766 3.541 1 98.69 67 GLY B N 1
ATOM 2637 C CA . GLY B 1 67 ? 4.789 20.953 4.109 1 98.69 67 GLY B CA 1
ATOM 2638 C C . GLY B 1 67 ? 4.773 19.531 3.557 1 98.69 67 GLY B C 1
ATOM 2639 O O . GLY B 1 67 ? 5.82 18.984 3.209 1 98.69 67 GLY B O 1
ATOM 2640 N N . GLY B 1 68 ? 3.623 18.984 3.57 1 98.81 68 GLY B N 1
ATOM 2641 C CA . GLY B 1 68 ? 3.396 17.641 3.061 1 98.81 68 GLY B CA 1
ATOM 2642 C C . GLY B 1 68 ? 1.999 17.125 3.344 1 98.81 68 GLY B C 1
ATOM 2643 O O . GLY B 1 68 ? 1.101 17.891 3.678 1 98.81 68 GLY B O 1
ATOM 2644 N N . TYR B 1 69 ? 1.741 15.891 3.039 1 98.62 69 TYR B N 1
ATOM 2645 C CA . TYR B 1 69 ? 0.441 15.297 3.318 1 98.62 69 TYR B CA 1
ATOM 2646 C C . TYR B 1 69 ? 0.509 14.383 4.539 1 98.62 69 TYR B C 1
ATOM 2648 O O . TYR B 1 69 ? 1.426 14.5 5.355 1 98.62 69 TYR B O 1
ATOM 2656 N N . CYS B 1 70 ? -0.437 13.508 4.773 1 98.81 70 CYS B N 1
ATOM 2657 C CA . CYS B 1 70 ? -0.711 12.875 6.055 1 98.81 70 CYS B CA 1
ATOM 2658 C C . CYS B 1 70 ? 0.483 12.047 6.52 1 98.81 70 CYS B C 1
ATOM 2660 O O . CYS B 1 70 ? 0.825 12.055 7.703 1 98.81 70 CYS B O 1
ATOM 2662 N N . TYR B 1 71 ? 1.176 11.359 5.594 1 98.94 71 TYR B N 1
ATOM 2663 C CA . TYR B 1 71 ? 2.295 10.5 5.977 1 98.94 71 TYR B CA 1
ATOM 2664 C C . TYR B 1 71 ? 3.463 11.328 6.496 1 98.94 71 TYR B C 1
ATOM 2666 O O . TYR B 1 71 ? 4.203 10.883 7.375 1 98.94 71 TYR B O 1
ATOM 2674 N N . GLU B 1 72 ? 3.633 12.477 5.918 1 98.94 72 GLU B N 1
ATOM 2675 C CA . GLU B 1 72 ? 4.738 13.352 6.297 1 98.94 72 GLU B CA 1
ATOM 2676 C C . GLU B 1 72 ? 4.43 14.094 7.59 1 98.94 72 GLU B C 1
ATOM 2678 O O . GLU B 1 72 ? 5.25 14.109 8.516 1 98.94 72 GLU B O 1
ATOM 2683 N N . HIS B 1 73 ? 3.229 14.664 7.684 1 98.88 73 HIS B N 1
ATOM 2684 C CA . HIS B 1 73 ? 2.816 15.383 8.883 1 98.88 73 HIS B CA 1
ATOM 2685 C C . HIS B 1 73 ? 2.809 14.461 10.102 1 98.88 73 HIS B C 1
ATOM 2687 O O . HIS B 1 73 ? 3.521 14.711 11.078 1 98.88 73 HIS B O 1
ATOM 2693 N N . ASN B 1 74 ? 2.021 13.406 10.023 1 98.94 74 ASN B N 1
ATOM 2694 C CA . ASN B 1 74 ? 1.863 12.508 11.156 1 98.94 74 ASN B CA 1
ATOM 2695 C C . ASN B 1 74 ? 3.117 11.672 11.391 1 98.94 74 ASN B C 1
ATOM 2697 O O . ASN B 1 74 ? 3.412 11.289 12.523 1 98.94 74 ASN B O 1
ATOM 2701 N N . GLY B 1 75 ? 3.904 11.445 10.273 1 98.81 75 GLY B N 1
ATOM 2702 C CA . GLY B 1 75 ? 5.207 10.828 10.469 1 98.81 75 GLY B CA 1
ATOM 2703 C C . GLY B 1 75 ? 6.137 11.656 11.336 1 98.81 75 GLY B C 1
ATOM 2704 O O . GLY B 1 75 ? 6.668 11.164 12.328 1 98.81 75 GLY B O 1
ATOM 2705 N N . LEU B 1 76 ? 6.316 12.883 10.961 1 98.88 76 LEU B N 1
ATOM 2706 C CA . LEU B 1 76 ? 7.184 13.781 11.719 1 98.88 76 LEU B CA 1
ATOM 2707 C C . LEU B 1 76 ? 6.695 13.938 13.156 1 98.88 76 LEU B C 1
ATOM 2709 O O . LEU B 1 76 ? 7.473 13.797 14.102 1 98.88 76 LEU B O 1
ATOM 2713 N N . LEU B 1 77 ? 5.41 14.188 13.305 1 98.88 77 LEU B N 1
ATOM 2714 C CA . LEU B 1 77 ? 4.871 14.383 14.648 1 98.88 77 LEU B CA 1
ATOM 2715 C C . LEU B 1 77 ? 5.062 13.125 15.492 1 98.88 77 LEU B C 1
ATOM 2717 O O . LEU B 1 77 ? 5.363 13.211 16.688 1 98.88 77 LEU B O 1
ATOM 2721 N N . GLY B 1 78 ? 4.809 11.977 14.875 1 98.75 78 GLY B N 1
ATOM 2722 C CA . GLY B 1 78 ? 5.035 10.734 15.602 1 98.75 78 GLY B CA 1
ATOM 2723 C C . GLY B 1 78 ? 6.43 10.633 16.188 1 98.75 78 GLY B C 1
ATOM 2724 O O . GLY B 1 78 ? 6.594 10.273 17.359 1 98.75 78 GLY B O 1
ATOM 2725 N N . TYR B 1 79 ? 7.465 10.914 15.398 1 98.56 79 TYR B N 1
ATOM 2726 C CA . TYR B 1 79 ? 8.844 10.875 15.867 1 98.56 79 TYR B CA 1
ATOM 2727 C C . TYR B 1 79 ? 9.078 11.875 16.984 1 98.56 79 TYR B C 1
ATOM 2729 O O . TYR B 1 79 ? 9.75 11.57 17.969 1 98.56 79 TYR B O 1
ATOM 2737 N N . VAL B 1 80 ? 8.531 13.047 16.859 1 98.38 80 VAL B N 1
ATOM 2738 C CA . VAL B 1 80 ? 8.68 14.109 17.844 1 98.38 80 VAL B CA 1
ATOM 2739 C C . VAL B 1 80 ? 8.07 13.672 19.172 1 98.38 80 VAL B C 1
ATOM 2741 O O . VAL B 1 80 ? 8.703 13.797 20.219 1 98.38 80 VAL B O 1
ATOM 2744 N N . LEU B 1 81 ? 6.863 13.156 19.109 1 98.56 81 LEU B N 1
ATOM 2745 C CA . LEU B 1 81 ? 6.168 12.742 20.312 1 98.56 81 LEU B CA 1
ATOM 2746 C C . LEU B 1 81 ? 6.902 11.594 21 1 98.56 81 LEU B C 1
ATOM 2748 O O . LEU B 1 81 ? 7.012 11.562 22.234 1 98.56 81 LEU B O 1
ATOM 2752 N N . GLU B 1 82 ? 7.379 10.695 20.203 1 97.94 82 GLU B N 1
ATOM 2753 C CA . GLU B 1 82 ? 8.172 9.609 20.766 1 97.94 82 GLU B CA 1
ATOM 2754 C C . GLU B 1 82 ? 9.406 10.141 21.5 1 97.94 82 GLU B C 1
ATOM 2756 O O . GLU B 1 82 ? 9.727 9.688 22.594 1 97.94 82 GLU B O 1
ATOM 2761 N N . GLU B 1 83 ? 10.07 11.055 20.875 1 96.75 83 GLU B N 1
ATOM 2762 C CA . GLU B 1 83 ? 11.258 11.648 21.469 1 96.75 83 GLU B CA 1
ATOM 2763 C C . GLU B 1 83 ? 10.93 12.359 22.781 1 96.75 83 GLU B C 1
ATOM 2765 O O . GLU B 1 83 ? 11.75 12.398 23.703 1 96.75 83 GLU B O 1
ATOM 2770 N N . LEU B 1 84 ? 9.789 12.891 22.875 1 96.81 84 LEU B N 1
ATOM 2771 C CA . LEU B 1 84 ? 9.367 13.633 24.062 1 96.81 84 LEU B CA 1
ATOM 2772 C C . LEU B 1 84 ? 8.953 12.688 25.172 1 96.81 84 LEU B C 1
ATOM 2774 O O . LEU B 1 84 ? 8.812 13.102 26.328 1 96.81 84 LEU B O 1
ATOM 2778 N N . GLY B 1 85 ? 8.68 11.422 24.828 1 96.88 85 GLY B N 1
ATOM 2779 C CA . GLY B 1 85 ? 8.383 10.453 25.875 1 96.88 85 GLY B CA 1
ATOM 2780 C C . GLY B 1 85 ? 6.965 9.914 25.797 1 96.88 85 GLY B C 1
ATOM 2781 O O . GLY B 1 85 ? 6.531 9.172 26.688 1 96.88 85 GLY B O 1
ATOM 2782 N N . PHE B 1 86 ? 6.223 10.234 24.766 1 98.38 86 PHE B N 1
ATOM 2783 C CA . PHE B 1 86 ? 4.906 9.648 24.547 1 98.38 86 PHE B CA 1
ATOM 2784 C C . PHE B 1 86 ? 5.031 8.266 23.922 1 98.38 86 PHE B C 1
ATOM 2786 O O . PHE B 1 86 ? 6.055 7.941 23.312 1 98.38 86 PHE B O 1
ATOM 2793 N N . GLU B 1 87 ? 4.047 7.461 24.109 1 98.31 87 GLU B N 1
ATOM 2794 C CA . GLU B 1 87 ? 3.912 6.223 23.344 1 98.31 87 GLU B CA 1
ATOM 2795 C C . GLU B 1 87 ? 3.037 6.426 22.109 1 98.31 87 GLU B C 1
ATOM 2797 O O . GLU B 1 87 ? 1.89 6.863 22.234 1 98.31 87 GLU B O 1
ATOM 2802 N N . VAL B 1 88 ? 3.602 6.109 20.969 1 98.69 88 VAL B N 1
ATOM 2803 C CA . VAL B 1 88 ? 2.918 6.438 19.719 1 98.69 88 VAL B CA 1
ATOM 2804 C C . VAL B 1 88 ? 2.711 5.168 18.891 1 98.69 88 VAL B C 1
ATOM 2806 O O . VAL B 1 88 ? 3.633 4.363 18.734 1 98.69 88 VAL B O 1
ATOM 2809 N N . GLU B 1 89 ? 1.518 4.926 18.453 1 98.81 89 GLU B N 1
ATOM 2810 C CA . GLU B 1 89 ? 1.19 3.922 17.453 1 98.81 89 GLU B CA 1
ATOM 2811 C C . GLU B 1 89 ? 0.688 4.574 16.172 1 98.81 89 GLU B C 1
ATOM 2813 O O . GLU B 1 89 ? -0.096 5.523 16.203 1 98.81 89 GLU B O 1
ATOM 2818 N N . ARG B 1 90 ? 1.184 4.109 15.055 1 98.81 90 ARG B N 1
ATOM 2819 C CA . ARG B 1 90 ? 0.739 4.59 13.75 1 98.81 90 ARG B CA 1
ATOM 2820 C C . ARG B 1 90 ? -0.399 3.732 13.211 1 98.81 90 ARG B C 1
ATOM 2822 O O . ARG B 1 90 ? -0.34 2.502 13.266 1 98.81 90 ARG B O 1
ATOM 2829 N N . LEU B 1 91 ? -1.394 4.395 12.766 1 98.69 91 LEU B N 1
ATOM 2830 C CA . LEU B 1 91 ? -2.572 3.717 12.242 1 98.69 91 LEU B CA 1
ATOM 2831 C C . LEU B 1 91 ? -2.824 4.109 10.789 1 98.69 91 LEU B C 1
ATOM 2833 O O . LEU B 1 91 ? -2.215 5.055 10.281 1 98.69 91 LEU B O 1
ATOM 2837 N N . SER B 1 92 ? -3.658 3.373 10.156 1 98.19 92 SER B N 1
ATOM 2838 C CA . SER B 1 92 ? -4.078 3.656 8.789 1 98.19 92 SER B CA 1
ATOM 2839 C C . SER B 1 92 ? -5.598 3.723 8.68 1 98.19 92 SER B C 1
ATOM 2841 O O . SER B 1 92 ? -6.305 2.947 9.32 1 98.19 92 SER B O 1
ATOM 2843 N N . GLY B 1 93 ? -6.07 4.664 7.84 1 98.31 93 GLY B N 1
ATOM 2844 C CA . GLY B 1 93 ? -7.504 4.832 7.668 1 98.31 93 GLY B CA 1
ATOM 2845 C C . GLY B 1 93 ? -7.91 5.039 6.219 1 98.31 93 GLY B C 1
ATOM 2846 O O . GLY B 1 93 ? -7.055 5.152 5.34 1 98.31 93 GLY B O 1
ATOM 2847 N N . ARG B 1 94 ? -9.25 5.004 5.996 1 98.38 94 ARG B N 1
ATOM 2848 C CA . ARG B 1 94 ? -9.883 5.277 4.711 1 98.38 94 ARG B CA 1
ATOM 2849 C C . ARG B 1 94 ? -10.609 6.621 4.73 1 98.38 94 ARG B C 1
ATOM 2851 O O . ARG B 1 94 ? -11.516 6.832 5.535 1 98.38 94 ARG B O 1
ATOM 2858 N N . VAL B 1 95 ? -10.195 7.484 3.826 1 98.5 95 VAL B N 1
ATOM 2859 C CA . VAL B 1 95 ? -10.82 8.805 3.764 1 98.5 95 VAL B CA 1
ATOM 2860 C C . VAL B 1 95 ? -12.203 8.688 3.125 1 98.5 95 VAL B C 1
ATOM 2862 O O . VAL B 1 95 ? -12.336 8.18 2.01 1 98.5 95 VAL B O 1
ATOM 2865 N N . VAL B 1 96 ? -13.188 9.133 3.809 1 97.69 96 VAL B N 1
ATOM 2866 C CA . VAL B 1 96 ? -14.547 9.094 3.273 1 97.69 96 VAL B CA 1
ATOM 2867 C C . VAL B 1 96 ? -15.125 10.5 3.217 1 97.69 96 VAL B C 1
ATOM 2869 O O . VAL B 1 96 ? -16.312 10.68 2.928 1 97.69 96 VAL B O 1
ATOM 2872 N N . TRP B 1 97 ? -14.328 11.461 3.445 1 95.12 97 TRP B N 1
ATOM 2873 C CA . TRP B 1 97 ? -14.695 12.875 3.455 1 95.12 97 TRP B CA 1
ATOM 2874 C C . TRP B 1 97 ? -15.258 13.305 2.105 1 95.12 97 TRP B C 1
ATOM 2876 O O . TRP B 1 97 ? -14.633 13.094 1.065 1 95.12 97 TRP B O 1
ATOM 2886 N N . MET B 1 98 ? -16.469 13.852 2.082 1 90.31 98 MET B N 1
ATOM 2887 C CA . MET B 1 98 ? -17.141 14.422 0.921 1 90.31 98 MET B CA 1
ATOM 2888 C C . MET B 1 98 ? -17.391 13.367 -0.149 1 90.31 98 MET B C 1
ATOM 2890 O O . MET B 1 98 ? -17.453 13.68 -1.339 1 90.31 98 MET B O 1
ATOM 2894 N N . ARG B 1 99 ? -17.359 12.141 0.244 1 91.12 99 ARG B N 1
ATOM 2895 C CA . ARG B 1 99 ? -17.656 11.07 -0.701 1 91.12 99 ARG B CA 1
ATOM 2896 C C . ARG B 1 99 ? -19.141 10.68 -0.637 1 91.12 99 ARG B C 1
ATOM 2898 O O . ARG B 1 99 ? -19.734 10.648 0.444 1 91.12 99 ARG B O 1
ATOM 2905 N N . ALA B 1 100 ? -19.562 10.406 -1.882 1 89.75 100 ALA B N 1
ATOM 2906 C CA . ALA B 1 100 ? -20.938 9.922 -1.955 1 89.75 100 ALA B CA 1
ATOM 2907 C C . ALA B 1 100 ? -21.078 8.555 -1.281 1 89.75 100 ALA B C 1
ATOM 2909 O O . ALA B 1 100 ? -20.109 7.801 -1.188 1 89.75 100 ALA B O 1
ATOM 2910 N N . ASP B 1 101 ? -22.219 8.273 -0.753 1 86.12 101 ASP B N 1
ATOM 2911 C CA . ASP B 1 101 ? -22.469 7.023 -0.04 1 86.12 101 ASP B CA 1
ATOM 2912 C C . ASP B 1 101 ? -22.172 5.816 -0.926 1 86.12 101 ASP B C 1
ATOM 2914 O O . ASP B 1 101 ? -21.734 4.773 -0.437 1 86.12 101 ASP B O 1
ATOM 2918 N N . ASP B 1 102 ? -22.406 5.988 -2.15 1 90.94 102 ASP B N 1
ATOM 2919 C CA . ASP B 1 102 ? -22.281 4.844 -3.045 1 90.94 102 ASP B CA 1
ATOM 2920 C C . ASP B 1 102 ? -20.906 4.848 -3.736 1 90.94 102 ASP B C 1
ATOM 2922 O O . ASP B 1 102 ? -20.688 4.074 -4.668 1 90.94 102 ASP B O 1
ATOM 2926 N N . ALA B 1 103 ? -20.078 5.75 -3.27 1 93.06 103 ALA B N 1
ATOM 2927 C CA . ALA B 1 103 ? -18.734 5.793 -3.855 1 93.06 103 ALA B CA 1
ATOM 2928 C C . ALA B 1 103 ? -17.969 4.516 -3.537 1 93.06 103 ALA B C 1
ATOM 2930 O O . ALA B 1 103 ? -18.188 3.885 -2.504 1 93.06 103 ALA B O 1
ATOM 2931 N N . PRO B 1 104 ? -17.109 4.133 -4.523 1 94.5 104 PRO B N 1
ATOM 2932 C CA . PRO B 1 104 ? -16.281 2.963 -4.238 1 94.5 104 PRO B CA 1
ATOM 2933 C C . PRO B 1 104 ? -15.461 3.119 -2.955 1 94.5 104 PRO B C 1
ATOM 2935 O O . PRO B 1 104 ? -15.125 4.242 -2.566 1 94.5 104 PRO B O 1
ATOM 2938 N N . LEU B 1 105 ? -15.219 2.006 -2.285 1 95.94 105 LEU B N 1
ATOM 2939 C CA . LEU B 1 105 ? -14.391 1.979 -1.084 1 95.94 105 LEU B CA 1
ATOM 2940 C C . LEU B 1 105 ? -13.008 2.553 -1.364 1 95.94 105 LEU B C 1
ATOM 2942 O O . LEU B 1 105 ? -12.312 2.092 -2.27 1 95.94 105 LEU B O 1
ATOM 2946 N N . PRO B 1 106 ? -12.609 3.576 -0.647 1 97.56 106 PRO B N 1
ATOM 2947 C CA . PRO B 1 106 ? -11.266 4.121 -0.859 1 97.56 106 PRO B CA 1
ATOM 2948 C C . PRO B 1 106 ? -10.172 3.26 -0.233 1 97.56 106 PRO B C 1
ATOM 2950 O O . PRO B 1 106 ? -10.453 2.455 0.66 1 97.56 106 PRO B O 1
ATOM 2953 N N . ALA B 1 107 ? -9.008 3.389 -0.708 1 98.19 107 ALA B N 1
ATOM 2954 C CA . ALA B 1 107 ? -7.863 2.662 -0.17 1 98.19 107 ALA B CA 1
ATOM 2955 C C . ALA B 1 107 ? -7.535 3.127 1.246 1 98.19 107 ALA B C 1
ATOM 2957 O O . ALA B 1 107 ? -7.895 4.238 1.641 1 98.19 107 ALA B O 1
ATOM 2958 N N . GLN B 1 108 ? -6.918 2.301 1.997 1 97.94 108 GLN B N 1
ATOM 2959 C CA . GLN B 1 108 ? -6.438 2.646 3.33 1 97.94 108 GLN B CA 1
ATOM 2960 C C . GLN B 1 108 ? -5.121 3.42 3.256 1 97.94 108 GLN B C 1
ATOM 2962 O O . GLN B 1 108 ? -4.051 2.857 3.488 1 97.94 108 GLN B O 1
ATOM 2967 N N . THR B 1 109 ? -5.27 4.762 3.014 1 98.56 109 THR B N 1
ATOM 2968 C CA . THR B 1 109 ? -4.043 5.496 2.721 1 98.56 109 THR B CA 1
ATOM 2969 C C . THR B 1 109 ? -3.955 6.766 3.562 1 98.56 109 THR B C 1
ATOM 2971 O O . THR B 1 109 ? -3.246 7.707 3.205 1 98.56 109 THR B O 1
ATOM 2974 N N . HIS B 1 110 ? -4.727 6.879 4.633 1 98.81 110 HIS B N 1
ATOM 2975 C CA . HIS B 1 110 ? -4.57 7.984 5.574 1 98.81 110 HIS B CA 1
ATOM 2976 C C . HIS B 1 110 ? -3.84 7.531 6.832 1 98.81 110 HIS B C 1
ATOM 2978 O O . HIS B 1 110 ? -4.215 6.531 7.449 1 98.81 110 HIS B O 1
ATOM 2984 N N . ASN B 1 111 ? -2.773 8.211 7.145 1 98.81 111 ASN B N 1
ATOM 2985 C CA . ASN B 1 111 ? -2.027 7.934 8.367 1 98.81 111 ASN B CA 1
ATOM 2986 C C . ASN B 1 111 ? -2.512 8.797 9.531 1 98.81 111 ASN B C 1
ATOM 2988 O O . ASN B 1 111 ? -2.73 10 9.359 1 98.81 111 ASN B O 1
ATOM 2992 N N . VAL B 1 112 ? -2.775 8.203 10.641 1 98.81 112 VAL B N 1
ATOM 2993 C CA . VAL B 1 112 ? -3.154 8.891 11.867 1 98.81 112 VAL B CA 1
ATOM 2994 C C . VAL B 1 112 ? -2.438 8.266 13.062 1 98.81 112 VAL B C 1
ATOM 2996 O O . VAL B 1 112 ? -1.833 7.195 12.938 1 98.81 112 VAL B O 1
ATOM 2999 N N . LEU B 1 113 ? -2.422 8.938 14.203 1 98.94 113 LEU B N 1
ATOM 3000 C CA . LEU B 1 113 ? -1.653 8.469 15.352 1 98.94 113 LEU B CA 1
ATOM 3001 C C . LEU B 1 113 ? -2.57 8.141 16.531 1 98.94 113 LEU B C 1
ATOM 3003 O O . LEU B 1 113 ? -3.547 8.859 16.766 1 98.94 113 LEU B O 1
ATOM 3007 N N . SER B 1 114 ? -2.322 7.074 17.156 1 98.94 114 SER B N 1
ATOM 3008 C CA . SER B 1 114 ? -2.803 6.762 18.5 1 98.94 114 SER B CA 1
ATOM 3009 C C . SER B 1 114 ? -1.728 7.027 19.547 1 98.94 114 SER B C 1
ATOM 3011 O O . SER B 1 114 ? -0.651 6.426 19.516 1 98.94 114 SER B O 1
ATOM 3013 N N . VAL B 1 115 ? -2.006 7.887 20.531 1 98.88 115 VAL B N 1
ATOM 3014 C CA . VAL B 1 115 ? -0.961 8.367 21.422 1 98.88 115 VAL B CA 1
ATOM 3015 C C . VAL B 1 115 ? -1.366 8.109 22.875 1 98.88 115 VAL B C 1
ATOM 3017 O O . VAL B 1 115 ? -2.479 8.453 23.281 1 98.88 115 VAL B O 1
ATOM 3020 N N . ALA B 1 116 ? -0.529 7.488 23.609 1 98.69 116 ALA B N 1
ATOM 3021 C CA . ALA B 1 116 ? -0.689 7.367 25.047 1 98.69 116 ALA B CA 1
ATOM 3022 C C . ALA B 1 116 ? 0.066 8.477 25.781 1 98.69 116 ALA B C 1
ATOM 3024 O O . ALA B 1 116 ? 1.25 8.703 25.516 1 98.69 116 ALA B O 1
ATOM 3025 N N . VAL B 1 117 ? -0.614 9.109 26.641 1 97.69 117 VAL B N 1
ATOM 3026 C CA . VAL B 1 117 ? -0.023 10.164 27.453 1 97.69 117 VAL B CA 1
ATOM 3027 C C . VAL B 1 117 ? 0.341 9.602 28.828 1 97.69 117 VAL B C 1
ATOM 3029 O O . VAL B 1 117 ? -0.509 9.031 29.531 1 97.69 117 VAL B O 1
ATOM 3032 N N . PRO B 1 118 ? 1.571 9.75 29.172 1 96.19 118 PRO B N 1
ATOM 3033 C CA . PRO B 1 118 ? 1.946 9.258 30.5 1 96.19 118 PRO B CA 1
ATOM 3034 C C . PRO B 1 118 ? 1.047 9.805 31.609 1 96.19 118 PRO B C 1
ATOM 3036 O O . PRO B 1 118 ? 0.767 11.008 31.656 1 96.19 118 PRO B O 1
ATOM 3039 N N . GLY B 1 119 ? 0.572 8.906 32.438 1 92.62 119 GLY B N 1
ATOM 3040 C CA . GLY B 1 119 ? -0.24 9.305 33.562 1 92.62 119 GLY B CA 1
ATOM 3041 C C . GLY B 1 119 ? -1.713 9.438 33.219 1 92.62 119 GLY B C 1
ATOM 3042 O O . GLY B 1 119 ? -2.543 9.625 34.125 1 92.62 119 GLY B O 1
ATOM 3043 N N . ALA B 1 120 ? -2.051 9.484 32 1 91.69 120 ALA B N 1
ATOM 3044 C CA . ALA B 1 120 ? -3.449 9.555 31.594 1 91.69 120 ALA B CA 1
ATOM 3045 C C . ALA B 1 120 ? -3.988 8.172 31.234 1 91.69 120 ALA B C 1
ATOM 3047 O O . ALA B 1 120 ? -3.227 7.285 30.844 1 91.69 120 ALA B O 1
ATOM 3048 N N . ASP B 1 121 ? -5.273 8.047 31.438 1 93.06 121 ASP B N 1
ATOM 3049 C CA . ASP B 1 121 ? -5.918 6.793 31.062 1 93.06 121 ASP B CA 1
ATOM 3050 C C . ASP B 1 121 ? -6.344 6.816 29.594 1 93.06 121 ASP B C 1
ATOM 3052 O O . ASP B 1 121 ? -6.859 7.824 29.109 1 93.06 121 ASP B O 1
ATOM 3056 N N . GLY B 1 122 ? -6.035 5.762 28.953 1 95.25 122 GLY B N 1
ATOM 3057 C CA . GLY B 1 122 ? -6.48 5.621 27.578 1 95.25 122 GLY B CA 1
ATOM 3058 C C . GLY B 1 122 ? -5.555 6.289 26.578 1 95.25 122 GLY B C 1
ATOM 3059 O O . GLY B 1 122 ? -4.457 6.719 26.938 1 95.25 122 GLY B O 1
ATOM 3060 N N . ARG B 1 123 ? -5.957 6.273 25.344 1 98.31 123 ARG B N 1
ATOM 3061 C CA . ARG B 1 123 ? -5.16 6.836 24.25 1 98.31 123 ARG B CA 1
ATOM 3062 C C . ARG B 1 123 ? -5.898 7.977 23.562 1 98.31 123 ARG B C 1
ATOM 3064 O O . ARG B 1 123 ? -7.105 8.148 23.766 1 98.31 123 ARG B O 1
ATOM 3071 N N . TYR B 1 124 ? -5.18 8.758 22.875 1 98.81 124 TYR B N 1
ATOM 3072 C CA . TYR B 1 124 ? -5.711 9.898 22.125 1 98.81 124 TYR B CA 1
ATOM 3073 C C . TYR B 1 124 ? -5.5 9.711 20.625 1 98.81 124 TYR B C 1
ATOM 3075 O O . TYR B 1 124 ? -4.453 9.227 20.203 1 98.81 124 TYR B O 1
ATOM 3083 N N . LEU B 1 125 ? -6.551 10.055 19.891 1 98.88 125 LEU B N 1
ATOM 3084 C CA . LEU B 1 125 ? -6.395 10.219 18.453 1 98.88 125 LEU B CA 1
ATOM 3085 C C . LEU B 1 125 ? -5.754 11.562 18.125 1 98.88 125 LEU B C 1
ATOM 3087 O O . LEU B 1 125 ? -6.23 12.609 18.562 1 98.88 125 LEU B O 1
ATOM 3091 N N . VAL B 1 126 ? -4.637 11.516 17.422 1 98.94 126 VAL B N 1
ATOM 3092 C CA . VAL B 1 126 ? -3.91 12.703 17 1 98.94 126 VAL B CA 1
ATOM 3093 C C . VAL B 1 126 ? -3.723 12.68 15.477 1 98.94 126 VAL B C 1
ATOM 3095 O O . VAL B 1 126 ? -3.252 11.68 14.922 1 98.94 126 VAL B O 1
ATOM 3098 N N . ASP B 1 127 ? -4.148 13.688 14.836 1 98.94 127 ASP B N 1
ATOM 3099 C CA . ASP B 1 127 ? -4.043 13.797 13.383 1 98.94 127 ASP B CA 1
ATOM 3100 C C . ASP B 1 127 ? -3.812 15.242 12.961 1 98.94 127 ASP B C 1
ATOM 3102 O O . ASP B 1 127 ? -4.727 16.062 13.023 1 98.94 127 ASP B O 1
ATOM 3106 N N . VAL B 1 128 ? -2.629 15.508 12.453 1 98.88 128 VAL B N 1
ATOM 3107 C CA . VAL B 1 128 ? -2.297 16.859 12.023 1 98.88 128 VAL B CA 1
ATOM 3108 C C . VAL B 1 128 ? -2.148 16.906 10.5 1 98.88 128 VAL B C 1
ATOM 3110 O O . VAL B 1 128 ? -1.64 17.875 9.945 1 98.88 128 VAL B O 1
ATOM 3113 N N . GLY B 1 129 ? -2.529 15.773 9.844 1 98.69 129 GLY B N 1
ATOM 3114 C CA . GLY B 1 129 ? -2.178 15.672 8.438 1 98.69 129 GLY B CA 1
ATOM 3115 C C . GLY B 1 129 ? -3.369 15.383 7.539 1 98.69 129 GLY B C 1
ATOM 3116 O O . GLY B 1 129 ? -3.221 14.781 6.473 1 98.69 129 GLY B O 1
ATOM 3117 N N . PHE B 1 130 ? -4.605 15.773 7.93 1 98.62 130 PHE B N 1
ATOM 3118 C CA . PHE B 1 130 ? -5.773 15.461 7.117 1 98.62 130 PHE B CA 1
ATOM 3119 C C . PHE B 1 130 ? -6 16.531 6.059 1 98.62 130 PHE B C 1
ATOM 3121 O O . PHE B 1 130 ? -6.719 16.312 5.082 1 98.62 130 PHE B O 1
ATOM 3128 N N . GLY B 1 131 ? -5.453 17.719 6.184 1 97.06 131 GLY B N 1
ATOM 3129 C CA . GLY B 1 131 ? -5.676 18.828 5.262 1 97.06 131 GLY B CA 1
ATOM 3130 C C . GLY B 1 131 ? -6.641 19.875 5.801 1 97.06 131 GLY B C 1
ATOM 3131 O O . GLY B 1 131 ? -6.504 20.328 6.938 1 97.06 131 GLY B O 1
ATOM 3132 N N . GLY B 1 132 ? -7.562 20.328 5 1 94.31 132 GLY B N 1
ATOM 3133 C CA . GLY B 1 132 ? -8.43 21.453 5.301 1 94.31 132 GLY B CA 1
ATOM 3134 C C . GLY B 1 132 ? -9.312 21.219 6.512 1 94.31 132 GLY B C 1
ATOM 3135 O O . GLY B 1 132 ? -9.688 22.156 7.211 1 94.31 132 GLY B O 1
ATOM 3136 N N . GLN B 1 133 ? -9.656 19.953 6.75 1 96 133 GLN B N 1
ATOM 3137 C CA . GLN B 1 133 ? -10.539 19.625 7.863 1 96 133 GLN B CA 1
ATOM 3138 C C . GLN B 1 133 ? -9.812 18.797 8.914 1 96 133 GLN B C 1
ATOM 3140 O O . GLN B 1 133 ? -10.398 17.891 9.516 1 96 133 GLN B O 1
ATOM 3145 N N . THR B 1 134 ? -8.578 19.031 9.07 1 97.81 134 THR B N 1
ATOM 3146 C CA . THR B 1 134 ? -7.742 18.297 10.016 1 97.81 134 THR B CA 1
ATOM 3147 C C . THR B 1 134 ? -8.266 18.438 11.438 1 97.81 134 THR B C 1
ATOM 3149 O O . THR B 1 134 ? -8.781 19.5 11.805 1 97.81 134 THR B O 1
ATOM 3152 N N . LEU B 1 135 ? -8.18 17.406 12.242 1 98 135 LEU B N 1
ATOM 3153 C CA . LEU B 1 135 ? -8.422 17.375 13.68 1 98 135 LEU B CA 1
ATOM 3154 C C . LEU B 1 135 ? -7.445 18.297 14.414 1 98 135 LEU B C 1
ATOM 3156 O O . LEU B 1 135 ? -6.238 18.031 14.414 1 98 135 LEU B O 1
ATOM 3160 N N . THR B 1 136 ? -7.949 19.359 15.062 1 98 136 THR B N 1
ATOM 3161 C CA . THR B 1 136 ? -7.047 20.422 15.5 1 98 136 THR B CA 1
ATOM 3162 C C . THR B 1 136 ? -6.703 20.281 16.984 1 98 136 THR B C 1
ATOM 3164 O O . THR B 1 136 ? -6.043 21.141 17.562 1 98 136 THR B O 1
ATOM 3167 N N . SER B 1 137 ? -7.23 19.281 17.656 1 98.56 137 SER B N 1
ATOM 3168 C CA . SER B 1 137 ? -6.906 18.891 19.031 1 98.56 137 SER B CA 1
ATOM 3169 C C . SER B 1 137 ? -6.852 17.375 19.172 1 98.56 137 SER B C 1
ATOM 3171 O O . SER B 1 137 ? -7.586 16.656 18.5 1 98.56 137 SER B O 1
ATOM 3173 N N . PRO B 1 138 ? -5.91 16.922 20.078 1 98.69 138 PRO B N 1
ATOM 3174 C CA . PRO B 1 138 ? -6.086 15.508 20.438 1 98.69 138 PRO B CA 1
ATOM 3175 C C . PRO B 1 138 ? -7.465 15.219 21.031 1 98.69 138 PRO B C 1
ATOM 3177 O O . PRO B 1 138 ? -8.016 16.047 21.766 1 98.69 138 PRO B O 1
ATOM 3180 N N . ILE B 1 139 ? -8.039 14.148 20.625 1 98.69 139 ILE B N 1
ATOM 3181 C CA . ILE B 1 139 ? -9.273 13.719 21.281 1 98.69 139 ILE B CA 1
ATOM 3182 C C . ILE B 1 139 ? -9.102 12.312 21.828 1 98.69 139 ILE B C 1
ATOM 3184 O O . ILE B 1 139 ? -8.297 11.531 21.312 1 98.69 139 ILE B O 1
ATOM 3188 N N . ARG B 1 140 ? -9.867 11.984 22.859 1 98.44 140 ARG B N 1
ATOM 3189 C CA . ARG B 1 140 ? -9.828 10.625 23.391 1 98.44 140 ARG B CA 1
ATOM 3190 C C . ARG B 1 140 ? -10.242 9.609 22.328 1 98.44 140 ARG B C 1
ATOM 3192 O O . ARG B 1 140 ? -11.188 9.852 21.578 1 98.44 140 ARG B O 1
ATOM 3199 N N . LEU B 1 141 ? -9.492 8.586 22.234 1 98.31 141 LEU B N 1
ATOM 3200 C CA . LEU B 1 141 ? -9.836 7.484 21.359 1 98.31 141 LEU B CA 1
ATOM 3201 C C . LEU B 1 141 ? -10.953 6.633 21.953 1 98.31 141 LEU B C 1
ATOM 3203 O O . LEU B 1 141 ? -10.719 5.488 22.359 1 98.31 141 LEU B O 1
ATOM 3207 N N . GLU B 1 142 ? -12.117 7.25 22 1 97.06 142 GLU B N 1
ATOM 3208 C CA . GLU B 1 142 ? -13.312 6.668 22.594 1 97.06 142 GLU B CA 1
ATOM 3209 C C . GLU B 1 142 ? -14.555 6.992 21.766 1 97.06 142 GLU B C 1
ATOM 3211 O O . GLU B 1 142 ? -14.82 8.156 21.484 1 97.06 142 GLU B O 1
ATOM 3216 N N . ALA B 1 143 ? -15.25 5.961 21.406 1 97.75 143 ALA B N 1
ATOM 3217 C CA . ALA B 1 143 ? -16.484 6.16 20.641 1 97.75 143 ALA B CA 1
ATOM 3218 C C . ALA B 1 143 ? -17.609 6.648 21.547 1 97.75 143 ALA B C 1
ATOM 3220 O O . ALA B 1 143 ? -17.75 6.188 22.688 1 97.75 143 ALA B O 1
ATOM 3221 N N . GLY B 1 144 ? -18.406 7.594 20.953 1 97.12 144 GLY B N 1
ATOM 3222 C CA . GLY B 1 144 ? -19.594 8 21.703 1 97.12 144 GLY B CA 1
ATOM 3223 C C . GLY B 1 144 ? -19.609 9.484 22.016 1 97.12 144 GLY B C 1
ATOM 3224 O O . GLY B 1 144 ? -20.422 10.227 21.469 1 97.12 144 GLY B O 1
ATOM 3225 N N . PRO B 1 145 ? -18.688 9.93 22.859 1 97.88 145 PRO B N 1
ATOM 3226 C CA . PRO B 1 145 ? -18.719 11.32 23.328 1 97.88 145 PRO B CA 1
ATOM 3227 C C . PRO B 1 145 ? -18.438 12.32 22.219 1 97.88 145 PRO B C 1
ATOM 3229 O O . PRO B 1 145 ? -17.594 12.055 21.344 1 97.88 145 PRO B O 1
ATOM 3232 N N . VAL B 1 146 ? -19.141 13.406 22.219 1 98.69 146 VAL B N 1
ATOM 3233 C CA . VAL B 1 146 ? -18.781 14.578 21.422 1 98.69 146 VAL B CA 1
ATOM 3234 C C . VAL B 1 146 ? -17.625 15.32 22.109 1 98.69 146 VAL B C 1
ATOM 3236 O O . VAL B 1 146 ? -17.688 15.617 23.297 1 98.69 146 VAL B O 1
ATOM 3239 N N . GLN B 1 147 ? -16.609 15.555 21.375 1 98.62 147 GLN B N 1
ATOM 3240 C CA . GLN B 1 147 ? -15.43 16.188 21.969 1 98.62 147 GLN B CA 1
ATOM 3241 C C . GLN B 1 147 ? -15.109 17.5 21.266 1 98.62 147 GLN B C 1
ATOM 3243 O O . GLN B 1 147 ? -14.82 17.531 20.078 1 98.62 147 GLN B O 1
ATOM 3248 N N . GLN B 1 148 ? -15.148 18.562 22.047 1 97.88 148 GLN B N 1
ATOM 3249 C CA . GLN B 1 148 ? -14.828 19.875 21.516 1 97.88 148 GLN B CA 1
ATOM 3250 C C . GLN B 1 148 ? -13.344 20 21.219 1 97.88 148 GLN B C 1
ATOM 3252 O O . GLN B 1 148 ? -12.508 19.547 22 1 97.88 148 GLN B O 1
ATOM 3257 N N . THR B 1 149 ? -13.008 20.562 20.078 1 97.38 149 THR B N 1
ATOM 3258 C CA . THR B 1 149 ? -11.633 20.891 19.719 1 97.38 149 THR B CA 1
ATOM 3259 C C . THR B 1 149 ? -11.422 22.406 19.672 1 97.38 149 THR B C 1
ATOM 3261 O O . THR B 1 149 ? -12.273 23.156 20.141 1 97.38 149 THR B O 1
ATOM 3264 N N . ARG B 1 150 ? -10.219 22.812 19.234 1 94.81 150 ARG B N 1
ATOM 3265 C CA . ARG B 1 150 ? -9.922 24.234 19.094 1 94.81 150 ARG B CA 1
ATOM 3266 C C . ARG B 1 150 ? -10.883 24.891 18.109 1 94.81 150 ARG B C 1
ATOM 3268 O O . ARG B 1 150 ? -11.086 26.109 18.156 1 94.81 150 ARG B O 1
ATOM 3275 N N . HIS B 1 151 ? -11.492 24.094 17.234 1 94.94 151 HIS B N 1
ATOM 3276 C CA . HIS B 1 151 ? -12.414 24.609 16.234 1 94.94 151 HIS B CA 1
ATOM 3277 C C . HIS B 1 151 ? -13.797 23.969 16.375 1 94.94 151 HIS B C 1
ATOM 3279 O O . HIS B 1 151 ? -14.539 24.312 17.297 1 94.94 151 HIS B O 1
ATOM 3285 N N . GLU B 1 152 ? -14.227 23.016 15.586 1 94.69 152 GLU B N 1
ATOM 3286 C CA . GLU B 1 152 ? -15.539 22.375 15.672 1 94.69 152 GLU B CA 1
ATOM 3287 C C . GLU B 1 152 ? -15.469 21.094 16.5 1 94.69 152 GLU B C 1
ATOM 3289 O O . GLU B 1 152 ? -14.383 20.547 16.719 1 94.69 152 GLU B O 1
ATOM 3294 N N . PRO B 1 153 ? -16.594 20.641 16.984 1 97.62 153 PRO B N 1
ATOM 3295 C CA . PRO B 1 153 ? -16.609 19.344 17.688 1 97.62 153 PRO B CA 1
ATOM 3296 C C . PRO B 1 153 ? -16.391 18.172 16.75 1 97.62 153 PRO B C 1
ATOM 3298 O O . PRO B 1 153 ? -16.766 18.219 15.578 1 97.62 153 PRO B O 1
ATOM 3301 N N . TYR B 1 154 ? -15.789 17.141 17.297 1 98.69 154 TYR B N 1
ATOM 3302 C CA . TYR B 1 154 ? -15.594 15.859 16.625 1 98.69 154 TYR B CA 1
ATOM 3303 C C . TYR B 1 154 ? -16.172 14.727 17.469 1 98.69 154 TYR B C 1
ATOM 3305 O O . TYR B 1 154 ? -16.375 14.883 18.672 1 98.69 154 TYR B O 1
ATOM 3313 N N . ARG B 1 155 ? -16.422 13.625 16.828 1 98.69 155 ARG B N 1
ATOM 3314 C CA . ARG B 1 155 ? -16.828 12.422 17.531 1 98.69 155 ARG B CA 1
ATOM 3315 C C . ARG B 1 155 ? -16.344 11.164 16.812 1 98.69 155 ARG B C 1
ATOM 3317 O O . ARG B 1 155 ? -16.094 11.195 15.602 1 98.69 155 ARG B O 1
ATOM 3324 N N . LEU B 1 156 ? -16.156 10.133 17.594 1 98.75 156 LEU B N 1
ATOM 3325 C CA . LEU B 1 156 ? -15.883 8.797 17.062 1 98.75 156 LEU B CA 1
ATOM 3326 C C . LEU B 1 156 ? -17.109 7.898 17.203 1 98.75 156 LEU B C 1
ATOM 3328 O O . LEU B 1 156 ? -17.797 7.941 18.234 1 98.75 156 LEU B O 1
ATOM 3332 N N . THR B 1 157 ? -17.375 7.234 16.156 1 98.56 157 THR B N 1
ATOM 3333 C CA . THR B 1 157 ? -18.328 6.133 16.219 1 98.56 157 THR B CA 1
ATOM 3334 C C . THR B 1 157 ? -17.641 4.809 15.891 1 98.56 157 THR B C 1
ATOM 3336 O O . THR B 1 157 ? -16.609 4.789 15.219 1 98.56 157 THR B O 1
ATOM 3339 N N . ARG B 1 158 ? -18.219 3.732 16.453 1 97.31 158 ARG B N 1
ATOM 3340 C CA . ARG B 1 158 ? -17.578 2.434 16.25 1 97.31 158 ARG B CA 1
ATOM 3341 C C . ARG B 1 158 ? -18.578 1.417 15.703 1 97.31 158 ARG B C 1
ATOM 3343 O O . ARG B 1 158 ? -19.734 1.377 16.141 1 97.31 158 ARG B O 1
ATOM 3350 N N . HIS B 1 159 ? -18.203 0.743 14.703 1 94.12 159 HIS B N 1
ATOM 3351 C CA . HIS B 1 159 ? -18.891 -0.429 14.172 1 94.12 159 HIS B CA 1
ATOM 3352 C C . HIS B 1 159 ? -17.938 -1.617 14.055 1 94.12 159 HIS B C 1
ATOM 3354 O O . HIS B 1 159 ? -17.141 -1.688 13.125 1 94.12 159 HIS B O 1
ATOM 3360 N N . GLY B 1 160 ? -18.109 -2.586 14.914 1 92.38 160 GLY B N 1
ATOM 3361 C CA . GLY B 1 160 ? -17.109 -3.639 14.977 1 92.38 160 GLY B CA 1
ATOM 3362 C C . GLY B 1 160 ? -15.734 -3.129 15.359 1 92.38 160 GLY B C 1
ATOM 3363 O O . GLY B 1 160 ? -15.578 -2.457 16.375 1 92.38 160 GLY B O 1
ATOM 3364 N N . ASP B 1 161 ? -14.812 -3.4 14.547 1 90.69 161 ASP B N 1
ATOM 3365 C CA . ASP B 1 161 ? -13.438 -2.988 14.82 1 90.69 161 ASP B CA 1
ATOM 3366 C C . ASP B 1 161 ? -13.125 -1.655 14.141 1 90.69 161 ASP B C 1
ATOM 3368 O O . ASP B 1 161 ? -12.047 -1.09 14.352 1 90.69 161 ASP B O 1
ATOM 3372 N N . ASP B 1 162 ? -14.094 -1.136 13.492 1 95.69 162 ASP B N 1
ATOM 3373 C CA . ASP B 1 162 ? -13.867 0.089 12.727 1 95.69 162 ASP B CA 1
ATOM 3374 C C . ASP B 1 162 ? -14.336 1.316 13.508 1 95.69 162 ASP B C 1
ATOM 3376 O O . ASP B 1 162 ? -15.391 1.292 14.148 1 95.69 162 ASP B O 1
ATOM 3380 N N . HIS B 1 163 ? -13.523 2.303 13.516 1 98.44 163 HIS B N 1
ATOM 3381 C CA . HIS B 1 163 ? -13.875 3.629 14.016 1 98.44 163 HIS B CA 1
ATOM 3382 C C . HIS B 1 163 ? -14.109 4.602 12.859 1 98.44 163 HIS B C 1
ATOM 3384 O O . HIS B 1 163 ? -13.477 4.496 11.812 1 98.44 163 HIS B O 1
ATOM 3390 N N . THR B 1 164 ? -15.062 5.512 13.055 1 98.56 164 THR B N 1
ATOM 3391 C CA . THR B 1 164 ? -15.266 6.629 12.141 1 98.56 164 THR B CA 1
ATOM 3392 C C . THR B 1 164 ? -15.117 7.961 12.867 1 98.56 164 THR B C 1
ATOM 3394 O O . THR B 1 164 ? -15.789 8.203 13.875 1 98.56 164 THR B O 1
ATOM 3397 N N . LEU B 1 165 ? -14.25 8.773 12.422 1 98.81 165 LEU B N 1
ATOM 3398 C CA . LEU B 1 165 ? -14.164 10.148 12.898 1 98.81 165 LEU B CA 1
ATOM 3399 C C . LEU B 1 165 ? -15.078 11.062 12.086 1 98.81 165 LEU B C 1
ATOM 3401 O O . LEU B 1 165 ? -15.062 11.023 10.859 1 98.81 165 LEU B O 1
ATOM 3405 N N . ALA B 1 166 ? -15.828 11.875 12.766 1 98.69 166 ALA B N 1
ATOM 3406 C CA . ALA B 1 166 ? -16.688 12.859 12.117 1 98.69 166 ALA B CA 1
ATOM 3407 C C . ALA B 1 166 ? -16.547 14.227 12.773 1 98.69 166 ALA B C 1
ATOM 3409 O O . ALA B 1 166 ? -16.281 14.328 13.977 1 98.69 166 ALA B O 1
ATOM 3410 N N . ALA B 1 167 ? -16.672 15.25 12.031 1 98 167 ALA B N 1
ATOM 3411 C CA . ALA B 1 167 ? -16.719 16.625 12.508 1 98 167 ALA B CA 1
ATOM 3412 C C . ALA B 1 167 ? -18.125 17.203 12.375 1 98 167 ALA B C 1
ATOM 3414 O O . ALA B 1 167 ? -18.844 16.875 11.43 1 98 167 ALA B O 1
ATOM 3415 N N . GLN B 1 168 ? -18.469 18.031 13.297 1 96.56 168 GLN B N 1
ATOM 3416 C CA . GLN B 1 168 ? -19.734 18.75 13.156 1 96.56 168 GLN B CA 1
ATOM 3417 C C . GLN B 1 168 ? -19.531 20.047 12.359 1 96.56 168 GLN B C 1
ATOM 3419 O O . GLN B 1 168 ? -18.875 20.984 12.844 1 96.56 168 GLN B O 1
ATOM 3424 N N . VAL B 1 169 ? -19.984 20.094 11.18 1 91.44 169 VAL B N 1
ATOM 3425 C CA . VAL B 1 169 ? -19.859 21.25 10.289 1 91.44 169 VAL B CA 1
ATOM 3426 C C . VAL B 1 169 ? -21.25 21.812 9.984 1 91.44 169 VAL B C 1
ATOM 3428 O O . VAL B 1 169 ? -22.078 21.125 9.383 1 91.44 169 VAL B O 1
ATOM 3431 N N . ARG B 1 170 ? -21.578 23.016 10.422 1 89.81 170 ARG B N 1
ATOM 3432 C CA . ARG B 1 170 ? -22.875 23.672 10.227 1 89.81 170 ARG B CA 1
ATOM 3433 C C . ARG B 1 170 ? -24.016 22.812 10.773 1 89.81 170 ARG B C 1
ATOM 3435 O O . ARG B 1 170 ? -25 22.578 10.078 1 89.81 170 ARG B O 1
ATOM 3442 N N . GLY B 1 171 ? -23.688 22.266 11.859 1 91.94 171 GLY B N 1
ATOM 3443 C CA . GLY B 1 171 ? -24.703 21.531 12.594 1 91.94 171 GLY B CA 1
ATOM 3444 C C . GLY B 1 171 ? -24.875 20.109 12.117 1 91.94 171 GLY B C 1
ATOM 3445 O O . GLY B 1 171 ? -25.656 19.344 12.695 1 91.94 171 GLY B O 1
ATOM 3446 N N . GLU B 1 172 ? -24.094 19.766 11.172 1 95.44 172 GLU B N 1
ATOM 3447 C CA . GLU B 1 172 ? -24.203 18.422 10.617 1 95.44 172 GLU B CA 1
ATOM 3448 C C . GLU B 1 172 ? -22.906 17.625 10.828 1 95.44 172 GLU B C 1
ATOM 3450 O O . GLU B 1 172 ? -21.812 18.172 10.688 1 95.44 172 GLU B O 1
ATOM 3455 N N . TRP B 1 173 ? -23.109 16.344 11.18 1 97.19 173 TRP B N 1
ATOM 3456 C CA . TRP B 1 173 ? -21.953 15.477 11.328 1 97.19 173 TRP B CA 1
ATOM 3457 C C . TRP B 1 173 ? -21.453 14.992 9.969 1 97.19 173 TRP B C 1
ATOM 3459 O O . TRP B 1 173 ? -22.219 14.398 9.203 1 97.19 173 TRP B O 1
ATOM 3469 N N . GLN B 1 174 ? -20.234 15.273 9.68 1 97.12 174 GLN B N 1
ATOM 3470 C CA . GLN B 1 174 ? -19.594 14.867 8.43 1 97.12 174 GLN B CA 1
ATOM 3471 C C . GLN B 1 174 ? -18.469 13.883 8.695 1 97.12 174 GLN B C 1
ATOM 3473 O O . GLN B 1 174 ? -17.469 14.227 9.336 1 97.12 174 GLN B O 1
ATOM 3478 N N . PRO B 1 175 ? -18.609 12.609 8.172 1 97.75 175 PRO B N 1
ATOM 3479 C CA . PRO B 1 175 ? -17.5 11.656 8.367 1 97.75 175 PRO B CA 1
ATOM 3480 C C . PRO B 1 175 ? -16.234 12.055 7.605 1 97.75 175 PRO B C 1
ATOM 3482 O O . PRO B 1 175 ? -16.328 12.562 6.484 1 97.75 175 PRO B O 1
ATOM 3485 N N . LEU B 1 176 ? -15.117 11.883 8.227 1 98.5 176 LEU B N 1
ATOM 3486 C CA . LEU B 1 176 ? -13.828 12.203 7.617 1 98.5 176 LEU B CA 1
ATOM 3487 C C . LEU B 1 176 ? -13.117 10.945 7.141 1 98.5 176 LEU B C 1
ATOM 3489 O O . LEU B 1 176 ? -12.773 10.828 5.961 1 98.5 176 LEU B O 1
ATOM 3493 N N . TYR B 1 177 ? -12.922 10.016 8.031 1 98.62 177 TYR B N 1
ATOM 3494 C CA . TYR B 1 177 ? -12.258 8.766 7.676 1 98.62 177 TYR B CA 1
ATOM 3495 C C . TYR B 1 177 ? -12.625 7.656 8.656 1 98.62 177 TYR B C 1
ATOM 3497 O O . TYR B 1 177 ? -13.094 7.926 9.758 1 98.62 177 TYR B O 1
ATOM 3505 N N . THR B 1 178 ? -12.484 6.434 8.219 1 98.25 178 THR B N 1
ATOM 3506 C CA . THR B 1 178 ? -12.617 5.238 9.047 1 98.25 178 THR B CA 1
ATOM 3507 C C . THR B 1 178 ? -11.25 4.598 9.305 1 98.25 178 THR B C 1
ATOM 3509 O O . THR B 1 178 ? -10.328 4.758 8.5 1 98.25 178 THR B O 1
ATOM 3512 N N . PHE B 1 179 ? -11.094 3.938 10.438 1 98.44 179 PHE B N 1
ATOM 3513 C CA . PHE B 1 179 ? -9.828 3.303 10.766 1 98.44 179 PHE B CA 1
ATOM 3514 C C . PHE B 1 179 ? -10.016 2.238 11.844 1 98.44 179 PHE B C 1
ATOM 3516 O O . PHE B 1 179 ? -11.055 2.195 12.508 1 98.44 179 PHE B O 1
ATOM 3523 N N . THR B 1 180 ? -9.078 1.344 11.953 1 97 180 THR B N 1
ATOM 3524 C CA . THR B 1 180 ? -8.953 0.439 13.094 1 97 180 THR B CA 1
ATOM 3525 C C . THR B 1 180 ? -7.77 0.824 13.969 1 97 180 THR B C 1
ATOM 3527 O O . THR B 1 180 ? -6.961 1.675 13.594 1 97 180 THR B O 1
ATOM 3530 N N . THR B 1 181 ? -7.707 0.185 15.086 1 96.88 181 THR B N 1
ATOM 3531 C CA . THR B 1 181 ? -6.641 0.543 16.016 1 96.88 181 THR B CA 1
ATOM 3532 C C . THR B 1 181 ? -5.461 -0.416 15.875 1 96.88 181 THR B C 1
ATOM 3534 O O . THR B 1 181 ? -4.59 -0.465 16.75 1 96.88 181 THR B O 1
ATOM 3537 N N . GLU B 1 182 ? -5.457 -1.169 14.852 1 94.75 182 GLU B N 1
ATOM 3538 C CA . GLU B 1 182 ? -4.293 -2.01 14.594 1 94.75 182 GLU B CA 1
ATOM 3539 C C . GLU B 1 182 ? -3.102 -1.175 14.133 1 94.75 182 GLU B C 1
ATOM 3541 O O . GLU B 1 182 ? -3.174 -0.487 13.117 1 94.75 182 GLU B O 1
ATOM 3546 N N . PRO B 1 183 ? -2.004 -1.271 14.883 1 97.44 183 PRO B N 1
ATOM 3547 C CA . PRO B 1 183 ? -0.828 -0.498 14.477 1 97.44 183 PRO B CA 1
ATOM 3548 C C . PRO B 1 183 ? -0.238 -0.972 13.156 1 97.44 183 PRO B C 1
ATOM 3550 O O . PRO B 1 183 ? -0.305 -2.16 12.836 1 97.44 183 PRO B O 1
ATOM 3553 N N . ARG B 1 184 ? 0.301 -0.034 12.461 1 97.88 184 ARG B N 1
ATOM 3554 C CA . ARG B 1 184 ? 0.961 -0.302 11.188 1 97.88 184 ARG B CA 1
ATOM 3555 C C . ARG B 1 184 ? 2.447 0.03 11.258 1 97.88 184 ARG B C 1
ATOM 3557 O O . ARG B 1 184 ? 2.826 1.108 11.719 1 97.88 184 ARG B O 1
ATOM 3564 N N . PRO B 1 185 ? 3.268 -0.929 10.789 1 97.69 185 PRO B N 1
ATOM 3565 C CA . PRO B 1 185 ? 4.691 -0.592 10.734 1 97.69 185 PRO B CA 1
ATOM 3566 C C . PRO B 1 185 ? 5.012 0.443 9.656 1 97.69 185 PRO B C 1
ATOM 3568 O O . PRO B 1 185 ? 4.281 0.562 8.672 1 97.69 185 PRO B O 1
ATOM 3571 N N . ARG B 1 186 ? 6.105 1.112 9.805 1 97.69 186 ARG B N 1
ATOM 3572 C CA . ARG B 1 186 ? 6.504 2.209 8.93 1 97.69 186 ARG B CA 1
ATOM 3573 C C . ARG B 1 186 ? 6.574 1.754 7.477 1 97.69 186 ARG B C 1
ATOM 3575 O O . ARG B 1 186 ? 6.184 2.492 6.57 1 97.69 186 ARG B O 1
ATOM 3582 N N . ILE B 1 187 ? 7.035 0.532 7.207 1 98.44 187 ILE B N 1
ATOM 3583 C CA . ILE B 1 187 ? 7.227 0.055 5.844 1 98.44 187 ILE B CA 1
ATOM 3584 C C . ILE B 1 187 ? 5.879 -0.026 5.133 1 98.44 187 ILE B C 1
ATOM 3586 O O . ILE B 1 187 ? 5.785 0.23 3.928 1 98.44 187 ILE B O 1
ATOM 3590 N N . ASP B 1 188 ? 4.844 -0.348 5.855 1 98.62 188 ASP B N 1
ATOM 3591 C CA . ASP B 1 188 ? 3.523 -0.409 5.238 1 98.62 188 ASP B CA 1
ATOM 3592 C C . ASP B 1 188 ? 2.988 0.991 4.945 1 98.62 188 ASP B C 1
ATOM 3594 O O . ASP B 1 188 ? 2.227 1.184 3.994 1 98.62 188 ASP B O 1
ATOM 3598 N N . LEU B 1 189 ? 3.379 1.946 5.754 1 98.81 189 LEU B N 1
ATOM 3599 C CA . LEU B 1 189 ? 3.035 3.336 5.469 1 98.81 189 LEU B CA 1
ATOM 3600 C C . LEU B 1 189 ? 3.771 3.834 4.23 1 98.81 189 LEU B C 1
ATOM 3602 O O . LEU B 1 189 ? 3.219 4.602 3.439 1 98.81 189 LEU B O 1
ATOM 3606 N N . GLU B 1 190 ? 5.008 3.398 4.086 1 98.81 190 GLU B N 1
ATOM 3607 C CA . GLU B 1 190 ? 5.77 3.75 2.893 1 98.81 190 GLU B CA 1
ATOM 3608 C C . GLU B 1 190 ? 5.098 3.213 1.631 1 98.81 190 GLU B C 1
ATOM 3610 O O . GLU B 1 190 ? 5.105 3.873 0.59 1 98.81 190 GLU B O 1
ATOM 3615 N N . VAL B 1 191 ? 4.484 2.066 1.731 1 98.88 191 VAL B N 1
ATOM 3616 C CA . VAL B 1 191 ? 3.738 1.495 0.614 1 98.88 191 VAL B CA 1
ATOM 3617 C C . VAL B 1 191 ? 2.58 2.418 0.241 1 98.88 191 VAL B C 1
ATOM 3619 O O . VAL B 1 191 ? 2.396 2.75 -0.932 1 98.88 191 VAL B O 1
ATOM 3622 N N . GLY B 1 192 ? 1.822 2.818 1.247 1 98.88 192 GLY B N 1
ATOM 3623 C CA . GLY B 1 192 ? 0.719 3.734 1.005 1 98.88 192 GLY B CA 1
ATOM 3624 C C . GLY B 1 192 ? 1.165 5.07 0.445 1 98.88 192 GLY B C 1
ATOM 3625 O O . GLY B 1 192 ? 0.537 5.609 -0.469 1 98.88 192 GLY B O 1
ATOM 3626 N N . SER B 1 193 ? 2.271 5.582 0.986 1 98.94 193 SER B N 1
ATOM 3627 C CA . SER B 1 193 ? 2.795 6.867 0.537 1 98.94 193 SER B CA 1
ATOM 3628 C C . SER B 1 193 ? 3.258 6.801 -0.915 1 98.94 193 SER B C 1
ATOM 3630 O O . SER B 1 193 ? 3.021 7.727 -1.691 1 98.94 193 SER B O 1
ATOM 3632 N N . TRP B 1 194 ? 3.908 5.727 -1.294 1 98.94 194 TRP B N 1
ATOM 3633 C CA . TRP B 1 194 ? 4.301 5.531 -2.686 1 98.94 194 TRP B CA 1
ATOM 3634 C C . TRP B 1 194 ? 3.086 5.566 -3.605 1 98.94 194 TRP B C 1
ATOM 3636 O O . TRP B 1 194 ? 3.094 6.254 -4.629 1 98.94 194 TRP B O 1
ATOM 3646 N N . TYR B 1 195 ? 2.043 4.875 -3.201 1 98.94 195 TYR B N 1
ATOM 3647 C CA . TYR B 1 195 ? 0.825 4.809 -4 1 98.94 195 TYR B CA 1
ATOM 3648 C C . TYR B 1 195 ? 0.231 6.195 -4.207 1 98.94 195 TYR B C 1
ATOM 3650 O O . TYR B 1 195 ? 0.064 6.645 -5.344 1 98.94 195 TYR B O 1
ATOM 3658 N N . VAL B 1 196 ? 0.06 6.996 -3.186 1 98.81 196 VAL B N 1
ATOM 3659 C CA . VAL B 1 196 ? -0.683 8.242 -3.314 1 98.81 196 VAL B CA 1
ATOM 3660 C C . VAL B 1 196 ? 0.206 9.312 -3.951 1 98.81 196 VAL B C 1
ATOM 3662 O O . VAL B 1 196 ? -0.291 10.25 -4.574 1 98.81 196 VAL B O 1
ATOM 3665 N N . SER B 1 197 ? 1.543 9.117 -3.85 1 98.88 197 SER B N 1
ATOM 3666 C CA . SER B 1 197 ? 2.43 10.141 -4.391 1 98.88 197 SER B CA 1
ATOM 3667 C C . SER B 1 197 ? 2.793 9.844 -5.84 1 98.88 197 SER B C 1
ATOM 3669 O O . SER B 1 197 ? 3.365 10.695 -6.527 1 98.88 197 SER B O 1
ATOM 3671 N N . THR B 1 198 ? 2.461 8.602 -6.375 1 98.88 198 THR B N 1
ATOM 3672 C CA . THR B 1 198 ? 2.982 8.297 -7.703 1 98.88 198 THR B CA 1
ATOM 3673 C C . THR B 1 198 ? 1.873 7.777 -8.617 1 98.88 198 THR B C 1
ATOM 3675 O O . THR B 1 198 ? 1.991 7.84 -9.836 1 98.88 198 THR B O 1
ATOM 3678 N N . HIS B 1 199 ? 0.806 7.191 -8.109 1 98.81 199 HIS B N 1
ATOM 3679 C CA . HIS B 1 199 ? -0.256 6.637 -8.938 1 98.81 199 HIS B CA 1
ATOM 3680 C C . HIS B 1 199 ? -0.928 7.723 -9.773 1 98.81 199 HIS B C 1
ATOM 3682 O O . HIS B 1 199 ? -1.312 8.773 -9.242 1 98.81 199 HIS B O 1
ATOM 3688 N N . PRO B 1 200 ? -1.127 7.48 -11.008 1 98.12 200 PRO B N 1
ATOM 3689 C CA . PRO B 1 200 ? -1.647 8.531 -11.891 1 98.12 200 PRO B CA 1
ATOM 3690 C C . PRO B 1 200 ? -3.086 8.922 -11.562 1 98.12 200 PRO B C 1
ATOM 3692 O O . PRO B 1 200 ? -3.549 9.992 -11.961 1 98.12 200 PRO B O 1
ATOM 3695 N N . GLY B 1 201 ? -3.775 8.055 -10.883 1 97.06 201 GLY B N 1
ATOM 3696 C CA . GLY B 1 201 ? -5.148 8.352 -10.492 1 97.06 201 GLY B CA 1
ATOM 3697 C C . GLY B 1 201 ? -5.254 9.055 -9.156 1 97.06 201 GLY B C 1
ATOM 3698 O O . GLY B 1 201 ? -6.348 9.422 -8.727 1 97.06 201 GLY B O 1
ATOM 3699 N N . SER B 1 202 ? -4.172 9.219 -8.461 1 98.19 202 SER B N 1
ATOM 3700 C CA . SER B 1 202 ? -4.16 9.883 -7.16 1 98.19 202 SER B CA 1
ATOM 3701 C C . SER B 1 202 ? -4.43 11.375 -7.297 1 98.19 202 SER B C 1
ATOM 3703 O O . SER B 1 202 ? -3.814 12.047 -8.125 1 98.19 202 SER B O 1
ATOM 3705 N N . HIS B 1 203 ? -5.309 11.945 -6.473 1 97.06 203 HIS B N 1
ATOM 3706 C CA . HIS B 1 203 ? -5.609 13.375 -6.508 1 97.06 203 HIS B CA 1
ATOM 3707 C C . HIS B 1 203 ? -4.406 14.203 -6.082 1 97.06 203 HIS B C 1
ATOM 3709 O O . HIS B 1 203 ? -4.324 15.398 -6.391 1 97.06 203 HIS B O 1
ATOM 3715 N N . PHE B 1 204 ? -3.396 13.578 -5.418 1 98.44 204 PHE B N 1
ATOM 3716 C CA . PHE B 1 204 ? -2.184 14.281 -5.023 1 98.44 204 PHE B CA 1
ATOM 3717 C C . PHE B 1 204 ? -1.263 14.484 -6.219 1 98.44 204 PHE B C 1
ATOM 3719 O O . PHE B 1 204 ? -0.364 15.328 -6.184 1 98.44 204 PHE B O 1
ATOM 3726 N N . VAL B 1 205 ? -1.459 13.672 -7.199 1 98.62 205 VAL B N 1
ATOM 3727 C CA . VAL B 1 205 ? -0.646 13.734 -8.406 1 98.62 205 VAL B CA 1
ATOM 3728 C C . VAL B 1 205 ? -1.321 14.641 -9.438 1 98.62 205 VAL B C 1
ATOM 3730 O O . VAL B 1 205 ? -0.649 15.367 -10.164 1 98.62 205 VAL B O 1
ATOM 3733 N N . THR B 1 206 ? -2.684 14.695 -9.438 1 98.31 206 THR B N 1
ATOM 3734 C CA . THR B 1 206 ? -3.396 15.266 -10.57 1 98.31 206 THR B CA 1
ATOM 3735 C C . THR B 1 206 ? -3.949 16.641 -10.227 1 98.31 206 THR B C 1
ATOM 3737 O O . THR B 1 206 ? -4.371 17.391 -11.117 1 98.31 206 THR B O 1
ATOM 3740 N N . GLY B 1 207 ? -3.938 16.953 -8.938 1 98.44 207 GLY B N 1
ATOM 3741 C CA . GLY B 1 207 ? -4.457 18.25 -8.5 1 98.44 207 GLY B CA 1
ATOM 3742 C C . GLY B 1 207 ? -3.604 18.891 -7.43 1 98.44 207 GLY B C 1
ATOM 3743 O O . GLY B 1 207 ? -2.709 18.266 -6.867 1 98.44 207 GLY B O 1
ATOM 3744 N N . LEU B 1 208 ? -3.9 20.188 -7.195 1 98.75 208 LEU B N 1
ATOM 3745 C CA . LEU B 1 208 ? -3.174 20.938 -6.18 1 98.75 208 LEU B CA 1
ATOM 3746 C C . LEU B 1 208 ? -4.043 21.156 -4.945 1 98.75 208 LEU B C 1
ATOM 3748 O O . LEU B 1 208 ? -5.176 21.625 -5.055 1 98.75 208 LEU B O 1
ATOM 3752 N N . THR B 1 209 ? -3.566 20.844 -3.842 1 98.69 209 THR B N 1
ATOM 3753 C CA . THR B 1 209 ? -4.215 21.109 -2.564 1 98.69 209 THR B CA 1
ATOM 3754 C C . THR B 1 209 ? -3.207 21.641 -1.546 1 98.69 209 THR B C 1
ATOM 3756 O O . THR B 1 209 ? -2.088 21.125 -1.455 1 98.69 209 THR B O 1
ATOM 3759 N N . VAL B 1 210 ? -3.514 22.688 -0.898 1 98.81 210 VAL B N 1
ATOM 3760 C CA . VAL B 1 210 ? -2.746 23.297 0.187 1 98.81 210 VAL B CA 1
ATOM 3761 C C . VAL B 1 210 ? -3.689 23.75 1.297 1 98.81 210 VAL B C 1
ATOM 3763 O O . VAL B 1 210 ? -4.777 24.266 1.022 1 98.81 210 VAL B O 1
ATOM 3766 N N . ALA B 1 211 ? -3.291 23.516 2.525 1 98.81 211 ALA B N 1
ATOM 3767 C CA . ALA B 1 211 ? -4.141 23.906 3.643 1 98.81 211 ALA B CA 1
ATOM 3768 C C . ALA B 1 211 ? -3.303 24.297 4.859 1 98.81 211 ALA B C 1
ATOM 3770 O O . ALA B 1 211 ? -2.182 23.797 5.027 1 98.81 211 ALA B O 1
ATOM 3771 N N . VAL B 1 212 ? -3.793 25.141 5.613 1 98.38 212 VAL B N 1
ATOM 3772 C CA . VAL B 1 212 ? -3.248 25.469 6.926 1 98.38 212 VAL B CA 1
ATOM 3773 C C . VAL B 1 212 ? -4.387 25.844 7.879 1 98.38 212 VAL B C 1
ATOM 3775 O O . VAL B 1 212 ? -5.41 26.375 7.453 1 98.38 212 VAL B O 1
ATOM 3778 N N . VAL B 1 213 ? -4.23 25.469 9.109 1 97.56 213 VAL B N 1
ATOM 3779 C CA . VAL B 1 213 ? -5.227 25.797 10.125 1 97.56 213 VAL B CA 1
ATOM 3780 C C . VAL B 1 213 ? -4.609 26.703 11.195 1 97.56 213 VAL B C 1
ATOM 37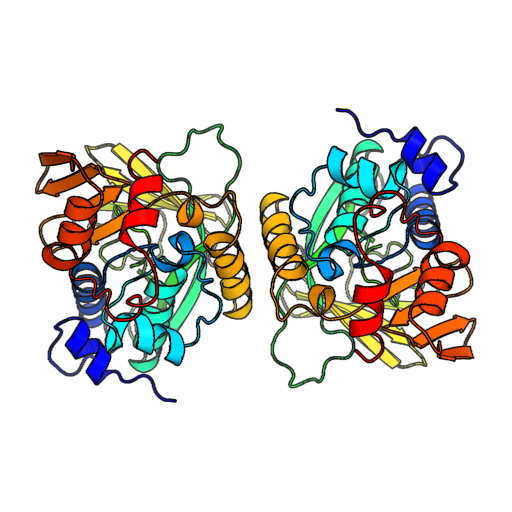82 O O . VAL B 1 213 ? -3.715 26.281 11.93 1 97.56 213 VAL B O 1
ATOM 3785 N N . THR B 1 214 ? -5.078 27.906 11.234 1 96.12 214 THR B N 1
ATOM 3786 C CA . THR B 1 214 ? -4.652 28.844 12.273 1 96.12 214 THR B CA 1
ATOM 3787 C C . THR B 1 214 ? -5.594 28.781 13.477 1 96.12 214 THR B C 1
ATOM 3789 O O . THR B 1 214 ? -6.496 27.953 13.516 1 96.12 214 THR B O 1
ATOM 3792 N N . ASP B 1 215 ? -5.301 29.562 14.438 1 94.06 215 ASP B N 1
ATOM 3793 C CA . ASP B 1 215 ? -6.129 29.531 15.641 1 94.06 215 ASP B CA 1
ATOM 3794 C C . ASP B 1 215 ? -7.547 30.016 15.336 1 94.06 215 ASP B C 1
ATOM 3796 O O . ASP B 1 215 ? -8.5 29.594 15.992 1 94.06 215 ASP B O 1
ATOM 3800 N N . ASP B 1 216 ? -7.684 30.797 14.258 1 92.38 216 ASP B N 1
ATOM 3801 C CA . ASP B 1 216 ? -8.992 31.406 14.07 1 92.38 216 ASP B CA 1
ATOM 3802 C C . ASP B 1 216 ? -9.578 31.062 12.703 1 92.38 216 ASP B C 1
ATOM 3804 O O . ASP B 1 216 ? -10.711 31.438 12.391 1 92.38 216 ASP B O 1
ATOM 3808 N N . ALA B 1 217 ? -8.789 30.312 11.93 1 96.19 217 ALA B N 1
ATOM 3809 C CA . ALA B 1 217 ? -9.305 30.109 10.586 1 96.19 217 ALA B CA 1
ATOM 3810 C C . ALA B 1 217 ? -8.742 28.812 9.977 1 96.19 217 ALA B C 1
ATOM 3812 O O . ALA B 1 217 ? -7.688 28.344 10.406 1 96.19 217 ALA B O 1
ATOM 3813 N N . ARG B 1 218 ? -9.453 28.234 9.016 1 97.12 218 ARG B N 1
ATOM 3814 C CA . ARG B 1 218 ? -8.984 27.203 8.102 1 97.12 218 ARG B CA 1
ATOM 3815 C C . ARG B 1 218 ? -8.812 27.75 6.691 1 97.12 218 ARG B C 1
ATOM 3817 O O . ARG B 1 218 ? -9.742 28.344 6.133 1 97.12 218 ARG B O 1
ATOM 3824 N N . TYR B 1 219 ? -7.605 27.625 6.172 1 98.12 219 TYR B N 1
ATOM 3825 C CA . TYR B 1 219 ? -7.305 27.984 4.789 1 98.12 219 TYR B CA 1
ATOM 3826 C C . TYR B 1 219 ? -7.223 26.734 3.914 1 98.12 219 TYR B C 1
ATOM 3828 O O . TYR B 1 219 ? -6.477 25.812 4.223 1 98.12 219 TYR B O 1
ATOM 3836 N N . ASN B 1 220 ? -8.039 26.703 2.873 1 98.12 220 ASN B N 1
ATOM 3837 C CA . ASN B 1 220 ? -8.055 25.562 1.948 1 98.12 220 ASN B CA 1
ATOM 3838 C C . ASN B 1 220 ? -7.891 26.031 0.502 1 98.12 220 ASN B C 1
ATOM 3840 O O . ASN B 1 220 ? -8.773 26.688 -0.046 1 98.12 220 ASN B O 1
ATOM 3844 N N . LEU B 1 221 ? -6.777 25.703 -0.078 1 98.75 221 LEU B N 1
ATOM 3845 C CA . LEU B 1 221 ? -6.523 25.984 -1.487 1 98.75 221 LEU B CA 1
ATOM 3846 C C . LEU B 1 221 ? -6.66 24.719 -2.328 1 98.75 221 LEU B C 1
ATOM 3848 O O . LEU B 1 221 ? -6.016 23.703 -2.045 1 98.75 221 LEU B O 1
ATOM 3852 N N . ARG B 1 222 ? -7.508 24.688 -3.316 1 98.31 222 ARG B N 1
ATOM 3853 C CA . ARG B 1 222 ? -7.664 23.656 -4.336 1 98.31 222 ARG B CA 1
ATOM 3854 C C . ARG B 1 222 ? -7.574 24.25 -5.738 1 98.31 222 ARG B C 1
ATOM 3856 O O . ARG B 1 222 ? -8.469 24.969 -6.168 1 98.31 222 ARG B O 1
ATOM 3863 N N . GLY B 1 223 ? -6.598 23.797 -6.418 1 98.38 223 GLY B N 1
ATOM 3864 C CA . GLY B 1 223 ? -6.359 24.484 -7.676 1 98.38 223 GLY B CA 1
ATOM 3865 C C . GLY B 1 223 ? -6.211 26 -7.516 1 98.38 223 GLY B C 1
ATOM 3866 O O . GLY B 1 223 ? -5.293 26.453 -6.836 1 98.38 223 GLY B O 1
ATOM 3867 N N . ARG B 1 224 ? -7.078 26.766 -8.125 1 98.69 224 ARG B N 1
ATOM 3868 C CA . ARG B 1 224 ? -6.98 28.219 -8.039 1 98.69 224 ARG B CA 1
ATOM 3869 C C . ARG B 1 224 ? -7.961 28.766 -7.016 1 98.69 224 ARG B C 1
ATOM 3871 O O . ARG B 1 224 ? -8.086 29.984 -6.867 1 98.69 224 ARG B O 1
ATOM 3878 N N . ASN B 1 225 ? -8.688 27.891 -6.352 1 98.69 225 ASN B N 1
ATOM 3879 C CA . ASN B 1 225 ? -9.742 28.344 -5.449 1 98.69 225 ASN B CA 1
ATOM 3880 C C . ASN B 1 225 ? -9.305 28.266 -3.99 1 98.69 225 ASN B C 1
ATOM 3882 O O . ASN B 1 225 ? -9.008 27.188 -3.477 1 98.69 225 ASN B O 1
ATOM 3886 N N . LEU B 1 226 ? -9.289 29.391 -3.334 1 98.56 226 LEU B N 1
ATOM 3887 C CA . LEU B 1 226 ? -8.969 29.484 -1.915 1 98.56 226 LEU B CA 1
ATOM 3888 C C . LEU B 1 226 ? -10.227 29.766 -1.092 1 98.56 226 LEU B C 1
ATOM 3890 O O . LEU B 1 226 ? -10.977 30.703 -1.394 1 98.56 226 LEU B O 1
ATOM 3894 N N . ALA B 1 227 ? -10.508 28.922 -0.146 1 98 227 ALA B N 1
ATOM 3895 C CA . ALA B 1 227 ? -11.555 29.156 0.842 1 98 227 ALA B CA 1
ATOM 3896 C C . ALA B 1 227 ? -10.961 29.422 2.221 1 98 227 ALA B C 1
ATOM 3898 O O . ALA B 1 227 ? -10.086 28.688 2.682 1 98 227 ALA B O 1
ATOM 3899 N N . VAL B 1 228 ? -11.391 30.5 2.807 1 97.5 228 VAL B N 1
ATOM 3900 C CA . VAL B 1 228 ? -11 30.844 4.172 1 97.5 228 VAL B CA 1
ATOM 3901 C C . VAL B 1 228 ? -12.219 30.781 5.09 1 97.5 228 VAL B C 1
ATOM 3903 O O . VAL B 1 228 ? -13.156 31.562 4.945 1 97.5 228 VAL B O 1
ATOM 3906 N N . HIS B 1 229 ? -12.227 29.797 5.992 1 95.31 229 HIS B N 1
ATOM 3907 C CA . HIS B 1 229 ? -13.312 29.625 6.953 1 95.31 229 HIS B CA 1
ATOM 3908 C C . HIS B 1 229 ? -12.953 30.25 8.305 1 95.31 229 HIS B C 1
ATOM 3910 O O . HIS B 1 229 ? -11.969 29.844 8.93 1 95.31 229 HIS B O 1
ATOM 3916 N N . ARG B 1 230 ? -13.758 31.297 8.703 1 90.38 230 ARG B N 1
ATOM 3917 C CA . ARG B 1 230 ? -13.609 31.984 9.984 1 90.38 230 ARG B CA 1
ATOM 3918 C C . ARG B 1 230 ? -14.938 32.031 10.734 1 90.38 230 ARG B C 1
ATOM 3920 O O . ARG B 1 230 ? -15.898 32.625 10.258 1 90.38 230 ARG B O 1
ATOM 3927 N N . SER B 1 231 ? -15.031 31.641 12.109 1 79.69 231 SER B N 1
ATOM 3928 C CA . SER B 1 231 ? -16.141 31.797 13.047 1 79.69 231 SER B CA 1
ATOM 3929 C C . SER B 1 231 ? -17.484 31.781 12.32 1 79.69 231 SER B C 1
ATOM 3931 O O . SER B 1 231 ? -18.297 32.688 12.508 1 79.69 231 SER B O 1
ATOM 3933 N N . GLY B 1 232 ? -17.562 30.828 11.398 1 76.31 232 GLY B N 1
ATOM 3934 C CA . GLY B 1 232 ? -18.875 30.578 10.797 1 76.31 232 GLY B CA 1
ATOM 3935 C C . GLY B 1 232 ? -19.031 31.219 9.43 1 76.31 232 GLY B C 1
ATOM 3936 O O . GLY B 1 232 ? -20.078 31.094 8.805 1 76.31 232 GLY B O 1
ATOM 3937 N N . ALA B 1 233 ? -18.141 31.969 9 1 89 233 ALA B N 1
ATOM 3938 C CA . ALA B 1 233 ? -18.203 32.562 7.668 1 89 233 ALA B CA 1
ATOM 3939 C C . ALA B 1 233 ? -17.094 32 6.766 1 89 233 ALA B C 1
ATOM 3941 O O . ALA B 1 233 ? -16.062 31.562 7.246 1 89 233 ALA B O 1
ATOM 3942 N N . THR B 1 234 ? -17.422 31.969 5.445 1 93.81 234 THR B N 1
ATOM 3943 C CA . THR B 1 234 ? -16.453 31.5 4.465 1 93.81 234 THR B CA 1
ATOM 3944 C C . THR B 1 234 ? -16.188 32.562 3.41 1 93.81 234 THR B C 1
ATOM 3946 O O . THR B 1 234 ? -17.125 33.125 2.842 1 93.81 234 THR B O 1
ATOM 3949 N N . GLU B 1 235 ? -14.969 32.938 3.264 1 96.31 235 GLU B N 1
ATOM 3950 C CA . GLU B 1 235 ? -14.508 33.781 2.158 1 96.31 235 GLU B CA 1
ATOM 3951 C C . GLU B 1 235 ? -13.969 32.938 1.015 1 96.31 235 GLU B C 1
ATOM 3953 O O . GLU B 1 235 ? -13.242 31.953 1.245 1 96.31 235 GLU B O 1
ATOM 3958 N N . HIS B 1 236 ? -14.391 33.25 -0.204 1 97.56 236 HIS B N 1
ATOM 3959 C CA . HIS B 1 236 ? -13.906 32.531 -1.388 1 97.56 236 HIS B CA 1
ATOM 3960 C C . HIS B 1 236 ? -13.086 33.469 -2.275 1 97.56 236 HIS B C 1
ATOM 3962 O O . HIS B 1 236 ? -13.523 34.562 -2.605 1 97.56 236 HIS B O 1
ATOM 3968 N N . ILE B 1 237 ? -11.922 33.062 -2.57 1 98 237 ILE B N 1
ATOM 3969 C CA . ILE B 1 237 ? -11.023 33.812 -3.469 1 98 237 ILE B CA 1
ATOM 3970 C C . ILE B 1 237 ? -10.664 32.906 -4.66 1 98 237 ILE B C 1
ATOM 3972 O O . ILE B 1 237 ? -10.25 31.766 -4.484 1 98 237 ILE B O 1
ATOM 3976 N N . ARG B 1 238 ? -10.844 33.344 -5.871 1 98.56 238 ARG B N 1
ATOM 3977 C CA . ARG B 1 238 ? -10.422 32.656 -7.086 1 98.56 238 ARG B CA 1
ATOM 3978 C C . ARG B 1 238 ? -9.242 33.375 -7.742 1 98.56 238 ARG B C 1
ATOM 3980 O O . ARG B 1 238 ? -9.352 34.531 -8.141 1 98.56 238 ARG B O 1
ATOM 3987 N N . PHE B 1 239 ? -8.141 32.719 -7.918 1 98.69 239 PHE B N 1
ATOM 3988 C CA . PHE B 1 239 ? -6.957 33.312 -8.523 1 98.69 239 PHE B CA 1
ATOM 3989 C C . PHE B 1 239 ? -7.035 33.25 -10.047 1 98.69 239 PHE B C 1
ATOM 3991 O O . PHE B 1 239 ? -7.574 32.281 -10.602 1 98.69 239 PHE B O 1
ATOM 3998 N N . ASP B 1 240 ? -6.484 34.219 -10.703 1 98.38 240 ASP B N 1
ATOM 3999 C CA . ASP B 1 240 ? -6.574 34.312 -12.156 1 98.38 240 ASP B CA 1
ATOM 4000 C C . ASP B 1 240 ? -5.473 33.5 -12.836 1 98.38 240 ASP B C 1
ATOM 4002 O O . ASP B 1 240 ? -5.617 33.094 -13.984 1 98.38 240 ASP B O 1
ATOM 4006 N N . SER B 1 241 ? -4.332 33.312 -12.094 1 98.56 241 SER B N 1
ATOM 4007 C CA . SER B 1 241 ? -3.172 32.719 -12.742 1 98.56 241 SER B CA 1
ATOM 4008 C C . SER B 1 241 ? -2.395 31.828 -11.781 1 98.56 241 SER B C 1
ATOM 4010 O O . SER B 1 241 ? -2.562 31.922 -10.562 1 98.56 241 SER B O 1
ATOM 4012 N N . ALA B 1 242 ? -1.557 31 -12.367 1 98.69 242 ALA B N 1
ATOM 4013 C CA . ALA B 1 242 ? -0.66 30.172 -11.578 1 98.69 242 ALA B CA 1
ATOM 4014 C C . ALA B 1 242 ? 0.289 31.016 -10.734 1 98.69 242 ALA B C 1
ATOM 4016 O O . ALA B 1 242 ? 0.647 30.641 -9.617 1 98.69 242 ALA B O 1
ATOM 4017 N N . ALA B 1 243 ? 0.658 32.156 -11.266 1 98.56 243 ALA B N 1
ATOM 4018 C CA . ALA B 1 243 ? 1.547 33.062 -10.539 1 98.56 243 ALA B CA 1
ATOM 4019 C C . ALA B 1 243 ? 0.905 33.531 -9.234 1 98.56 243 ALA B C 1
ATOM 4021 O O . ALA B 1 243 ? 1.575 33.625 -8.203 1 98.56 243 ALA B O 1
ATOM 4022 N N . GLN B 1 244 ? -0.355 33.812 -9.266 1 98.75 244 GLN B N 1
ATOM 4023 C CA . GLN B 1 244 ? -1.077 34.25 -8.07 1 98.75 244 GLN B CA 1
ATOM 4024 C C . GLN B 1 244 ? -1.203 33.094 -7.066 1 98.75 244 GLN B C 1
ATOM 4026 O O . GLN B 1 244 ? -1.107 33.344 -5.855 1 98.75 244 GLN B O 1
ATOM 4031 N N . VAL B 1 245 ? -1.413 31.906 -7.609 1 98.81 245 VAL B N 1
ATOM 4032 C CA . VAL B 1 245 ? -1.474 30.734 -6.746 1 98.81 245 VAL B CA 1
ATOM 4033 C C . VAL B 1 245 ? -0.138 30.547 -6.031 1 98.81 245 VAL B C 1
ATOM 4035 O O . VAL B 1 245 ? -0.102 30.359 -4.816 1 98.81 245 VAL B O 1
ATOM 4038 N N . LEU B 1 246 ? 0.967 30.656 -6.73 1 98.56 246 LEU B N 1
ATOM 4039 C CA . LEU B 1 246 ? 2.289 30.5 -6.137 1 98.56 246 LEU B CA 1
ATOM 4040 C C . LEU B 1 246 ? 2.562 31.594 -5.113 1 98.56 246 LEU B C 1
ATOM 4042 O O . LEU B 1 246 ? 3.184 31.344 -4.078 1 98.56 246 LEU B O 1
ATOM 4046 N N . ASP B 1 247 ? 2.127 32.781 -5.477 1 98.5 247 ASP B N 1
ATOM 4047 C CA . ASP B 1 247 ? 2.27 33.875 -4.523 1 98.5 247 ASP B CA 1
ATOM 4048 C C . ASP B 1 247 ? 1.564 33.562 -3.207 1 98.5 247 ASP B C 1
ATOM 4050 O O . ASP B 1 247 ? 2.107 33.812 -2.129 1 98.5 247 ASP B O 1
ATOM 4054 N N . ALA B 1 248 ? 0.359 33 -3.271 1 98.62 248 ALA B N 1
ATOM 4055 C CA . ALA B 1 248 ? -0.379 32.594 -2.074 1 98.62 248 ALA B CA 1
ATOM 4056 C C . ALA B 1 248 ? 0.346 31.484 -1.323 1 98.62 248 ALA B C 1
ATOM 4058 O O . ALA B 1 248 ? 0.442 31.516 -0.094 1 98.62 248 ALA B O 1
ATOM 4059 N N . ILE B 1 249 ? 0.833 30.484 -2.062 1 98.69 249 ILE B N 1
ATOM 4060 C CA . ILE B 1 249 ? 1.533 29.344 -1.473 1 98.69 249 ILE B CA 1
ATOM 4061 C C . ILE B 1 249 ? 2.725 29.844 -0.657 1 98.69 249 ILE B C 1
ATOM 4063 O O . ILE B 1 249 ? 2.936 29.406 0.476 1 98.69 249 ILE B O 1
ATOM 4067 N N . VAL B 1 250 ? 3.467 30.828 -1.145 1 98.31 250 VAL B N 1
ATOM 4068 C CA . VAL B 1 250 ? 4.68 31.328 -0.503 1 98.31 250 VAL B CA 1
ATOM 4069 C C . VAL B 1 250 ? 4.312 32.312 0.618 1 98.31 250 VAL B C 1
ATOM 4071 O O . VAL B 1 250 ? 4.777 32.156 1.75 1 98.31 250 VAL B O 1
ATOM 4074 N N . ASN B 1 251 ? 3.398 33.188 0.356 1 97.44 251 ASN B N 1
ATOM 4075 C CA . ASN B 1 251 ? 3.221 34.344 1.255 1 97.44 251 ASN B CA 1
ATOM 4076 C C . ASN B 1 251 ? 2.088 34.094 2.248 1 97.44 251 ASN B C 1
ATOM 4078 O O . ASN B 1 251 ? 2.113 34.625 3.365 1 97.44 251 ASN B O 1
ATOM 4082 N N . ARG B 1 252 ? 1.077 33.375 1.834 1 96.19 252 ARG B N 1
ATOM 4083 C CA . ARG B 1 252 ? -0.036 33.094 2.738 1 96.19 252 ARG B CA 1
ATOM 4084 C C . ARG B 1 252 ? 0.181 31.797 3.5 1 96.19 252 ARG B C 1
ATOM 4086 O O . ARG B 1 252 ? -0.09 31.719 4.699 1 96.19 252 ARG B O 1
ATOM 4093 N N . PHE B 1 253 ? 0.687 30.797 2.846 1 98.31 253 PHE B N 1
ATOM 4094 C CA . PHE B 1 253 ? 0.829 29.484 3.471 1 98.31 253 PHE B CA 1
ATOM 4095 C C . PHE B 1 253 ? 2.234 29.297 4.031 1 98.31 253 PHE B C 1
ATOM 4097 O O . PHE B 1 253 ? 2.48 28.391 4.824 1 98.31 253 PHE B O 1
ATOM 4104 N N . GLY B 1 254 ? 3.193 30.156 3.6 1 97.81 254 GLY B N 1
ATOM 4105 C CA . GLY B 1 254 ? 4.527 30.156 4.184 1 97.81 254 GLY B CA 1
ATOM 4106 C C . GLY B 1 254 ? 5.398 29.031 3.678 1 97.81 254 GLY B C 1
ATOM 4107 O O . GLY B 1 254 ? 6.309 28.578 4.379 1 97.81 254 GLY B O 1
ATOM 4108 N N . ILE B 1 255 ? 5.137 28.516 2.457 1 98.62 255 ILE B N 1
ATOM 4109 C CA . ILE B 1 255 ? 5.902 27.406 1.896 1 98.62 255 ILE B CA 1
ATOM 4110 C C . ILE B 1 255 ? 7.117 27.953 1.147 1 98.62 255 ILE B C 1
ATOM 4112 O O . ILE B 1 255 ? 6.984 28.828 0.285 1 98.62 255 ILE B O 1
ATOM 4116 N N . ASP B 1 256 ? 8.289 27.469 1.509 1 98.38 256 ASP B N 1
ATOM 4117 C CA . ASP B 1 256 ? 9.523 27.812 0.8 1 98.38 256 ASP B CA 1
ATOM 4118 C C . ASP B 1 256 ? 9.727 26.906 -0.415 1 98.38 256 ASP B C 1
ATOM 4120 O O . ASP B 1 256 ? 9.797 25.688 -0.281 1 98.38 256 ASP B O 1
ATOM 4124 N N . LEU B 1 257 ? 9.828 27.484 -1.598 1 97.81 257 LEU B N 1
ATOM 4125 C CA . LEU B 1 257 ? 9.93 26.719 -2.834 1 97.81 257 LEU B CA 1
ATOM 4126 C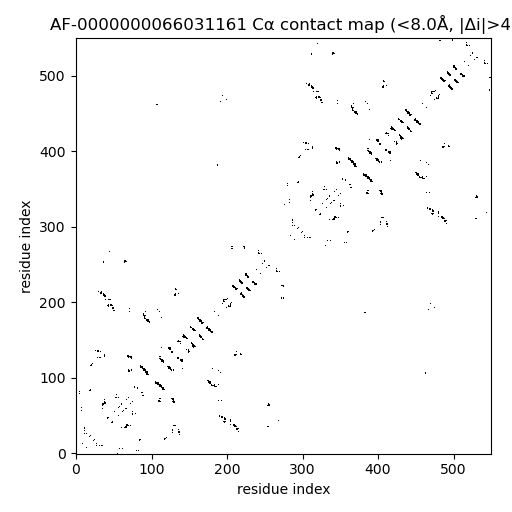 C . LEU B 1 257 ? 11.375 26.625 -3.299 1 97.81 257 LEU B C 1
ATOM 4128 O O . LEU B 1 257 ? 11.648 26.203 -4.426 1 97.81 257 LEU B O 1
ATOM 4132 N N . GLY B 1 258 ? 12.273 27.031 -2.422 1 96.94 258 GLY B N 1
ATOM 4133 C CA . GLY B 1 258 ? 13.68 27.109 -2.799 1 96.94 258 GLY B CA 1
ATOM 4134 C C . GLY B 1 258 ? 14.242 25.781 -3.27 1 96.94 258 GLY B C 1
ATOM 4135 O O . GLY B 1 258 ? 15.094 25.734 -4.156 1 96.94 258 GLY B O 1
ATOM 4136 N N . ASP B 1 259 ? 13.812 24.672 -2.738 1 96.31 259 ASP B N 1
ATOM 4137 C CA . ASP B 1 259 ? 14.367 23.375 -3.07 1 96.31 259 ASP B CA 1
ATOM 4138 C C . ASP B 1 259 ? 13.836 22.875 -4.418 1 96.31 259 ASP B C 1
ATOM 4140 O O . ASP B 1 259 ? 14.312 21.859 -4.941 1 96.31 259 ASP B O 1
ATOM 4144 N N . LEU B 1 260 ? 12.914 23.656 -4.996 1 96.81 260 LEU B N 1
ATOM 4145 C CA . LEU B 1 260 ? 12.32 23.281 -6.273 1 96.81 260 LEU B CA 1
ATOM 4146 C C . LEU B 1 260 ? 12.836 24.172 -7.398 1 96.81 260 LEU B C 1
ATOM 4148 O O . LEU B 1 260 ? 12.266 24.188 -8.492 1 96.81 260 LEU B O 1
ATOM 4152 N N . ALA B 1 261 ? 13.82 25.047 -7.195 1 91.44 261 ALA B N 1
ATOM 4153 C CA . ALA B 1 261 ? 14.359 26.031 -8.141 1 91.44 261 ALA B CA 1
ATOM 4154 C C . ALA B 1 261 ? 14.672 25.375 -9.484 1 91.44 261 ALA B C 1
ATOM 4156 O O . ALA B 1 261 ? 14.562 26.016 -10.531 1 91.44 261 ALA B O 1
ATOM 4157 N N . GLY B 1 262 ? 14.93 24.094 -9.648 1 92.12 262 GLY B N 1
ATOM 4158 C CA . GLY B 1 262 ? 15.258 23.422 -10.898 1 92.12 262 GLY B CA 1
ATOM 4159 C C . GLY B 1 262 ? 14.039 22.891 -11.633 1 92.12 262 GLY B C 1
ATOM 4160 O O . GLY B 1 262 ? 14.156 22.344 -12.727 1 92.12 262 GLY B O 1
ATOM 4161 N N . ARG B 1 263 ? 12.867 23.234 -11.133 1 95.62 263 ARG B N 1
ATOM 4162 C CA . ARG B 1 263 ? 11.609 22.766 -11.719 1 95.62 263 ARG B CA 1
ATOM 4163 C C . ARG B 1 263 ? 10.719 23.938 -12.102 1 95.62 263 ARG B C 1
ATOM 4165 O O . ARG B 1 263 ? 10.797 25.016 -11.508 1 95.62 263 ARG B O 1
ATOM 4172 N N . ASP B 1 264 ? 9.953 23.75 -13.117 1 97.38 264 ASP B N 1
ATOM 4173 C CA . ASP B 1 264 ? 8.977 24.766 -13.5 1 97.38 264 ASP B CA 1
ATOM 4174 C C . ASP B 1 264 ? 7.664 24.578 -12.75 1 97.38 264 ASP B C 1
ATOM 4176 O O . ASP B 1 264 ? 6.66 24.172 -13.328 1 97.38 264 ASP B O 1
ATOM 4180 N N . VAL B 1 265 ? 7.645 24.969 -11.516 1 98.38 265 VAL B N 1
ATOM 4181 C CA . VAL B 1 265 ? 6.508 24.797 -10.617 1 98.38 265 VAL B CA 1
ATOM 4182 C C . VAL B 1 265 ? 5.301 25.562 -11.156 1 98.38 265 VAL B C 1
ATOM 4184 O O . VAL B 1 265 ? 4.18 25.047 -11.148 1 98.38 265 VAL B O 1
ATOM 4187 N N . GLN B 1 266 ? 5.539 26.75 -11.656 1 98.19 266 GLN B N 1
ATOM 4188 C CA . GLN B 1 266 ? 4.453 27.578 -12.156 1 98.19 266 GLN B CA 1
ATOM 4189 C C . GLN B 1 266 ? 3.742 26.922 -13.328 1 98.19 266 GLN B C 1
ATOM 4191 O O . GLN B 1 266 ? 2.512 26.938 -13.406 1 98.19 266 GLN B O 1
ATOM 4196 N N . ALA B 1 267 ? 4.477 26.391 -14.273 1 98.5 267 ALA B N 1
ATOM 4197 C CA . ALA B 1 267 ? 3.895 25.703 -15.422 1 98.5 267 ALA B CA 1
ATOM 4198 C C . ALA B 1 267 ? 3.039 24.516 -14.984 1 98.5 267 ALA B C 1
ATOM 4200 O O . ALA B 1 267 ? 1.951 24.297 -15.516 1 98.5 267 ALA B O 1
ATOM 4201 N N . ARG B 1 268 ? 3.553 23.766 -14.047 1 98.56 268 ARG B N 1
ATOM 4202 C CA . ARG B 1 268 ? 2.803 22.609 -13.57 1 98.56 268 ARG B CA 1
ATOM 4203 C C . ARG B 1 268 ? 1.521 23.031 -12.867 1 98.56 268 ARG B C 1
ATOM 4205 O O . ARG B 1 268 ? 0.461 22.438 -13.078 1 98.56 268 ARG B O 1
ATOM 4212 N N . VAL B 1 269 ? 1.621 24.031 -12 1 98.62 269 VAL B N 1
ATOM 4213 C CA . VAL B 1 269 ? 0.448 24.547 -11.305 1 98.62 269 VAL B CA 1
ATOM 4214 C C . VAL B 1 269 ? -0.574 25.062 -12.312 1 98.62 269 VAL B C 1
ATOM 4216 O O . VAL B 1 269 ? -1.778 24.844 -12.148 1 98.62 269 VAL B O 1
ATOM 4219 N N . ALA B 1 270 ? -0.11 25.672 -13.375 1 98.75 270 ALA B N 1
ATOM 4220 C CA . ALA B 1 270 ? -0.992 26.188 -14.422 1 98.75 270 ALA B CA 1
ATOM 4221 C C . ALA B 1 270 ? -1.825 25.062 -15.031 1 98.75 270 ALA B C 1
ATOM 4223 O O . ALA B 1 270 ? -2.98 25.281 -15.414 1 98.75 270 ALA B O 1
ATOM 4224 N N . GLU B 1 271 ? -1.286 23.922 -15.109 1 98.44 271 GLU B N 1
ATOM 4225 C CA . GLU B 1 271 ? -1.942 22.781 -15.742 1 98.44 271 GLU B CA 1
ATOM 4226 C C . GLU B 1 271 ? -3.094 22.266 -14.883 1 98.44 271 GLU B C 1
ATOM 4228 O O . GLU B 1 271 ? -3.951 21.516 -15.375 1 98.44 271 GLU B O 1
ATOM 4233 N N . VAL B 1 272 ? -3.08 22.656 -13.57 1 98.31 272 VAL B N 1
ATOM 4234 C CA . VAL B 1 272 ? -4.035 21.984 -12.688 1 98.31 272 VAL B CA 1
ATOM 4235 C C . VAL B 1 272 ? -4.895 23.031 -11.969 1 98.31 272 VAL B C 1
ATOM 4237 O O . VAL B 1 272 ? -5.461 22.75 -10.914 1 98.31 272 VAL B O 1
ATOM 4240 N N . LEU B 1 273 ? -5.039 24.203 -12.469 1 98.38 273 LEU B N 1
ATOM 4241 C CA . LEU B 1 273 ? -5.777 25.297 -11.844 1 98.38 273 LEU B CA 1
ATOM 4242 C C . LEU B 1 273 ? -7.242 24.922 -11.648 1 98.38 273 LEU B C 1
ATOM 4244 O O . LEU B 1 273 ? -7.875 25.359 -10.688 1 98.38 273 LEU B O 1
ATOM 4248 N N . ASP B 1 274 ? -7.773 24.078 -12.578 1 96.5 274 ASP B N 1
ATOM 4249 C CA . ASP B 1 274 ? -9.211 23.812 -12.57 1 96.5 274 ASP B CA 1
ATOM 4250 C C . ASP B 1 274 ? -9.5 22.359 -12.156 1 96.5 274 ASP B C 1
ATOM 4252 O O . ASP B 1 274 ? -10.539 21.812 -12.508 1 96.5 274 ASP B O 1
ATOM 4256 N N . THR B 1 275 ? -8.539 21.828 -11.461 1 89.12 275 THR B N 1
ATOM 4257 C CA . THR B 1 275 ? -8.742 20.469 -10.961 1 89.12 275 THR B CA 1
ATOM 4258 C C . THR B 1 275 ? -9.391 20.5 -9.578 1 89.12 275 THR B C 1
ATOM 4260 O O . THR B 1 275 ? -9.266 21.5 -8.852 1 89.12 275 THR B O 1
#